Protein AF-A0A2V8MZS9-F1 (afdb_monomer_lite)

Secondary structure (DSSP, 8-state):
-HHHHHHTT-----------STTS---TT--S-HHHHHHHHHHHHHHHHHHHTT-SEEEEE-TTEEE-TTHHHHHHHHHTTS-TT-SEEESS-EESS--EE-SSSEEE-SSEE--SEEEEEHHHHHHHHHHHHT-SS-HHHHHHHHHHHS-EEEESS-SEEEPSEEETTTTEEE--HHHHTT---SSHHHHHHHHTEEEEEEE---SHHHHHHHHHHHHHHHHHHTTTSEEEEEEEESS--S-GGGS-TTEEEEEEE--SSP-HHHHHHHHHHHS-TT--EEEEEETTEE--HHHHHHHHHHTTTSSEEES-SEEEEPPHHHHHHHHHHSS-TT--TTTS----SS-----EEEEETTGGGGHHHHHHHHHT--TTS--TT-SEE----EEEE---

pLDDT: mean 91.71, std 9.71, range [37.0, 98.69]

Radius of gyration: 23.15 Å; chains: 1; bounding box: 59×46×67 Å

Sequence (396 aa):
MQRKFERHGIHSVRRFSAVDGENTKIPADWSHTPGAFGCLLSHVQIVGEARRLSLPNILIFEDDTVFDQDFANKFRRGIQQLPSDWDMLFFGALHKDEPVRISENISRITKANSTYACVVRDTVFGEFIELNRAATDVLDINSFRLQARFNCYCFTPNLAWVEAGHSDAQKRFEDYWYLKESLVLFGSEADRLLSDTTIILAHSHRGDRSNRNLRFLVDYFHEFFSPLIRIVIVEQGPEQTVDSSGLPGDCKYVFRQDGRPFNRALCFKEGISAADPSRRLFILSDDDIYLETLDIRANLLMCERYGGAAGFNRIIDLSNENSRALHATKTTRGIDIARDPATTGASREGVCCFLNRESTRNLEAALEEIGQLSSSQANEGRRMFASPNHALRLCS

Foldseek 3Di:
DCVQCVLQVNDDDDDDDFAQLVPDDDDPLAPFDSLLLSNLVSVLVVLVVCVVVVPQKDKAADPQKHFDNCLNVLCVVQVVQDDPQAFKEALFWQAQEDFDDRDPWKTWHQATFDPRIMMGGPVCSVVSNVQRVPDSDGSRVSCNVVSNPGRYMYTVLRGMDGHQAQDPRQRATDDPVLRVVSDHLHYDVLLQLLLLEEEQEQAEDPDPVLLVLLQLVQVLCCVQRPPRYAYEYEYEACDDDHPPVPGDPRYHYHYDNDHDPRDLLVSVVVRCVVDDPSRFKYKRWYSFKDDDPSLVSSQSVCVVVAQWEFSEQFEFEDDQVQLVVCSVPVDCRPPHSVPGDGPPDDDPDTGIMMGTNVCVVCVVVSVVLSVPDHPVDDCPPPRYHYDHHYIYGRDD

Structure (mmCIF, N/CA/C/O backbone):
data_AF-A0A2V8MZS9-F1
#
_entry.id   AF-A0A2V8MZS9-F1
#
loop_
_atom_site.group_PDB
_atom_site.id
_atom_site.type_symbol
_atom_site.label_atom_id
_atom_site.label_alt_id
_atom_site.label_comp_id
_atom_site.label_asym_id
_atom_site.label_entity_id
_atom_site.label_seq_id
_atom_site.pdbx_PDB_ins_code
_atom_site.Cartn_x
_atom_site.Cartn_y
_atom_site.Cartn_z
_atom_site.occupancy
_atom_site.B_iso_or_equiv
_atom_site.auth_seq_id
_atom_site.auth_comp_id
_atom_site.auth_asym_id
_atom_site.auth_atom_id
_atom_site.pdbx_PDB_model_num
ATOM 1 N N . MET A 1 1 ? -20.517 13.758 5.743 1.00 82.31 1 MET A N 1
ATOM 2 C CA . MET A 1 1 ? -20.712 12.649 6.706 1.00 82.31 1 MET A CA 1
ATOM 3 C C . MET A 1 1 ? -22.160 12.242 6.960 1.00 82.31 1 MET A C 1
ATOM 5 O O . MET A 1 1 ? -22.459 11.089 6.706 1.00 82.31 1 MET A O 1
ATOM 9 N N . GLN A 1 2 ? -23.083 13.116 7.381 1.00 84.44 2 GLN A N 1
ATOM 10 C CA . GLN A 1 2 ? -24.458 12.697 7.741 1.00 84.44 2 GLN A CA 1
ATOM 11 C C . GLN A 1 2 ? -25.184 11.868 6.659 1.00 84.44 2 GLN A C 1
ATOM 13 O O . GLN A 1 2 ? -25.655 10.773 6.941 1.00 84.44 2 GLN A O 1
ATOM 18 N N . ARG A 1 3 ? -25.145 12.308 5.392 1.00 84.75 3 ARG A N 1
ATOM 19 C CA . ARG A 1 3 ? -25.678 11.525 4.258 1.00 84.75 3 ARG A CA 1
ATOM 20 C C . ARG A 1 3 ? -24.990 10.163 4.067 1.00 84.75 3 ARG A C 1
ATOM 22 O O . ARG A 1 3 ? -25.634 9.235 3.592 1.00 84.75 3 ARG A O 1
ATOM 29 N N . LYS A 1 4 ? -23.690 10.039 4.390 1.00 85.69 4 LYS A N 1
ATOM 30 C CA . LYS A 1 4 ? -22.960 8.754 4.336 1.00 85.69 4 LYS A CA 1
ATOM 31 C C . LYS A 1 4 ? -23.539 7.804 5.397 1.00 85.69 4 LYS A C 1
ATOM 33 O O . LYS A 1 4 ? -23.883 6.680 5.065 1.00 85.69 4 LYS A O 1
ATOM 38 N N . PHE A 1 5 ? -23.742 8.278 6.627 1.00 90.44 5 PHE A N 1
ATOM 39 C CA . PHE A 1 5 ? -24.352 7.488 7.704 1.00 90.44 5 PHE A CA 1
ATOM 40 C C . PHE A 1 5 ? -25.793 7.059 7.395 1.00 90.44 5 PHE A C 1
ATOM 42 O O . PHE A 1 5 ? -26.126 5.884 7.535 1.00 90.44 5 PHE A O 1
ATOM 49 N N . GLU A 1 6 ? -26.624 7.979 6.896 1.00 88.12 6 GLU A N 1
ATOM 50 C CA . GLU A 1 6 ? -28.019 7.699 6.529 1.00 88.12 6 GLU A CA 1
ATOM 51 C C . GLU A 1 6 ? -28.138 6.578 5.488 1.00 88.12 6 GLU A C 1
ATOM 53 O O . GLU A 1 6 ? -28.979 5.694 5.642 1.00 88.12 6 GLU A O 1
ATOM 58 N N . ARG A 1 7 ? -27.258 6.557 4.474 1.00 87.56 7 ARG A N 1
ATOM 59 C CA . ARG A 1 7 ? -27.224 5.496 3.447 1.00 87.56 7 ARG A CA 1
ATOM 60 C C . ARG A 1 7 ? -27.000 4.099 4.022 1.00 87.56 7 ARG A C 1
ATOM 62 O O . ARG A 1 7 ? -27.451 3.129 3.424 1.00 87.56 7 ARG A O 1
ATOM 69 N N . HIS A 1 8 ? -26.322 3.998 5.161 1.00 88.50 8 HIS A N 1
ATOM 70 C CA . HIS A 1 8 ? -26.006 2.728 5.813 1.00 88.50 8 HIS A CA 1
ATOM 71 C C . HIS A 1 8 ? -26.860 2.464 7.062 1.00 88.50 8 HIS A C 1
ATOM 73 O O . HIS A 1 8 ? -26.560 1.545 7.821 1.00 88.50 8 HIS A O 1
ATOM 79 N N . GLY A 1 9 ? -27.928 3.240 7.279 1.00 87.31 9 GLY A N 1
ATOM 80 C CA . GLY A 1 9 ? -28.833 3.054 8.417 1.00 87.31 9 GLY A CA 1
ATOM 81 C C . GLY A 1 9 ? -28.227 3.444 9.770 1.00 87.31 9 GLY A C 1
ATOM 82 O O . GLY A 1 9 ? -28.675 2.974 10.815 1.00 87.31 9 GLY A O 1
ATOM 83 N N . ILE A 1 10 ? -27.184 4.278 9.771 1.00 87.69 10 ILE A N 1
ATOM 84 C CA . ILE A 1 10 ? -26.531 4.769 10.984 1.00 87.69 10 ILE A CA 1
ATOM 85 C C . ILE A 1 10 ? -27.190 6.105 11.353 1.00 87.69 10 ILE A C 1
ATOM 87 O O . ILE A 1 10 ? -26.949 7.128 10.717 1.00 87.69 10 ILE A O 1
ATOM 91 N N . HIS A 1 11 ? -28.057 6.099 12.367 1.00 86.00 11 HIS A N 1
ATOM 92 C CA . HIS A 1 11 ? -28.903 7.261 12.692 1.00 86.00 11 HIS A CA 1
ATOM 93 C C . HIS A 1 11 ? -28.524 7.976 13.997 1.00 86.00 11 HIS A C 1
ATOM 95 O O . HIS A 1 11 ? -28.807 9.161 14.153 1.00 86.00 11 HIS A O 1
ATOM 101 N N . SER A 1 12 ? -27.843 7.288 14.915 1.00 86.75 12 SER A N 1
ATOM 102 C CA . SER A 1 12 ? -27.538 7.797 16.260 1.00 86.75 12 SER A CA 1
ATOM 103 C C . SER A 1 12 ? -26.062 8.164 16.396 1.00 86.75 12 SER A C 1
ATOM 105 O O . SER A 1 12 ? -25.313 7.506 17.113 1.00 86.75 12 SER A O 1
ATOM 107 N N . VAL A 1 13 ? -25.634 9.209 15.681 1.00 91.12 13 VAL A N 1
ATOM 108 C CA . VAL A 1 13 ? -24.251 9.713 15.719 1.00 91.12 13 VAL A CA 1
ATOM 109 C C . VAL A 1 13 ? -24.160 11.034 16.473 1.00 91.12 13 VAL A C 1
ATOM 111 O O . VAL A 1 13 ? -24.977 11.935 16.284 1.00 91.12 13 VAL A O 1
ATOM 114 N N . ARG A 1 14 ? -23.128 11.178 17.308 1.00 93.38 14 ARG A N 1
ATOM 115 C CA . ARG A 1 14 ? -22.779 12.445 17.959 1.00 93.38 14 ARG A CA 1
ATOM 116 C C . ARG A 1 14 ? -21.567 13.038 17.253 1.00 93.38 14 ARG A C 1
ATOM 118 O O . ARG A 1 14 ? -20.504 12.429 17.249 1.00 93.38 14 ARG A O 1
ATOM 125 N N . ARG A 1 15 ? -21.706 14.243 16.692 1.00 94.31 15 ARG A N 1
ATOM 126 C CA . ARG A 1 15 ? -20.555 14.984 16.160 1.00 94.31 15 ARG A CA 1
ATOM 127 C C . ARG A 1 15 ? -19.662 15.439 17.315 1.00 94.31 15 ARG A C 1
ATOM 129 O O . ARG A 1 15 ? -20.140 16.084 18.248 1.00 94.31 15 ARG A O 1
ATOM 136 N N . PHE A 1 16 ? -18.373 15.155 17.201 1.00 95.44 16 PHE A N 1
ATOM 137 C CA . PHE A 1 16 ? -17.320 15.728 18.029 1.00 95.44 16 PHE A CA 1
ATOM 138 C C . PHE A 1 16 ? -16.506 16.698 17.164 1.00 95.44 16 PHE A C 1
ATOM 140 O O . PHE A 1 16 ? -16.151 16.360 16.038 1.00 95.44 16 PHE A O 1
ATOM 147 N N . SER A 1 17 ? -16.268 17.921 17.640 1.00 95.38 17 SER A N 1
ATOM 148 C CA . SER A 1 17 ? -15.354 18.839 16.950 1.00 95.38 17 SER A CA 1
ATOM 149 C C . SER A 1 17 ? -13.928 18.420 17.284 1.00 95.38 17 SER A C 1
ATOM 151 O O . SER A 1 17 ? -13.551 18.495 18.451 1.00 95.38 17 SER A O 1
ATOM 153 N N . ALA A 1 18 ? -13.165 17.976 16.285 1.00 94.00 18 ALA A N 1
ATOM 154 C CA . ALA A 1 18 ? -11.768 17.612 16.480 1.00 94.00 18 ALA A CA 1
ATOM 155 C C . ALA A 1 18 ? -10.957 18.790 17.046 1.00 94.00 18 ALA A C 1
ATOM 157 O O . ALA A 1 18 ? -11.233 19.958 16.758 1.00 94.00 18 ALA A O 1
ATOM 158 N N . VAL A 1 19 ? -9.965 18.464 17.868 1.00 94.81 19 VAL A N 1
ATOM 159 C CA . VAL A 1 19 ? -8.968 19.402 18.374 1.00 94.81 19 VAL A CA 1
ATOM 160 C C . VAL A 1 19 ? -8.093 19.843 17.208 1.00 94.81 19 VAL A C 1
ATOM 162 O O . VAL A 1 19 ? -7.451 19.021 16.557 1.00 94.81 19 VAL A O 1
ATOM 165 N N . ASP A 1 20 ? -8.052 21.150 16.973 1.00 94.19 20 ASP A N 1
ATOM 166 C CA . ASP A 1 20 ? -7.166 21.740 15.982 1.00 94.19 20 ASP A CA 1
ATOM 167 C C . ASP A 1 20 ? -5.731 21.771 16.522 1.00 94.19 20 ASP A C 1
ATOM 169 O O . ASP A 1 20 ? -5.402 22.505 17.462 1.00 94.19 20 ASP A O 1
ATOM 173 N N . GLY A 1 21 ? -4.881 20.934 15.933 1.00 91.75 21 GLY A N 1
ATOM 174 C CA . GLY A 1 21 ? -3.487 20.801 16.325 1.00 91.75 21 GLY A CA 1
ATOM 175 C C . GLY A 1 21 ? -2.647 22.049 16.060 1.00 91.75 21 GLY A C 1
ATOM 176 O O . GLY A 1 21 ? -1.726 22.312 16.827 1.00 91.75 21 GLY A O 1
ATOM 177 N N . GLU A 1 22 ? -2.975 22.842 15.035 1.00 91.00 22 GLU A N 1
ATOM 178 C CA . GLU A 1 22 ? -2.255 24.086 14.716 1.00 91.00 22 GLU A CA 1
ATOM 179 C C . GLU A 1 22 ? -2.555 25.183 15.758 1.00 91.00 22 GLU A C 1
ATOM 181 O O . GLU A 1 22 ? -1.728 26.053 16.021 1.00 91.00 22 GLU A O 1
ATOM 186 N N . ASN A 1 23 ? -3.715 25.098 16.419 1.00 92.50 23 ASN A N 1
ATOM 187 C CA . ASN A 1 23 ? -4.154 26.018 17.473 1.00 92.50 23 ASN A CA 1
ATOM 188 C C . ASN A 1 23 ? -3.960 25.463 18.899 1.00 92.50 23 ASN A C 1
ATOM 190 O O . ASN A 1 23 ? -4.510 26.001 19.863 1.00 92.50 23 ASN A O 1
ATOM 194 N N . THR A 1 24 ? -3.172 24.396 19.057 1.00 90.19 24 THR A N 1
ATOM 195 C CA . THR A 1 24 ? -2.914 23.747 20.349 1.00 90.19 24 THR A CA 1
ATOM 196 C C . THR A 1 24 ? -1.443 23.869 20.749 1.00 90.19 24 THR A C 1
ATOM 198 O O . THR A 1 24 ? -0.545 23.848 19.913 1.00 90.19 24 THR A O 1
ATOM 201 N N . LYS A 1 25 ? -1.162 23.964 22.057 1.00 91.75 25 LYS A N 1
ATOM 202 C CA . LYS A 1 25 ? 0.215 23.897 22.566 1.00 91.75 25 LYS A CA 1
ATOM 203 C C . LYS A 1 25 ? 0.759 22.474 22.416 1.00 91.75 25 LYS A C 1
ATOM 205 O O . LYS A 1 25 ? 0.422 21.596 23.208 1.00 91.75 25 LYS A O 1
ATOM 210 N N . ILE A 1 26 ? 1.618 22.280 21.423 1.00 89.88 26 ILE A N 1
ATOM 211 C CA . ILE A 1 26 ? 2.291 21.009 21.158 1.00 89.88 26 ILE A CA 1
ATOM 212 C C . ILE A 1 26 ? 3.498 20.854 22.108 1.00 89.88 26 ILE A C 1
ATOM 214 O O . ILE A 1 26 ? 4.233 21.827 22.318 1.00 89.88 26 ILE A O 1
ATOM 218 N N . PRO A 1 27 ? 3.709 19.671 22.717 1.00 89.88 27 PRO A N 1
ATOM 219 C CA . PRO A 1 27 ? 4.915 19.362 23.482 1.00 89.88 27 PRO A CA 1
ATOM 220 C C . PRO A 1 27 ? 6.199 19.539 22.658 1.00 89.88 27 PRO A C 1
ATOM 222 O O . PRO A 1 27 ? 6.225 19.256 21.465 1.00 89.88 27 PRO A O 1
ATOM 225 N N . ALA A 1 28 ? 7.281 19.997 23.293 1.00 89.06 28 ALA A N 1
ATOM 226 C CA . ALA A 1 28 ? 8.540 20.288 22.595 1.00 89.06 28 ALA A CA 1
ATOM 227 C C . ALA A 1 28 ? 9.225 19.037 22.009 1.00 89.06 28 ALA A C 1
ATOM 229 O O . ALA A 1 28 ? 10.033 19.146 21.093 1.00 89.06 28 ALA A O 1
ATOM 230 N N . ASP A 1 29 ? 8.911 17.864 22.549 1.00 89.50 29 ASP A N 1
ATOM 231 C CA . ASP A 1 29 ? 9.403 16.546 22.153 1.00 89.50 29 ASP A CA 1
ATOM 232 C C . ASP A 1 29 ? 8.510 15.842 21.113 1.00 89.50 29 ASP A C 1
ATOM 234 O O . ASP A 1 29 ? 8.819 14.731 20.682 1.00 89.50 29 ASP A O 1
ATOM 238 N N . TRP A 1 30 ? 7.428 16.484 20.659 1.00 91.38 30 TRP A N 1
ATOM 239 C CA . TRP A 1 30 ? 6.588 15.964 19.583 1.00 91.38 30 TRP A CA 1
ATOM 240 C C . TRP A 1 30 ? 7.257 16.165 18.218 1.00 91.38 30 TRP A C 1
ATOM 242 O O . TRP A 1 30 ? 7.438 17.289 17.752 1.00 91.38 30 TRP A O 1
ATOM 252 N N . SER A 1 31 ? 7.601 15.063 17.551 1.00 90.75 31 SER A N 1
ATOM 253 C CA . SER A 1 31 ? 8.310 15.076 16.259 1.00 90.75 31 SER A CA 1
ATOM 254 C C . SER A 1 31 ? 7.400 14.925 15.031 1.00 90.75 31 SER A C 1
ATOM 256 O O . SER A 1 31 ? 7.875 14.956 13.893 1.00 90.75 31 SER A O 1
ATOM 258 N N . HIS A 1 32 ? 6.091 14.772 15.249 1.00 90.88 32 HIS A N 1
ATOM 259 C CA . HIS A 1 32 ? 5.092 14.582 14.195 1.00 90.88 32 HIS A CA 1
ATOM 260 C C . HIS A 1 32 ? 4.365 15.896 13.874 1.00 90.88 32 HIS A C 1
ATOM 262 O O . HIS A 1 32 ? 4.661 16.955 14.427 1.00 90.88 32 HIS A O 1
ATOM 268 N N . THR A 1 33 ? 3.404 15.864 12.954 1.00 90.50 33 THR A N 1
ATOM 269 C CA . THR A 1 33 ? 2.676 17.079 12.564 1.00 90.50 33 THR A CA 1
ATOM 270 C C . THR A 1 33 ? 1.742 17.578 13.680 1.00 90.50 33 THR A C 1
ATOM 272 O O . THR A 1 33 ? 1.286 16.783 14.513 1.00 90.50 33 THR A O 1
ATOM 275 N N . PRO A 1 34 ? 1.388 18.877 13.671 1.00 91.75 34 PRO A N 1
ATOM 276 C CA . PRO A 1 34 ? 0.308 19.416 14.496 1.00 91.75 34 PRO A CA 1
ATOM 277 C C . PRO A 1 34 ? -1.007 18.649 14.327 1.00 91.75 34 PRO A C 1
ATOM 279 O O . PRO A 1 34 ? -1.617 18.248 15.316 1.00 91.75 34 PRO A O 1
ATOM 282 N N . GLY A 1 35 ? -1.409 18.361 13.083 1.00 91.19 35 GLY A N 1
ATOM 283 C CA . GLY A 1 35 ? -2.635 17.613 12.787 1.00 91.19 35 GLY A CA 1
ATOM 284 C C . GLY A 1 35 ? -2.672 16.227 13.439 1.00 91.19 35 GLY A C 1
ATOM 285 O O . GLY A 1 35 ? -3.690 15.848 14.017 1.00 91.19 35 GLY A O 1
ATOM 286 N N . ALA A 1 36 ? -1.549 15.500 13.449 1.00 91.75 36 ALA A N 1
ATOM 287 C CA . ALA A 1 36 ? -1.462 14.208 14.129 1.00 91.75 36 ALA A CA 1
ATOM 288 C C . ALA A 1 36 ? -1.646 14.328 15.655 1.00 91.75 36 ALA A C 1
ATOM 290 O O . ALA A 1 36 ? -2.282 13.470 16.270 1.00 91.75 36 ALA A O 1
ATOM 291 N N . PHE A 1 37 ? -1.141 15.406 16.265 1.00 94.38 37 PHE A N 1
ATOM 292 C CA . PHE A 1 37 ? -1.357 15.683 17.688 1.00 94.38 37 PHE A CA 1
ATOM 293 C C . PHE A 1 37 ? -2.824 16.022 17.983 1.00 94.38 37 PHE A C 1
ATOM 295 O O . PHE A 1 37 ? -3.404 15.498 18.934 1.00 94.38 37 PHE A O 1
ATOM 302 N N . GLY A 1 38 ? -3.451 16.842 17.133 1.00 94.88 38 GLY A N 1
ATOM 303 C CA . GLY A 1 38 ? -4.879 17.159 17.213 1.00 94.88 38 GLY A CA 1
ATOM 304 C C . GLY A 1 38 ? -5.768 15.914 17.119 1.00 94.88 38 GLY A C 1
ATOM 305 O O . GLY A 1 38 ? -6.678 15.736 17.935 1.00 94.88 38 GLY A O 1
ATOM 306 N N . CYS A 1 39 ? -5.461 14.994 16.199 1.00 94.25 39 CYS A N 1
ATOM 307 C CA . CYS A 1 39 ? -6.150 13.705 16.091 1.00 94.25 39 CYS A CA 1
ATOM 308 C C . CYS A 1 39 ? -6.018 12.872 17.382 1.00 94.25 39 CYS A C 1
ATOM 310 O O . CYS A 1 39 ? -7.027 12.419 17.936 1.00 94.25 39 CYS A O 1
ATOM 312 N N . LEU A 1 40 ? -4.799 12.738 17.919 1.00 95.62 40 LEU A N 1
ATOM 313 C CA . LEU A 1 40 ? -4.548 12.017 19.169 1.00 95.62 40 LEU A CA 1
ATOM 314 C C . LEU A 1 40 ? -5.338 12.621 20.341 1.00 95.62 40 LEU A C 1
ATOM 316 O O . LEU A 1 40 ? -6.019 11.896 21.071 1.00 95.62 40 LEU A O 1
ATOM 320 N N . LEU A 1 41 ? -5.298 13.946 20.512 1.00 95.88 41 LEU A N 1
ATOM 321 C CA . LEU A 1 41 ? -6.020 14.624 21.591 1.00 95.88 41 LEU A CA 1
ATOM 322 C C . LEU A 1 41 ? -7.536 14.476 21.461 1.00 95.88 41 LEU A C 1
ATOM 324 O O . LEU A 1 41 ? -8.216 14.282 22.469 1.00 95.88 41 LEU A O 1
ATOM 328 N N . SER A 1 42 ? -8.060 14.527 20.236 1.00 96.88 42 SER A N 1
ATOM 329 C CA . SER A 1 42 ? -9.485 14.316 19.965 1.00 96.88 42 SER A CA 1
ATOM 330 C C . SER A 1 42 ? -9.937 12.945 20.458 1.00 96.88 42 SER A C 1
ATOM 332 O O . SER A 1 42 ? -10.909 12.847 21.206 1.00 96.88 42 SER A O 1
ATOM 334 N N . HIS A 1 43 ? -9.186 11.892 20.132 1.00 97.25 43 HIS A N 1
ATOM 335 C CA . HIS A 1 43 ? -9.480 10.540 20.599 1.00 97.25 43 HIS A CA 1
ATOM 336 C C . HIS A 1 43 ? -9.391 10.412 22.123 1.00 97.25 43 HIS A C 1
ATOM 338 O O . HIS A 1 43 ? -10.283 9.833 22.743 1.00 97.25 43 HIS A O 1
ATOM 344 N N . VAL A 1 44 ? -8.368 10.999 22.756 1.00 97.44 44 VAL A N 1
ATOM 345 C CA . VAL A 1 44 ? -8.244 11.012 24.226 1.00 97.44 44 VAL A CA 1
ATOM 346 C C . VAL A 1 44 ? -9.443 11.699 24.883 1.00 97.44 44 VAL A C 1
ATOM 348 O O . VAL A 1 44 ? -9.946 11.209 25.896 1.00 97.44 44 VAL A O 1
ATOM 351 N N . GLN A 1 45 ? -9.930 12.807 24.320 1.00 97.94 45 GLN A N 1
ATOM 352 C CA . GLN A 1 45 ? -11.107 13.514 24.834 1.00 97.94 45 GLN A CA 1
ATOM 353 C C . GLN A 1 45 ? -12.393 12.700 24.649 1.00 97.94 45 GLN A C 1
ATOM 355 O O . GLN A 1 45 ? -13.186 12.608 25.586 1.00 97.94 45 GLN A O 1
ATOM 360 N N . ILE A 1 46 ? -12.578 12.065 23.488 1.00 98.00 46 ILE A N 1
ATOM 361 C CA . ILE A 1 46 ? -13.733 11.202 23.205 1.00 98.00 46 ILE A CA 1
ATOM 362 C C . ILE A 1 46 ? -13.771 10.009 24.176 1.00 98.00 46 ILE A C 1
ATOM 364 O O . ILE A 1 46 ? -14.790 9.778 24.829 1.00 98.00 46 ILE A O 1
ATOM 368 N N . VAL A 1 47 ? -12.656 9.284 24.326 1.00 98.25 47 VAL A N 1
ATOM 369 C CA . VAL A 1 47 ? -12.550 8.131 25.240 1.00 98.25 47 VAL A CA 1
ATOM 370 C C . VAL A 1 47 ? -12.668 8.577 26.704 1.00 98.25 47 VAL A C 1
ATOM 372 O O . VAL A 1 47 ? -13.321 7.917 27.513 1.00 98.25 47 VAL A O 1
ATOM 375 N N . GLY A 1 48 ? -12.100 9.734 27.055 1.00 98.44 48 GLY A N 1
ATOM 376 C CA . GLY A 1 48 ? -12.227 10.338 28.382 1.00 98.44 48 GLY A CA 1
ATOM 377 C C . GLY A 1 48 ? -13.670 10.666 28.761 1.00 98.44 48 GLY A C 1
ATOM 378 O O . GLY A 1 48 ? -14.099 10.353 29.874 1.00 98.44 48 GLY A O 1
ATOM 379 N N . GLU A 1 49 ? -14.428 11.249 27.834 1.00 98.12 49 GLU A N 1
ATOM 380 C CA . GLU A 1 49 ? -15.851 11.537 28.013 1.00 98.12 49 GLU A CA 1
ATOM 381 C C . GLU A 1 49 ? -16.672 10.246 28.126 1.00 98.12 49 GLU A C 1
ATOM 383 O O . GLU A 1 49 ? -17.515 10.135 29.015 1.00 98.12 49 GLU A O 1
ATOM 388 N N . ALA A 1 50 ? -16.390 9.239 27.293 1.00 98.19 50 ALA A N 1
ATOM 389 C CA . ALA A 1 50 ? -17.046 7.934 27.371 1.00 98.19 50 ALA A CA 1
ATOM 390 C C . ALA A 1 50 ? -16.832 7.255 28.730 1.00 98.19 50 ALA A C 1
ATOM 392 O O . ALA A 1 50 ? -17.790 6.773 29.339 1.00 98.19 50 ALA A O 1
ATOM 393 N N . ARG A 1 51 ? -15.598 7.302 29.249 1.00 98.50 51 ARG A N 1
ATOM 394 C CA . ARG A 1 51 ? -15.262 6.819 30.592 1.00 98.50 51 ARG A CA 1
ATOM 395 C C . ARG A 1 51 ? -16.019 7.585 31.677 1.00 98.50 51 ARG A C 1
ATOM 397 O O . ARG A 1 51 ? -16.571 6.968 32.580 1.00 98.50 51 ARG A O 1
ATOM 404 N N . ARG A 1 52 ? -16.084 8.920 31.592 1.00 98.38 52 ARG A N 1
ATOM 405 C CA . ARG A 1 52 ? -16.822 9.764 32.554 1.00 98.38 52 ARG A CA 1
ATOM 406 C C . ARG A 1 52 ? -18.319 9.447 32.564 1.00 98.38 52 ARG A C 1
ATOM 408 O O . ARG A 1 52 ? -18.946 9.469 33.619 1.00 98.38 52 ARG A O 1
ATOM 415 N N . LEU A 1 53 ? -18.880 9.153 31.395 1.00 98.00 53 LEU A N 1
ATOM 416 C CA . LEU A 1 53 ? -20.279 8.768 31.214 1.00 98.00 53 LEU A CA 1
ATOM 417 C C . LEU A 1 53 ? -20.550 7.286 31.525 1.00 98.00 53 LEU A C 1
ATOM 419 O O . LEU A 1 53 ? -21.698 6.865 31.429 1.00 98.00 53 LEU A O 1
ATOM 423 N N . SER A 1 54 ? -19.529 6.510 31.912 1.00 98.12 54 SER A N 1
ATOM 424 C CA . SER A 1 54 ? -19.631 5.064 32.169 1.00 98.12 54 SER A CA 1
ATOM 425 C C . SER A 1 54 ? -20.258 4.293 30.998 1.00 98.12 54 SER A C 1
ATOM 427 O O . SER A 1 54 ? -21.071 3.391 31.195 1.00 98.12 54 SER A O 1
ATOM 429 N N . LEU A 1 55 ? -19.917 4.679 29.763 1.00 98.06 55 LEU A N 1
ATOM 430 C CA . LEU A 1 55 ? -20.369 3.962 28.572 1.00 98.06 55 LEU A CA 1
ATOM 431 C C . LEU A 1 55 ? -19.615 2.628 28.456 1.00 98.06 55 LEU A C 1
ATOM 433 O O . LEU A 1 55 ? -18.400 2.622 28.634 1.00 98.06 55 LEU A O 1
ATOM 437 N N . PRO A 1 56 ? -20.285 1.520 28.095 1.00 97.88 56 PRO A N 1
ATOM 438 C CA . PRO A 1 56 ? -19.634 0.211 27.993 1.00 97.88 56 PRO A CA 1
ATOM 439 C C . PRO A 1 56 ? -18.690 0.106 26.786 1.00 97.88 56 PRO A C 1
ATOM 441 O O . PRO A 1 56 ? -17.807 -0.744 26.737 1.00 97.88 56 PRO A O 1
ATOM 444 N N . ASN A 1 57 ? -18.921 0.916 25.756 1.00 98.06 57 ASN A N 1
ATOM 445 C CA . ASN A 1 57 ? -18.078 1.040 24.574 1.00 98.06 57 ASN A CA 1
ATOM 446 C C . ASN A 1 57 ? -18.495 2.276 23.773 1.00 98.06 57 ASN A C 1
ATOM 448 O O . ASN A 1 57 ? -19.567 2.847 23.994 1.00 98.06 57 ASN A O 1
ATOM 452 N N . ILE A 1 58 ? -17.643 2.664 22.831 1.00 97.75 58 ILE A N 1
ATOM 453 C CA . ILE A 1 58 ? -17.912 3.713 21.850 1.00 97.75 58 ILE A CA 1
ATOM 454 C C . ILE A 1 58 ? -17.403 3.298 20.477 1.00 97.75 58 ILE A C 1
ATOM 456 O O . ILE A 1 58 ? -16.368 2.648 20.383 1.00 97.75 58 ILE A O 1
ATOM 460 N N . LEU A 1 59 ? -18.113 3.713 19.429 1.00 96.56 59 LEU A N 1
ATOM 461 C CA . LEU A 1 59 ? -17.679 3.624 18.037 1.00 96.56 59 LEU A CA 1
ATOM 462 C C . LEU A 1 59 ? -17.268 5.018 17.563 1.00 96.56 59 LEU A C 1
ATOM 464 O O . LEU A 1 59 ? -18.067 5.955 17.625 1.00 96.56 59 LEU A O 1
ATOM 468 N N . ILE A 1 60 ? -16.024 5.140 17.116 1.00 97.06 60 ILE A N 1
ATOM 469 C CA . ILE A 1 60 ? -15.420 6.377 16.630 1.00 97.06 60 ILE A CA 1
ATOM 470 C C . ILE A 1 60 ? -15.293 6.283 15.111 1.00 97.06 60 ILE A C 1
ATOM 472 O O . ILE A 1 60 ? -14.863 5.254 14.593 1.00 97.06 60 ILE A O 1
ATOM 476 N N . PHE A 1 61 ? -15.674 7.360 14.423 1.00 95.31 61 PHE A N 1
ATOM 477 C CA . PHE A 1 61 ? -15.438 7.564 12.997 1.00 95.31 61 PHE A CA 1
ATOM 478 C C . PHE A 1 61 ? -14.735 8.905 12.790 1.00 95.31 61 PHE A C 1
ATOM 480 O O . PHE A 1 61 ? -15.216 9.924 13.297 1.00 95.31 61 PHE A O 1
ATOM 487 N N . GLU A 1 62 ? -13.655 8.910 12.019 1.00 94.06 62 GLU A N 1
ATOM 488 C CA . GLU A 1 62 ? -13.058 10.121 11.455 1.00 94.06 62 GLU A CA 1
ATOM 489 C C . GLU A 1 62 ? -13.914 10.651 10.287 1.00 94.06 62 GLU A C 1
ATOM 491 O O . GLU A 1 62 ? -14.812 9.974 9.768 1.00 94.06 62 GLU A O 1
ATOM 496 N N . ASP A 1 63 ? -13.714 11.912 9.909 1.00 90.25 63 ASP A N 1
ATOM 497 C CA . ASP A 1 63 ? -14.559 12.617 8.941 1.00 90.25 63 ASP A CA 1
ATOM 498 C C . ASP A 1 63 ? -14.286 12.246 7.476 1.00 90.25 63 ASP A C 1
ATOM 500 O O . ASP A 1 63 ? -15.164 12.427 6.625 1.00 90.25 63 ASP A O 1
ATOM 504 N N . ASP A 1 64 ? -13.128 11.657 7.203 1.00 90.62 64 ASP A N 1
ATOM 505 C CA . ASP A 1 64 ? -12.709 11.102 5.916 1.00 90.62 64 ASP A CA 1
ATOM 506 C C . ASP A 1 64 ? -13.039 9.604 5.764 1.00 90.62 64 ASP A C 1
ATOM 508 O O . ASP A 1 64 ? -12.699 8.981 4.759 1.00 90.62 64 ASP A O 1
ATOM 512 N N . THR A 1 65 ? -13.775 9.011 6.710 1.00 92.94 65 THR A N 1
ATOM 513 C CA . THR A 1 65 ? -14.177 7.604 6.605 1.00 92.94 65 THR A CA 1
ATOM 514 C C . THR A 1 65 ? -15.142 7.377 5.432 1.00 92.94 65 THR A C 1
ATOM 516 O O . THR A 1 65 ? -16.147 8.079 5.230 1.00 92.94 65 THR A O 1
ATOM 519 N N . VAL A 1 66 ? -14.861 6.328 4.664 1.00 93.44 66 VAL A N 1
ATOM 520 C CA . VAL A 1 66 ? -15.691 5.769 3.595 1.00 93.44 66 VAL A CA 1
ATOM 521 C C . VAL A 1 66 ? -16.130 4.372 4.002 1.00 93.44 66 VAL A C 1
ATOM 523 O O . VAL A 1 66 ? -15.365 3.621 4.597 1.00 93.44 66 VAL A O 1
ATOM 526 N N . PHE A 1 67 ? -17.370 4.026 3.671 1.00 95.06 67 PHE A N 1
ATOM 527 C CA . PHE A 1 67 ? -17.960 2.727 3.968 1.00 95.06 67 PHE A CA 1
ATOM 528 C C . PHE A 1 67 ? -18.079 1.880 2.708 1.00 95.06 67 PHE A C 1
ATOM 530 O O . PHE A 1 67 ? -18.315 2.394 1.610 1.00 95.06 67 PHE A O 1
ATOM 537 N N . ASP A 1 68 ? -17.990 0.569 2.894 1.00 94.81 68 ASP A N 1
ATOM 538 C CA . ASP A 1 68 ? -18.341 -0.401 1.872 1.00 94.81 68 ASP A CA 1
ATOM 539 C C . ASP A 1 68 ? -19.791 -0.215 1.401 1.00 94.81 68 ASP A C 1
ATOM 541 O O . ASP A 1 68 ? -20.694 0.057 2.194 1.00 94.81 68 ASP A O 1
ATOM 545 N N . GLN A 1 69 ? -20.047 -0.383 0.103 1.00 92.94 69 GLN A N 1
ATOM 546 C CA . GLN A 1 69 ? -21.404 -0.226 -0.431 1.00 92.94 69 GLN A CA 1
ATOM 547 C C . GLN A 1 69 ? -22.383 -1.242 0.183 1.00 92.94 69 GLN A C 1
ATOM 549 O O . GLN A 1 69 ? -23.545 -0.908 0.405 1.00 92.94 69 GLN A O 1
ATOM 554 N N . ASP A 1 70 ? -21.899 -2.438 0.536 1.00 93.50 70 ASP A N 1
ATOM 555 C CA . ASP A 1 70 ? -22.649 -3.509 1.199 1.00 93.50 70 ASP A CA 1
ATOM 556 C C . ASP A 1 70 ? -22.403 -3.551 2.726 1.00 93.50 70 ASP A C 1
ATOM 558 O O . ASP A 1 70 ? -22.592 -4.582 3.381 1.00 93.50 70 ASP A O 1
ATOM 562 N N . PHE A 1 71 ? -21.986 -2.423 3.323 1.00 95.12 71 PHE A N 1
ATOM 563 C CA . PHE A 1 71 ? -21.610 -2.312 4.740 1.00 95.12 71 PHE A CA 1
ATOM 564 C C . PHE A 1 71 ? -22.594 -3.001 5.690 1.00 95.12 71 PHE A C 1
ATOM 566 O O . PHE A 1 71 ? -22.188 -3.811 6.517 1.00 95.12 71 PHE A O 1
ATOM 573 N N . ALA A 1 72 ? -23.896 -2.719 5.569 1.00 92.75 72 ALA A N 1
ATOM 574 C CA . ALA A 1 72 ? -24.898 -3.211 6.514 1.00 92.75 72 ALA A CA 1
ATOM 575 C C . ALA A 1 72 ? -25.014 -4.746 6.508 1.00 92.75 72 ALA A C 1
ATOM 577 O O . ALA A 1 72 ? -25.180 -5.365 7.563 1.00 92.75 72 ALA A O 1
ATOM 578 N N . ASN A 1 73 ? -24.908 -5.377 5.336 1.00 93.56 73 ASN A N 1
ATOM 579 C CA . ASN A 1 73 ? -24.988 -6.831 5.221 1.00 93.56 73 ASN A CA 1
ATOM 580 C C . ASN A 1 73 ? -23.687 -7.500 5.659 1.00 93.56 73 ASN A C 1
ATOM 582 O O . ASN A 1 73 ? -23.729 -8.511 6.364 1.00 93.56 73 ASN A O 1
ATOM 586 N N . LYS A 1 74 ? -22.534 -6.935 5.285 1.00 96.06 74 LYS A N 1
ATOM 587 C CA . LYS A 1 74 ? -21.228 -7.420 5.745 1.00 96.06 74 LYS A CA 1
ATOM 588 C C . LYS A 1 74 ? -21.082 -7.291 7.265 1.00 96.06 74 LYS A C 1
ATOM 590 O O . LYS A 1 74 ? -20.729 -8.272 7.913 1.00 96.06 74 LYS A O 1
ATOM 595 N N . PHE A 1 75 ? -21.475 -6.157 7.848 1.00 96.44 75 PHE A N 1
ATOM 596 C CA . PHE A 1 75 ? -21.501 -5.956 9.299 1.00 96.44 75 PHE A CA 1
ATOM 597 C C . PHE A 1 75 ? -22.385 -6.992 9.997 1.00 96.44 75 PHE A C 1
ATOM 599 O O . PHE A 1 75 ? -21.923 -7.660 10.917 1.00 96.44 75 PHE A O 1
ATOM 606 N N . ARG A 1 76 ? -23.632 -7.187 9.534 1.00 95.12 76 ARG A N 1
ATOM 607 C CA . ARG A 1 76 ? -24.566 -8.157 10.134 1.00 95.12 76 ARG A CA 1
ATOM 608 C C . ARG A 1 76 ? -24.002 -9.579 10.146 1.00 95.12 76 ARG A C 1
ATOM 610 O O . ARG A 1 76 ? -24.207 -10.291 11.123 1.00 95.12 76 ARG A O 1
ATOM 617 N N . ARG A 1 77 ? -23.303 -9.981 9.079 1.00 95.50 77 ARG A N 1
ATOM 618 C CA . ARG A 1 77 ? -22.633 -11.288 8.993 1.00 95.50 77 ARG A CA 1
ATOM 619 C C . ARG A 1 77 ? -21.419 -11.368 9.915 1.00 95.50 77 ARG A C 1
ATOM 621 O O . ARG A 1 77 ? -21.291 -12.329 10.665 1.00 95.50 77 ARG A O 1
ATOM 628 N N . GLY A 1 78 ? -20.546 -10.363 9.876 1.00 97.12 78 GLY A N 1
ATOM 629 C CA . GLY A 1 78 ? -19.279 -10.396 10.601 1.00 97.12 78 GLY A CA 1
ATOM 630 C C . GLY A 1 78 ? -19.421 -10.229 12.109 1.00 97.12 78 GLY A C 1
ATOM 631 O O . GLY A 1 78 ? -18.742 -10.922 12.859 1.00 97.12 78 GLY A O 1
ATOM 632 N N . ILE A 1 79 ? -20.338 -9.378 12.578 1.00 97.62 79 ILE A N 1
ATOM 633 C CA . ILE A 1 79 ? -20.458 -9.071 14.011 1.00 97.62 79 ILE A CA 1
ATOM 634 C C . ILE A 1 79 ? -20.872 -10.290 14.843 1.00 97.62 79 ILE A C 1
ATOM 636 O O . ILE A 1 79 ? -20.475 -10.415 15.996 1.00 97.62 79 ILE A O 1
ATOM 640 N N . GLN A 1 80 ? -21.617 -11.225 14.246 1.00 97.38 80 GLN A N 1
ATOM 641 C CA . GLN A 1 80 ? -22.003 -12.490 14.882 1.00 97.38 80 GLN A CA 1
ATOM 642 C C . GLN A 1 80 ? -20.808 -13.427 15.113 1.00 97.38 80 GLN A C 1
ATOM 644 O O . GLN A 1 80 ? -20.910 -14.364 15.897 1.00 97.38 80 GLN A O 1
ATOM 649 N N . GLN A 1 81 ? -19.690 -13.183 14.427 1.00 98.31 81 GLN A N 1
ATOM 650 C CA . GLN A 1 81 ? -18.468 -13.981 14.499 1.00 98.31 81 GLN A CA 1
ATOM 651 C C . GLN A 1 81 ? -17.417 -13.355 15.431 1.00 98.31 81 GLN A C 1
ATOM 653 O O . GLN A 1 81 ? -16.328 -13.910 15.569 1.00 98.31 81 GLN A O 1
ATOM 658 N N . LEU A 1 82 ? -17.711 -12.200 16.042 1.00 98.44 82 LEU A N 1
ATOM 659 C CA . LEU A 1 82 ? -16.801 -11.515 16.954 1.00 98.44 82 LEU A CA 1
ATOM 660 C C . LEU A 1 82 ? -16.696 -12.285 18.285 1.00 98.44 82 LEU A C 1
ATOM 662 O O . LEU A 1 82 ? -17.724 -12.490 18.939 1.00 98.44 82 LEU A O 1
ATOM 666 N N . PRO A 1 83 ? -15.488 -12.679 18.730 1.00 98.31 83 PRO A N 1
ATOM 667 C CA . PRO A 1 83 ? -15.304 -13.328 20.028 1.00 98.31 83 PRO A CA 1
ATOM 668 C C . PRO A 1 83 ? -15.788 -12.457 21.188 1.00 98.31 83 PRO A C 1
ATOM 670 O O . PRO A 1 83 ? -15.583 -11.251 21.172 1.00 98.31 83 PRO A O 1
ATOM 673 N N . SER A 1 84 ? -16.399 -13.044 22.221 1.00 97.31 84 SER A N 1
ATOM 674 C CA . SER A 1 84 ? -16.999 -12.294 23.343 1.00 97.31 84 SER A CA 1
ATOM 675 C C . SER A 1 84 ? -15.996 -11.497 24.189 1.00 97.31 84 SER A C 1
ATOM 677 O O . SER A 1 84 ? -16.380 -10.531 24.856 1.00 97.31 84 SER A O 1
ATOM 679 N N . ASP A 1 85 ? -14.728 -11.904 24.157 1.00 97.62 85 ASP A N 1
ATOM 680 C CA . ASP A 1 85 ? -13.604 -11.323 24.894 1.00 97.62 85 ASP A CA 1
ATOM 681 C C . ASP A 1 85 ? -12.951 -10.128 24.178 1.00 97.62 85 ASP A C 1
ATOM 683 O O . ASP A 1 85 ? -11.854 -9.723 24.550 1.00 97.62 85 ASP A O 1
ATOM 687 N N . TRP A 1 86 ? -13.605 -9.573 23.151 1.00 98.25 86 TRP A N 1
ATOM 688 C CA . TRP A 1 86 ? -13.121 -8.408 22.416 1.00 98.25 86 TRP A CA 1
ATOM 689 C C . TRP A 1 86 ? -12.911 -7.182 23.307 1.00 98.25 86 TRP A C 1
ATOM 691 O O . TRP A 1 86 ? -13.698 -6.904 24.207 1.00 98.25 86 TRP A O 1
ATOM 701 N N . ASP A 1 87 ? -11.876 -6.414 22.991 1.00 98.38 87 ASP A N 1
ATOM 702 C CA . ASP A 1 87 ? -11.522 -5.163 23.664 1.00 98.38 87 ASP A CA 1
ATOM 703 C C . ASP A 1 87 ? -11.596 -3.975 22.697 1.00 98.38 87 ASP A C 1
ATOM 705 O O . ASP A 1 87 ? -12.100 -2.898 23.026 1.00 98.38 87 ASP A O 1
ATOM 709 N N . MET A 1 88 ? -11.143 -4.191 21.461 1.00 98.38 88 MET A N 1
ATOM 710 C CA . MET A 1 88 ? -11.259 -3.232 20.366 1.00 98.38 88 MET A CA 1
ATOM 711 C C . MET A 1 88 ? -11.702 -3.940 19.086 1.00 98.38 88 MET A C 1
ATOM 713 O O . MET A 1 88 ? -11.305 -5.079 18.831 1.00 98.38 88 MET A O 1
ATOM 717 N N . LEU A 1 89 ? -12.493 -3.251 18.263 1.00 98.44 89 LEU A N 1
ATOM 718 C CA . LEU A 1 89 ? -12.932 -3.745 16.957 1.00 98.44 89 LEU A CA 1
ATOM 719 C C . LEU A 1 89 ? -12.708 -2.687 15.878 1.00 98.44 89 LEU A C 1
ATOM 721 O O . LEU A 1 89 ? -13.276 -1.603 15.945 1.00 98.44 89 LEU A O 1
ATOM 725 N N . PHE A 1 90 ? -11.934 -3.019 14.855 1.00 98.25 90 PHE A N 1
ATOM 726 C CA . PHE A 1 90 ? -11.607 -2.136 13.740 1.00 98.25 90 PHE A CA 1
ATOM 727 C C . PHE A 1 90 ? -12.467 -2.468 12.518 1.00 98.25 90 PHE A C 1
ATOM 729 O O . PHE A 1 90 ? -12.612 -3.633 12.140 1.00 98.25 90 PHE A O 1
ATOM 736 N N . PHE A 1 91 ? -13.030 -1.441 11.880 1.00 97.88 91 PHE A N 1
ATOM 737 C CA . PHE A 1 91 ? -13.827 -1.589 10.655 1.00 97.88 91 PHE A CA 1
ATOM 738 C C . PHE A 1 91 ? -12.967 -1.685 9.398 1.00 97.88 91 PHE A C 1
ATOM 740 O O . PHE A 1 91 ? -13.432 -2.178 8.377 1.00 97.88 91 PHE A O 1
ATOM 747 N N . GLY A 1 92 ? -11.711 -1.287 9.497 1.00 96.62 92 GLY A N 1
ATOM 748 C CA . GLY A 1 92 ? -10.646 -1.631 8.579 1.00 96.62 92 GLY A CA 1
ATOM 749 C C . GLY A 1 92 ? -9.319 -1.260 9.222 1.00 96.62 92 GLY A C 1
ATOM 750 O O . GLY A 1 92 ? -9.287 -0.482 10.177 1.00 96.62 92 GLY A O 1
ATOM 751 N N . ALA A 1 93 ? -8.228 -1.848 8.745 1.00 95.06 93 ALA A N 1
ATOM 752 C CA . ALA A 1 93 ? -6.915 -1.611 9.330 1.00 95.06 93 ALA A CA 1
ATOM 753 C C . ALA A 1 93 ? -5.806 -1.726 8.283 1.00 95.06 93 ALA A C 1
ATOM 755 O O . ALA A 1 93 ? -5.859 -2.581 7.395 1.00 95.06 93 ALA A O 1
ATOM 756 N N . LEU A 1 94 ? -4.772 -0.889 8.412 1.00 95.94 94 LEU A N 1
ATOM 757 C CA . LEU A 1 94 ? -3.534 -1.065 7.656 1.00 95.94 94 LEU A CA 1
ATOM 758 C C . LEU A 1 94 ? -2.616 -2.004 8.434 1.00 95.94 94 LEU A C 1
ATOM 760 O O . LEU A 1 94 ? -1.800 -1.569 9.251 1.00 95.94 94 LEU A O 1
ATOM 764 N N . HIS A 1 95 ? -2.768 -3.299 8.179 1.00 96.62 95 HIS A N 1
ATOM 765 C CA . HIS A 1 95 ? -1.956 -4.344 8.789 1.00 96.62 95 HIS A CA 1
ATOM 766 C C . HIS A 1 95 ? -0.461 -4.112 8.528 1.00 96.62 95 HIS A C 1
ATOM 768 O O . HIS A 1 95 ? -0.044 -3.915 7.389 1.00 96.62 95 HIS A O 1
ATOM 774 N N . LYS A 1 96 ? 0.333 -4.098 9.603 1.00 95.44 96 LYS A N 1
ATOM 775 C CA . LYS A 1 96 ? 1.806 -4.012 9.594 1.00 95.44 96 LYS A CA 1
ATOM 776 C C . LYS A 1 96 ? 2.468 -5.359 9.875 1.00 95.44 96 LYS A C 1
ATOM 778 O O . LYS A 1 96 ? 3.690 -5.447 9.848 1.00 95.44 96 LYS A O 1
ATOM 783 N N . ASP A 1 97 ? 1.651 -6.360 10.158 1.00 94.06 97 ASP A N 1
ATOM 784 C CA . ASP A 1 97 ? 1.992 -7.768 10.243 1.00 94.06 97 ASP A CA 1
ATOM 785 C C . ASP A 1 97 ? 0.734 -8.587 9.917 1.00 94.06 97 ASP 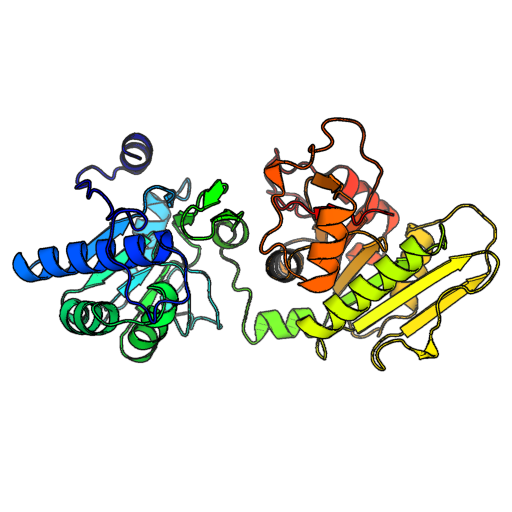A C 1
ATOM 787 O O . ASP A 1 97 ? -0.382 -8.050 9.907 1.00 94.06 97 ASP A O 1
ATOM 791 N N . GLU A 1 98 ? 0.911 -9.872 9.644 1.00 94.88 98 GLU A N 1
ATOM 792 C CA . GLU A 1 98 ? -0.167 -10.771 9.254 1.00 94.88 98 GLU A CA 1
ATOM 793 C C . GLU A 1 98 ? -1.168 -10.945 10.410 1.00 94.88 98 GLU A C 1
ATOM 795 O O . GLU A 1 98 ? -0.771 -11.307 11.525 1.00 94.88 98 GLU A O 1
ATOM 800 N N . PRO A 1 99 ? -2.467 -10.654 10.206 1.00 97.00 99 PRO A N 1
ATOM 801 C CA . PRO A 1 99 ? -3.464 -10.873 11.241 1.00 97.00 99 PRO A CA 1
ATOM 802 C C . PRO A 1 99 ? -3.768 -12.366 11.389 1.00 97.00 99 PRO A C 1
ATOM 804 O O . PRO A 1 99 ? -3.709 -13.138 10.434 1.00 97.00 99 PRO A O 1
ATOM 807 N N . VAL A 1 100 ? -4.176 -12.781 12.587 1.00 97.31 100 VAL A N 1
ATOM 808 C CA . VAL A 1 100 ? -4.588 -14.170 12.823 1.00 97.31 100 VAL A CA 1
ATOM 809 C C . VAL A 1 100 ? -6.058 -14.309 12.460 1.00 97.31 100 VAL A C 1
ATOM 811 O O . VAL A 1 100 ? -6.921 -13.729 13.119 1.00 97.31 100 VAL A O 1
ATOM 814 N N . ARG A 1 101 ? -6.369 -15.086 11.423 1.00 97.25 101 ARG A N 1
ATOM 815 C CA . ARG A 1 101 ? -7.759 -15.346 11.031 1.00 97.25 101 ARG A CA 1
ATOM 816 C C . ARG A 1 101 ? -8.503 -16.086 12.147 1.00 97.25 101 ARG A C 1
ATOM 818 O O . ARG A 1 101 ? -8.074 -17.155 12.571 1.00 97.25 101 ARG A O 1
ATOM 825 N N . ILE A 1 102 ? -9.630 -15.533 12.593 1.00 98.06 102 ILE A N 1
ATOM 826 C CA . ILE A 1 102 ? -10.482 -16.133 13.634 1.00 98.06 102 ILE A CA 1
ATOM 827 C C . ILE A 1 102 ? -11.692 -16.818 13.009 1.00 98.06 102 ILE A C 1
ATOM 829 O O . ILE A 1 102 ? -12.095 -17.900 13.429 1.00 98.06 102 ILE A O 1
ATOM 833 N N . SER A 1 103 ? -12.270 -16.191 11.989 1.00 97.62 103 SER A N 1
ATOM 834 C CA . SER A 1 103 ? -13.447 -16.688 11.290 1.00 97.62 103 SER A CA 1
ATOM 835 C C . SER A 1 103 ? -13.428 -16.260 9.824 1.00 97.62 103 SER A C 1
ATOM 837 O O . SER A 1 103 ? -12.405 -15.827 9.284 1.00 97.62 103 SER A O 1
ATOM 839 N N . GLU A 1 104 ? -14.556 -16.424 9.137 1.00 96.69 104 GLU A N 1
ATOM 840 C CA . GLU A 1 104 ? -14.681 -15.964 7.761 1.00 96.69 104 GLU A CA 1
ATOM 841 C C . GLU A 1 104 ? -14.530 -14.443 7.665 1.00 96.69 104 GLU A C 1
ATOM 843 O O . GLU A 1 104 ? -13.826 -13.988 6.769 1.00 96.69 104 GLU A O 1
ATOM 848 N N . ASN A 1 105 ? -15.151 -13.703 8.594 1.00 98.12 105 ASN A N 1
ATOM 849 C CA . ASN A 1 105 ? -15.304 -12.251 8.520 1.00 98.12 105 ASN A CA 1
ATOM 850 C C . ASN A 1 105 ? -14.535 -11.470 9.599 1.00 98.12 105 ASN A C 1
ATOM 852 O O . ASN A 1 105 ? -14.610 -10.241 9.617 1.00 98.12 105 ASN A O 1
ATOM 856 N N . ILE A 1 106 ? -13.851 -12.156 10.522 1.00 98.38 106 ILE A N 1
ATOM 857 C CA . ILE A 1 106 ? -13.113 -11.542 11.633 1.00 98.38 106 ILE A CA 1
ATOM 858 C C . ILE A 1 106 ? -11.693 -12.101 11.700 1.00 98.38 106 ILE A C 1
ATOM 860 O O . ILE A 1 106 ? -11.475 -13.318 11.688 1.00 98.38 106 ILE A O 1
ATOM 864 N N . SER A 1 107 ? -10.736 -11.195 11.862 1.00 98.25 107 SER A N 1
ATOM 865 C CA . SER A 1 107 ? -9.343 -11.515 12.163 1.00 98.25 107 SER A CA 1
ATOM 866 C C . SER A 1 107 ? -8.907 -10.812 13.446 1.00 98.25 107 SER A C 1
ATOM 868 O O . SER A 1 107 ? -9.417 -9.750 13.796 1.00 98.25 107 SER A O 1
ATOM 870 N N . ARG A 1 108 ? -7.962 -11.401 14.176 1.00 98.19 108 ARG A N 1
ATOM 871 C CA . ARG A 1 108 ? -7.291 -10.773 15.313 1.00 98.19 108 ARG A CA 1
ATOM 872 C C . ARG A 1 108 ? -6.106 -9.965 14.801 1.00 98.19 108 ARG A C 1
ATOM 874 O O . ARG A 1 108 ? -5.267 -10.481 14.063 1.00 98.19 108 ARG A O 1
ATOM 881 N N . ILE A 1 109 ? -6.034 -8.706 15.212 1.00 97.38 109 ILE A N 1
ATOM 882 C CA . ILE A 1 109 ? -4.920 -7.822 14.888 1.00 97.38 109 ILE A CA 1
ATOM 883 C C . IL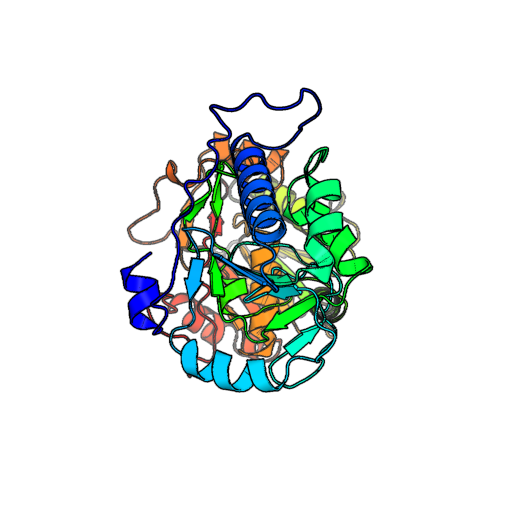E A 1 109 ? -3.695 -8.269 15.685 1.00 97.38 109 ILE A C 1
ATOM 885 O O . ILE A 1 109 ? -3.740 -8.371 16.908 1.00 97.38 109 ILE A O 1
ATOM 889 N N . THR A 1 110 ? -2.598 -8.501 14.975 1.00 95.62 110 THR A N 1
ATOM 890 C CA . THR A 1 110 ? -1.254 -8.688 15.536 1.00 95.62 110 THR A CA 1
ATOM 891 C C . THR A 1 110 ? -0.538 -7.345 15.632 1.00 95.62 110 THR A C 1
ATOM 893 O O . THR A 1 110 ? -0.042 -6.967 16.691 1.00 95.62 110 THR A O 1
ATOM 896 N N . LYS A 1 111 ? -0.545 -6.590 14.528 1.00 96.12 111 LYS A N 1
ATOM 897 C CA . LYS A 1 111 ? -0.022 -5.228 14.438 1.00 96.12 111 LYS A CA 1
ATOM 898 C C . LYS A 1 111 ? -0.671 -4.482 13.276 1.00 96.12 111 LYS A C 1
ATOM 900 O O . LYS A 1 111 ? -0.594 -4.934 12.133 1.00 96.12 111 LYS A O 1
ATOM 905 N N . ALA A 1 112 ? -1.288 -3.333 13.526 1.00 95.69 112 ALA A N 1
ATOM 906 C CA . ALA A 1 112 ? -1.901 -2.526 12.474 1.00 95.69 112 ALA A CA 1
ATOM 907 C C . ALA A 1 112 ? -1.976 -1.037 12.823 1.00 95.69 112 ALA A C 1
ATOM 909 O O . ALA A 1 112 ? -2.093 -0.666 13.988 1.00 95.69 112 ALA A O 1
ATOM 910 N N . ASN A 1 113 ? -1.938 -0.199 11.792 1.00 92.88 113 ASN A N 1
ATOM 911 C CA . ASN A 1 113 ? -2.277 1.217 11.889 1.00 92.88 113 ASN A CA 1
ATOM 912 C C . ASN A 1 113 ? -3.777 1.420 11.622 1.00 92.88 113 ASN A C 1
ATOM 914 O O . ASN A 1 113 ? -4.489 0.478 11.258 1.00 92.88 113 ASN A O 1
ATOM 918 N N . SER A 1 114 ? -4.181 2.688 11.686 1.00 85.88 114 SER A N 1
ATOM 919 C CA . SER A 1 114 ? -5.452 3.237 11.244 1.00 85.88 114 SER A CA 1
ATOM 920 C C . SER A 1 114 ? -6.591 3.127 12.254 1.00 85.88 114 SER A C 1
ATOM 922 O O . SER A 1 114 ? -7.257 2.104 12.385 1.00 85.88 114 SER A O 1
ATOM 924 N N . THR A 1 115 ? -6.840 4.243 12.935 1.00 87.31 115 THR A N 1
ATOM 925 C CA . THR A 1 115 ? -7.903 4.416 13.936 1.00 87.31 115 THR A CA 1
ATOM 926 C C . THR A 1 115 ? -9.160 5.121 13.399 1.00 87.31 115 THR A C 1
ATOM 928 O O . THR A 1 115 ? -10.097 5.342 14.164 1.00 87.31 115 THR A O 1
ATOM 931 N N . TYR A 1 116 ? -9.245 5.347 12.076 1.00 93.31 116 TYR A N 1
ATOM 932 C CA . TYR A 1 116 ? -10.341 6.067 11.403 1.00 93.31 116 TYR A CA 1
ATOM 933 C C . TYR A 1 116 ? -11.746 5.519 11.684 1.00 93.31 116 TYR A C 1
ATOM 935 O O . TYR A 1 116 ? -12.715 6.270 11.659 1.00 93.31 116 TYR A O 1
ATOM 943 N N . ALA A 1 117 ? -11.889 4.215 11.939 1.00 96.06 117 ALA A N 1
ATOM 944 C CA . ALA A 1 117 ? -13.169 3.593 12.262 1.00 96.06 117 ALA A CA 1
ATOM 945 C C . ALA A 1 117 ? -12.975 2.418 13.226 1.00 96.06 117 ALA A C 1
ATOM 947 O O . ALA A 1 117 ? -12.677 1.292 12.809 1.00 96.06 117 ALA A O 1
ATOM 948 N N . CYS A 1 118 ? -13.149 2.667 14.525 1.00 97.06 118 CYS A N 1
ATOM 949 C CA . CYS A 1 118 ? -12.928 1.650 15.551 1.00 97.06 118 CYS A CA 1
ATOM 950 C C . CYS A 1 118 ? -13.896 1.743 16.736 1.00 97.06 118 CYS A C 1
ATOM 952 O O . CYS A 1 118 ? -14.390 2.811 17.099 1.00 97.06 118 CYS A O 1
ATOM 954 N N . VAL A 1 119 ? -14.155 0.591 17.354 1.00 97.81 119 VAL A N 1
ATOM 955 C CA . VAL A 1 119 ? -14.832 0.467 18.644 1.00 97.81 119 VAL A CA 1
ATOM 956 C C . VAL A 1 119 ? -13.786 0.318 19.732 1.00 97.81 119 VAL A C 1
ATOM 958 O O . VAL A 1 119 ? -12.882 -0.509 19.609 1.00 97.81 119 VAL A O 1
ATOM 961 N N . VAL A 1 120 ? -13.962 1.059 20.820 1.00 98.12 120 VAL A N 1
ATOM 962 C CA . VAL A 1 120 ? -13.181 0.921 22.050 1.00 98.12 120 VAL A CA 1
ATOM 963 C C . VAL A 1 120 ? -14.129 0.494 23.169 1.00 98.12 120 VAL A C 1
ATOM 965 O O . VAL A 1 120 ? -15.136 1.169 23.404 1.00 98.12 120 VAL A O 1
ATOM 968 N N . ARG A 1 121 ? -13.839 -0.626 23.841 1.00 98.38 121 ARG A N 1
ATOM 969 C CA . ARG A 1 121 ? -14.567 -1.089 25.032 1.00 98.38 121 ARG A CA 1
ATOM 970 C C . ARG A 1 121 ? -14.053 -0.395 26.292 1.00 98.38 121 ARG A C 1
ATOM 972 O O . ARG A 1 121 ? -12.896 0.025 26.357 1.00 98.38 121 ARG A O 1
ATOM 979 N N . ASP A 1 122 ? -14.911 -0.293 27.300 1.00 98.38 122 ASP A N 1
ATOM 980 C CA . ASP A 1 122 ? -14.566 0.259 28.612 1.00 98.38 122 ASP A CA 1
ATOM 981 C C . ASP A 1 122 ? -13.348 -0.412 29.270 1.00 98.38 122 ASP A C 1
ATOM 983 O O . ASP A 1 122 ? -12.560 0.274 29.926 1.00 98.38 122 ASP A O 1
ATOM 987 N N . THR A 1 123 ? -13.127 -1.702 28.996 1.00 98.31 123 THR A N 1
ATOM 988 C CA . THR A 1 123 ? -11.937 -2.480 29.387 1.00 98.31 123 THR A CA 1
ATOM 989 C C . THR A 1 123 ? -10.612 -1.830 28.975 1.00 98.31 123 THR A C 1
ATOM 991 O O . THR A 1 123 ? -9.604 -2.026 29.652 1.00 98.31 123 THR A O 1
ATOM 994 N N . VAL A 1 124 ? -10.604 -1.013 27.915 1.00 98.06 124 VAL A N 1
ATOM 995 C CA . VAL A 1 124 ? -9.397 -0.371 27.365 1.00 98.06 124 VAL A CA 1
ATOM 996 C C . VAL A 1 124 ? -9.314 1.118 27.708 1.00 98.06 124 VAL A C 1
ATOM 998 O O . VAL A 1 124 ? -8.236 1.701 27.625 1.00 98.06 124 VAL A O 1
ATOM 1001 N N . PHE A 1 125 ? -10.409 1.769 28.123 1.00 98.50 125 PHE A N 1
ATOM 1002 C CA . PHE A 1 125 ? -10.459 3.233 28.275 1.00 98.50 125 PHE A CA 1
ATOM 1003 C C . PHE A 1 125 ? -9.359 3.798 29.178 1.00 98.50 125 PHE A C 1
ATOM 1005 O O . PHE A 1 125 ? -8.786 4.840 28.864 1.00 98.50 125 PHE A O 1
ATOM 1012 N N . GLY A 1 126 ? -9.075 3.133 30.303 1.00 97.75 126 GLY A N 1
ATOM 1013 C CA . GLY A 1 126 ? -8.025 3.548 31.237 1.00 97.75 126 GLY A CA 1
ATOM 1014 C C . GLY A 1 126 ? -6.657 3.604 30.564 1.00 97.75 126 GLY A C 1
ATOM 1015 O O . GLY A 1 126 ? -6.082 4.686 30.436 1.00 97.75 126 GLY A O 1
ATOM 1016 N N . GLU A 1 127 ? -6.202 2.455 30.065 1.00 97.06 127 GLU A N 1
ATOM 1017 C CA . GLU A 1 127 ? -4.901 2.317 29.408 1.00 97.06 127 GLU A CA 1
ATOM 1018 C C . GLU A 1 127 ? -4.806 3.190 28.149 1.00 97.06 127 GLU A C 1
ATOM 1020 O O . GLU A 1 127 ? -3.783 3.825 27.919 1.00 97.06 127 GLU A O 1
ATOM 1025 N N . PHE A 1 128 ? -5.881 3.293 27.358 1.00 97.50 128 PHE A N 1
ATOM 1026 C CA . PHE A 1 128 ? -5.919 4.153 26.175 1.00 97.50 128 PHE A CA 1
ATOM 1027 C C . PHE A 1 128 ? -5.624 5.617 26.527 1.00 97.50 128 PHE A C 1
ATOM 1029 O O . PHE A 1 128 ? -4.819 6.272 25.861 1.00 97.50 128 PHE A O 1
ATOM 1036 N N . ILE A 1 129 ? -6.283 6.146 27.564 1.00 97.75 129 ILE A N 1
ATOM 1037 C CA . ILE A 1 129 ? -6.114 7.539 27.993 1.00 97.75 129 ILE A CA 1
ATOM 1038 C C . ILE A 1 129 ? -4.715 7.752 28.570 1.00 97.75 129 ILE A C 1
ATOM 1040 O O . ILE A 1 129 ? -4.087 8.764 28.262 1.00 97.75 129 ILE A O 1
ATOM 1044 N N . GLU A 1 130 ? -4.243 6.838 29.417 1.00 96.06 130 GLU A N 1
ATOM 1045 C CA . GLU A 1 130 ? -2.927 6.936 30.057 1.00 96.06 130 GLU A CA 1
ATOM 1046 C C . GLU A 1 130 ? -1.800 6.895 29.031 1.00 96.06 130 GLU A C 1
ATOM 1048 O O . GLU A 1 130 ? -0.936 7.772 29.038 1.00 96.06 130 GLU A O 1
ATOM 1053 N N . LEU A 1 131 ? -1.866 5.945 28.097 1.00 95.25 131 LEU A N 1
ATOM 1054 C CA . LEU A 1 131 ? -0.883 5.786 27.038 1.00 95.25 131 LEU A CA 1
ATOM 1055 C C . LEU A 1 131 ? -0.766 7.042 26.169 1.00 95.25 131 LEU A C 1
ATOM 1057 O O . LEU A 1 131 ? 0.342 7.466 25.851 1.00 95.25 131 LEU A O 1
ATOM 1061 N N . ASN A 1 132 ? -1.896 7.633 25.778 1.00 95.19 132 ASN A N 1
ATOM 1062 C CA . ASN A 1 132 ? -1.896 8.723 24.807 1.00 95.19 132 ASN A CA 1
ATOM 1063 C C . ASN A 1 132 ? -1.730 10.115 25.442 1.00 95.19 132 ASN A C 1
ATOM 1065 O O . ASN A 1 132 ? -1.218 11.014 24.787 1.00 95.19 132 ASN A O 1
ATOM 1069 N N . ARG A 1 133 ? -2.096 10.335 26.714 1.00 90.25 133 ARG A N 1
ATOM 1070 C CA . ARG A 1 133 ? -2.030 11.677 27.341 1.00 90.25 133 ARG A CA 1
ATOM 1071 C C . ARG A 1 133 ? -0.619 12.280 27.377 1.00 90.25 133 ARG A C 1
ATOM 1073 O O . ARG A 1 133 ? -0.493 13.500 27.335 1.00 90.25 133 ARG A O 1
ATOM 1080 N N . ALA A 1 134 ? 0.407 11.442 27.488 1.00 82.38 134 ALA A N 1
ATOM 1081 C CA . ALA A 1 134 ? 1.813 11.847 27.527 1.00 82.38 134 ALA A CA 1
ATOM 1082 C C . ALA A 1 134 ? 2.625 11.197 26.394 1.00 82.38 134 ALA A C 1
ATOM 1084 O O . ALA A 1 134 ? 3.818 10.945 26.546 1.00 82.38 134 ALA A O 1
ATOM 1085 N N . ALA A 1 135 ? 1.966 10.861 25.283 1.00 87.06 135 ALA A N 1
ATOM 1086 C CA . ALA A 1 135 ? 2.629 10.206 24.172 1.00 87.06 135 ALA A CA 1
ATOM 1087 C C . ALA A 1 135 ? 3.549 11.161 23.407 1.00 87.06 135 ALA A C 1
ATOM 1089 O O . ALA A 1 135 ? 3.186 12.296 23.104 1.00 87.06 135 ALA A O 1
ATOM 1090 N N . THR A 1 136 ? 4.710 10.638 23.025 1.00 88.25 136 THR A N 1
ATOM 1091 C CA . THR A 1 136 ? 5.661 11.274 22.103 1.00 88.25 136 THR A CA 1
ATOM 1092 C C . THR A 1 136 ? 5.438 10.850 20.648 1.00 88.25 136 THR A C 1
ATOM 1094 O O . THR A 1 136 ? 6.084 11.373 19.744 1.00 88.25 136 THR A O 1
ATOM 1097 N N . ASP A 1 137 ? 4.530 9.896 20.423 1.00 91.75 137 ASP A N 1
ATOM 1098 C CA . ASP A 1 137 ? 4.210 9.314 19.123 1.00 91.75 137 ASP A CA 1
ATOM 1099 C C . ASP A 1 137 ? 2.724 9.444 18.781 1.00 91.75 137 ASP A C 1
ATOM 1101 O O . ASP A 1 137 ? 1.868 9.630 19.651 1.00 91.75 137 ASP A O 1
ATOM 1105 N N . VAL A 1 138 ? 2.419 9.318 17.487 1.00 92.38 138 VAL A N 1
ATOM 1106 C CA . VAL A 1 138 ? 1.049 9.365 16.961 1.00 92.38 138 VAL A CA 1
ATOM 1107 C C . VAL A 1 138 ? 0.182 8.214 17.472 1.00 92.38 138 VAL A C 1
ATOM 1109 O O . VAL A 1 138 ? 0.671 7.128 17.792 1.00 92.38 138 VAL A O 1
ATOM 1112 N N . LEU A 1 139 ? -1.134 8.447 17.479 1.00 91.56 139 LEU A N 1
ATOM 1113 C CA . LEU A 1 139 ? -2.150 7.515 17.974 1.00 91.56 139 LEU A CA 1
ATOM 1114 C C . LEU A 1 139 ? -2.004 6.098 17.393 1.00 91.56 139 LEU A C 1
ATOM 1116 O O . LEU A 1 139 ? -2.081 5.110 18.126 1.00 91.56 139 LEU A O 1
ATOM 1120 N N . ASP A 1 140 ? -1.743 5.997 16.092 1.00 87.81 140 ASP A N 1
ATOM 1121 C CA . ASP A 1 140 ? -1.579 4.718 15.400 1.00 87.81 140 ASP A CA 1
ATOM 1122 C C . ASP A 1 140 ? -0.369 3.918 15.908 1.00 87.81 140 ASP A C 1
ATOM 1124 O O . ASP A 1 140 ? -0.478 2.713 16.125 1.00 87.81 140 ASP A O 1
ATOM 1128 N N . ILE A 1 141 ? 0.768 4.576 16.162 1.00 90.25 141 ILE A N 1
ATOM 1129 C CA . ILE A 1 141 ? 1.973 3.910 16.684 1.00 90.25 141 ILE A CA 1
ATOM 1130 C C . ILE A 1 141 ? 1.737 3.467 18.128 1.00 90.25 141 ILE A C 1
ATOM 1132 O O . ILE A 1 141 ? 2.064 2.337 18.499 1.00 90.25 141 ILE A O 1
ATOM 1136 N N . ASN A 1 142 ? 1.123 4.326 18.943 1.00 91.62 142 ASN A N 1
ATOM 1137 C CA . ASN A 1 142 ? 0.786 3.983 20.323 1.00 91.62 142 ASN A CA 1
ATOM 1138 C C . ASN A 1 142 ? -0.155 2.774 20.377 1.00 91.62 142 ASN A C 1
ATOM 1140 O O . ASN A 1 142 ? 0.012 1.897 21.227 1.00 91.62 142 ASN A O 1
ATOM 1144 N N . SER A 1 143 ? -1.093 2.678 19.432 1.00 91.94 143 SER A N 1
ATOM 1145 C CA . SER A 1 143 ? -2.066 1.585 19.359 1.00 91.94 143 SER A CA 1
ATOM 1146 C C . SER A 1 143 ? -1.420 0.201 19.253 1.00 91.94 143 SER A C 1
ATOM 1148 O O . SER A 1 143 ? -2.021 -0.765 19.719 1.00 91.94 143 SER A O 1
ATOM 1150 N N . PHE A 1 144 ? -0.174 0.075 18.776 1.00 94.94 144 PHE A N 1
ATOM 1151 C CA . PHE A 1 144 ? 0.561 -1.198 18.817 1.00 94.94 144 PHE A CA 1
ATOM 1152 C C . PHE A 1 144 ? 0.707 -1.755 20.239 1.00 94.94 144 PHE A C 1
ATOM 1154 O O . PHE A 1 144 ? 0.632 -2.965 20.443 1.00 94.94 144 PHE A O 1
ATOM 1161 N N . ARG A 1 145 ? 0.887 -0.886 21.243 1.00 94.44 145 ARG A N 1
ATOM 1162 C CA . ARG A 1 145 ? 1.004 -1.309 22.649 1.00 94.44 145 ARG A CA 1
ATOM 1163 C C . ARG A 1 145 ? -0.318 -1.847 23.187 1.00 94.44 145 ARG A C 1
ATOM 1165 O O . ARG A 1 145 ? -0.312 -2.775 23.991 1.00 94.44 145 ARG A O 1
ATOM 1172 N N . LEU A 1 146 ? -1.437 -1.285 22.728 1.00 95.38 146 LEU A N 1
ATOM 1173 C CA . LEU A 1 146 ? -2.769 -1.786 23.058 1.00 95.38 146 LEU A CA 1
ATOM 1174 C C . LEU A 1 146 ? -3.025 -3.125 22.354 1.00 95.38 146 LEU A C 1
ATOM 1176 O O . LEU A 1 146 ? -3.415 -4.084 23.006 1.00 95.38 146 LEU A O 1
ATOM 1180 N N . GLN A 1 147 ? -2.709 -3.229 21.061 1.00 96.38 147 GLN A N 1
ATOM 1181 C CA . GLN A 1 147 ? -2.860 -4.460 20.269 1.00 96.38 147 GLN A CA 1
ATOM 1182 C C . GLN A 1 147 ? -2.057 -5.643 20.828 1.00 96.38 147 GLN A C 1
ATOM 1184 O O . GLN A 1 147 ? -2.512 -6.779 20.756 1.00 96.38 147 GLN A O 1
ATOM 1189 N N . ALA A 1 148 ? -0.894 -5.386 21.432 1.00 95.62 148 ALA A N 1
ATOM 1190 C CA . ALA A 1 148 ? -0.087 -6.422 22.075 1.00 95.62 148 ALA A CA 1
ATOM 1191 C C . ALA A 1 148 ? -0.670 -6.933 23.408 1.00 95.62 148 ALA A C 1
ATOM 1193 O O . ALA A 1 148 ? -0.320 -8.028 23.846 1.00 95.62 148 ALA A O 1
ATOM 1194 N N . ARG A 1 149 ? -1.512 -6.140 24.083 1.00 95.81 149 ARG A N 1
ATOM 1195 C CA . ARG A 1 149 ? -2.019 -6.431 25.438 1.00 95.81 149 ARG A CA 1
ATOM 1196 C C . ARG A 1 149 ? -3.491 -6.828 25.472 1.00 95.81 149 ARG A C 1
ATOM 1198 O O . ARG A 1 149 ? -3.886 -7.556 26.375 1.00 95.81 149 ARG A O 1
ATOM 1205 N N . PHE A 1 150 ? -4.276 -6.345 24.519 1.00 97.81 150 PHE A N 1
ATOM 1206 C CA . PHE A 1 150 ? -5.724 -6.507 24.470 1.00 97.81 150 PHE A CA 1
ATOM 1207 C C . PHE A 1 150 ? -6.160 -7.344 23.266 1.00 97.81 150 PHE A C 1
ATOM 1209 O O . PHE A 1 150 ? -5.433 -7.526 22.287 1.00 97.81 150 PHE A O 1
ATOM 1216 N N . ASN A 1 151 ? -7.383 -7.858 23.330 1.00 98.25 151 ASN A N 1
ATOM 1217 C CA . ASN A 1 151 ? -8.007 -8.602 22.249 1.00 98.25 151 ASN A CA 1
ATOM 1218 C C . ASN A 1 151 ? -8.575 -7.640 21.193 1.00 98.25 151 ASN A C 1
ATOM 1220 O O . ASN A 1 151 ? -9.758 -7.286 21.197 1.00 98.25 151 ASN A O 1
ATOM 1224 N N . CYS A 1 152 ? -7.705 -7.210 20.280 1.00 98.31 152 CYS A N 1
ATOM 1225 C CA . CYS A 1 152 ? -8.060 -6.345 19.161 1.00 98.31 152 CYS A CA 1
ATOM 1226 C C . CYS A 1 152 ? -8.427 -7.174 17.924 1.00 98.31 152 CYS A C 1
ATOM 1228 O O . CYS A 1 152 ? -7.621 -7.969 17.438 1.00 98.31 152 CYS A O 1
ATOM 1230 N N . TYR A 1 153 ? -9.619 -6.952 17.379 1.00 98.50 153 TYR A N 1
ATOM 1231 C CA . TYR A 1 153 ? -10.115 -7.637 16.185 1.00 98.50 153 TYR A CA 1
ATOM 1232 C C . TYR A 1 153 ? -10.387 -6.643 15.051 1.00 98.50 153 TYR A C 1
ATOM 1234 O O . TYR A 1 153 ? -10.610 -5.459 15.294 1.00 98.50 153 TYR A O 1
ATOM 1242 N N . CYS A 1 154 ? -10.396 -7.112 13.809 1.00 98.00 154 CYS A N 1
ATOM 1243 C CA . CYS A 1 154 ? -10.830 -6.351 12.642 1.00 98.00 154 CYS A CA 1
ATOM 1244 C C . CYS A 1 154 ? -11.808 -7.162 11.792 1.00 98.00 154 CYS A C 1
ATOM 1246 O O . CYS A 1 154 ? -11.777 -8.396 11.785 1.00 98.00 154 CYS A O 1
ATOM 1248 N N . PHE A 1 155 ? -12.663 -6.459 11.053 1.00 98.38 155 PHE A N 1
ATOM 1249 C CA . PHE A 1 155 ? -13.420 -7.078 9.973 1.00 98.38 155 PHE A CA 1
ATOM 1250 C C . PHE A 1 155 ? -12.501 -7.427 8.796 1.00 98.38 155 PHE A C 1
ATOM 1252 O O . PHE A 1 155 ? -11.598 -6.670 8.448 1.00 98.38 155 PHE A O 1
ATOM 1259 N N . THR A 1 156 ? -12.735 -8.577 8.170 1.00 95.06 156 THR A N 1
ATOM 1260 C CA . THR A 1 156 ? -12.037 -9.016 6.955 1.00 95.06 156 THR A CA 1
ATOM 1261 C C . THR A 1 156 ? -13.063 -9.644 6.007 1.00 95.06 156 THR A C 1
ATOM 1263 O O . THR A 1 156 ? -13.564 -10.712 6.327 1.00 95.06 156 THR A O 1
ATOM 1266 N N . PRO A 1 157 ? -13.412 -9.043 4.856 1.00 96.00 157 PRO A N 1
ATOM 1267 C CA . PRO A 1 157 ? -12.869 -7.803 4.307 1.00 96.00 157 PRO A CA 1
ATOM 1268 C C . PRO A 1 157 ? -13.209 -6.571 5.160 1.00 96.00 157 PRO A C 1
ATOM 1270 O O . PRO A 1 157 ? -14.166 -6.577 5.936 1.00 96.00 157 PRO A O 1
ATOM 1273 N N . ASN A 1 158 ? -12.420 -5.512 4.985 1.00 97.50 158 ASN A N 1
ATOM 1274 C CA . ASN A 1 158 ? -12.644 -4.208 5.592 1.00 97.50 158 ASN A CA 1
ATOM 1275 C C . ASN A 1 158 ? -14.035 -3.681 5.204 1.00 97.50 158 ASN A C 1
ATOM 1277 O O . ASN A 1 158 ? -14.471 -3.771 4.055 1.00 97.50 158 ASN A O 1
ATOM 1281 N N . LEU A 1 159 ? -14.733 -3.114 6.180 1.00 97.44 159 LEU A N 1
ATOM 1282 C CA . LEU A 1 159 ? -16.032 -2.463 6.021 1.00 97.44 159 LEU A CA 1
ATOM 1283 C C . LEU A 1 159 ? -15.907 -0.952 5.838 1.00 97.44 159 LEU A C 1
ATOM 1285 O O . LEU A 1 159 ? -16.848 -0.315 5.366 1.00 97.44 159 LEU A O 1
ATOM 1289 N N . ALA A 1 160 ? -14.781 -0.378 6.247 1.00 96.50 160 ALA A N 1
ATOM 1290 C CA . ALA A 1 160 ? -14.496 1.036 6.103 1.00 96.50 160 ALA A CA 1
ATOM 1291 C C . ALA A 1 160 ? -13.022 1.267 5.756 1.00 96.50 160 ALA A C 1
ATOM 1293 O O . ALA A 1 160 ? -12.176 0.420 6.038 1.00 96.50 160 ALA A O 1
ATOM 1294 N N . TRP A 1 161 ? -12.734 2.409 5.142 1.00 95.38 161 TRP A N 1
ATOM 1295 C CA . TRP A 1 161 ? -11.390 2.874 4.796 1.00 95.38 161 TRP A CA 1
ATOM 1296 C C . TRP A 1 161 ? -11.362 4.405 4.712 1.00 95.38 161 TRP A C 1
ATOM 1298 O O . TRP A 1 161 ? -12.392 5.058 4.873 1.00 95.38 161 TRP A O 1
ATOM 1308 N N . VAL A 1 162 ? -10.187 4.974 4.456 1.00 91.56 162 VAL A N 1
ATOM 1309 C CA . VAL A 1 162 ? -9.973 6.426 4.353 1.00 91.56 162 VAL A CA 1
ATOM 1310 C C . VAL A 1 162 ? -10.231 6.899 2.921 1.00 91.56 162 VAL A C 1
ATOM 1312 O O . VAL A 1 162 ? -9.793 6.257 1.964 1.00 91.56 162 VAL A O 1
ATOM 1315 N N . GLU A 1 163 ? -10.956 8.004 2.757 1.00 88.12 163 GLU A N 1
ATOM 1316 C CA . GLU A 1 163 ? -11.174 8.664 1.466 1.00 88.12 163 GLU A CA 1
ATOM 1317 C C . GLU A 1 163 ? -9.840 9.123 0.860 1.00 88.12 163 GLU A C 1
ATOM 1319 O O . GLU A 1 163 ? -9.005 9.701 1.549 1.00 88.12 163 GLU A O 1
ATOM 1324 N N . ALA A 1 164 ? -9.634 8.888 -0.440 1.00 84.50 164 ALA A N 1
ATOM 1325 C CA . ALA A 1 164 ? -8.459 9.419 -1.123 1.00 84.50 164 ALA A CA 1
ATOM 1326 C C . ALA A 1 164 ? -8.527 10.953 -1.141 1.00 84.50 164 ALA A C 1
ATOM 1328 O O . ALA A 1 164 ? -9.536 11.532 -1.555 1.00 84.50 164 ALA A O 1
ATOM 1329 N N . GLY A 1 165 ? -7.464 11.622 -0.703 1.00 76.94 165 GLY A N 1
ATOM 1330 C CA . GLY A 1 165 ? -7.501 13.066 -0.504 1.00 76.94 165 GLY A CA 1
ATOM 1331 C C . GLY A 1 165 ? -6.242 13.635 0.134 1.00 76.94 165 GLY A C 1
ATOM 1332 O O . GLY A 1 165 ? -5.289 12.921 0.433 1.00 76.94 165 GLY A O 1
ATOM 1333 N N . HIS A 1 166 ? -6.228 14.955 0.322 1.00 69.50 166 HIS A N 1
ATOM 1334 C CA . HIS A 1 166 ? -5.168 15.613 1.078 1.00 69.50 166 HIS A CA 1
ATOM 1335 C C . HIS A 1 166 ? -5.379 15.367 2.574 1.00 69.50 166 HIS A C 1
ATOM 1337 O O . HIS A 1 166 ? -6.405 15.757 3.123 1.00 69.50 166 HIS A O 1
ATOM 1343 N N . SER A 1 167 ? -4.403 14.740 3.226 1.00 68.06 167 SER A N 1
ATOM 1344 C CA . SER A 1 167 ? -4.418 14.532 4.670 1.00 68.06 167 SER A CA 1
ATOM 1345 C C . SER A 1 167 ? -3.735 15.704 5.365 1.00 68.06 167 SER A C 1
ATOM 1347 O O . SER A 1 167 ? -2.541 15.924 5.171 1.00 68.06 167 SER A O 1
ATOM 1349 N N . ASP A 1 168 ? -4.450 16.422 6.229 1.00 63.84 168 ASP A N 1
ATOM 1350 C CA . ASP A 1 168 ? -3.863 17.503 7.037 1.00 63.84 168 ASP A CA 1
ATOM 1351 C C . ASP A 1 168 ? -2.884 16.963 8.090 1.00 63.84 168 ASP A C 1
ATOM 1353 O O . ASP A 1 168 ? -1.872 17.595 8.407 1.00 63.84 168 ASP A O 1
ATOM 1357 N N . ALA A 1 169 ? -3.135 15.747 8.585 1.00 59.25 169 ALA A N 1
ATOM 1358 C CA . ALA A 1 169 ? -2.236 15.053 9.498 1.00 59.25 169 ALA A CA 1
ATOM 1359 C C . ALA A 1 169 ? -0.929 14.628 8.809 1.00 59.25 169 ALA A C 1
ATOM 1361 O O . ALA A 1 169 ? 0.127 14.705 9.431 1.00 59.25 169 ALA A O 1
ATOM 1362 N N . GLN A 1 170 ? -0.961 14.218 7.539 1.00 63.69 170 GLN A N 1
ATOM 1363 C CA . GLN A 1 170 ? 0.250 13.815 6.802 1.00 63.69 170 GLN A CA 1
ATOM 1364 C C . GLN A 1 170 ? 0.845 14.942 5.938 1.00 63.69 170 GLN A C 1
ATOM 1366 O O . GLN A 1 170 ? 1.976 14.823 5.470 1.00 63.69 170 GLN A O 1
ATOM 1371 N N . LYS A 1 171 ? 0.105 16.043 5.743 1.00 65.88 171 LYS A N 1
ATOM 1372 C CA . LYS A 1 171 ? 0.417 17.181 4.858 1.00 65.88 171 LYS A CA 1
ATOM 1373 C C . LYS A 1 171 ? 0.757 16.757 3.419 1.00 65.88 171 LYS A C 1
ATOM 1375 O O . LYS A 1 171 ? 1.673 17.309 2.811 1.00 65.88 171 LYS A O 1
ATOM 1380 N N . ARG A 1 172 ? 0.053 15.745 2.897 1.00 68.31 172 ARG A N 1
ATOM 1381 C CA . ARG A 1 172 ? 0.209 15.233 1.523 1.00 68.31 172 ARG A CA 1
ATOM 1382 C C . ARG A 1 172 ? -1.070 14.573 1.011 1.00 68.31 172 ARG A C 1
ATOM 1384 O O . ARG A 1 172 ? -1.954 14.236 1.796 1.00 68.31 172 ARG A O 1
ATOM 1391 N N . PHE A 1 173 ? -1.155 14.383 -0.306 1.00 72.56 173 PHE A N 1
ATOM 1392 C CA . PHE A 1 173 ? -2.191 13.551 -0.919 1.00 72.56 173 PHE A CA 1
ATOM 1393 C C . PHE A 1 173 ? -1.931 12.076 -0.599 1.00 72.56 173 PHE A C 1
ATOM 1395 O O . PHE A 1 173 ? -0.822 11.588 -0.807 1.00 72.56 173 PHE A O 1
ATOM 1402 N N . GLU A 1 174 ? -2.949 11.383 -0.105 1.00 76.12 174 GLU A N 1
ATOM 1403 C CA . GLU A 1 174 ? -2.901 9.971 0.259 1.00 76.12 174 GLU A CA 1
ATOM 1404 C C . GLU A 1 174 ? -4.010 9.216 -0.476 1.00 76.12 174 GLU A C 1
ATOM 1406 O O . GLU A 1 174 ? -5.158 9.663 -0.533 1.00 76.12 174 GLU A O 1
ATOM 1411 N N . ASP A 1 175 ? -3.665 8.053 -1.022 1.00 86.38 175 ASP A N 1
ATOM 1412 C CA . ASP A 1 175 ? -4.614 7.122 -1.626 1.00 86.38 175 ASP A CA 1
ATOM 1413 C C . ASP A 1 175 ? -4.338 5.712 -1.100 1.00 86.38 175 ASP A C 1
ATOM 1415 O O . ASP A 1 175 ? -3.453 4.996 -1.566 1.00 86.38 175 ASP A O 1
ATOM 1419 N N . TYR A 1 176 ? -5.101 5.322 -0.082 1.00 90.88 176 TYR A N 1
ATOM 1420 C CA . TYR A 1 176 ? -4.989 4.023 0.575 1.00 90.88 176 TYR A CA 1
ATOM 1421 C C . TYR A 1 176 ? -5.889 2.967 -0.086 1.00 90.88 176 TYR A C 1
ATOM 1423 O O . TYR A 1 176 ? -6.564 2.204 0.608 1.00 90.88 176 TYR A O 1
ATOM 1431 N N . TRP A 1 177 ? -5.943 2.911 -1.421 1.00 93.81 177 TRP A N 1
ATOM 1432 C CA . TRP A 1 177 ? -6.857 2.034 -2.171 1.00 93.81 177 TRP A CA 1
ATOM 1433 C C . TRP A 1 177 ? -6.798 0.554 -1.760 1.00 93.81 177 TRP A C 1
ATOM 1435 O O . TRP A 1 177 ? -7.806 -0.152 -1.788 1.00 93.81 177 TRP A O 1
ATOM 1445 N N . TYR A 1 178 ? -5.639 0.078 -1.316 1.00 95.81 178 TYR A N 1
ATOM 1446 C CA . TYR A 1 178 ? -5.447 -1.281 -0.817 1.00 95.81 178 TYR A CA 1
ATOM 1447 C C . TYR A 1 178 ? -6.247 -1.593 0.457 1.00 95.81 178 TYR A C 1
ATOM 1449 O O . TYR A 1 178 ? -6.544 -2.760 0.713 1.00 95.81 178 TYR A O 1
ATOM 1457 N N . LEU A 1 179 ? -6.655 -0.583 1.237 1.00 96.12 179 LEU A N 1
ATOM 1458 C CA . LEU A 1 179 ? -7.581 -0.771 2.358 1.00 96.12 179 LEU A CA 1
ATOM 1459 C C . LEU A 1 179 ? -8.969 -1.182 1.870 1.00 96.12 179 LEU A C 1
ATOM 1461 O O . LEU A 1 179 ? -9.577 -2.069 2.466 1.00 96.12 179 LEU A O 1
ATOM 1465 N N . LYS A 1 180 ? -9.446 -0.593 0.769 1.00 94.69 180 LYS A N 1
ATOM 1466 C CA . LYS A 1 180 ? -10.717 -0.975 0.140 1.00 94.69 180 LYS A CA 1
ATOM 1467 C C . LYS A 1 180 ? -10.673 -2.422 -0.357 1.00 94.69 180 LYS A C 1
ATOM 1469 O O . LYS A 1 180 ? -11.612 -3.180 -0.144 1.00 94.69 180 LYS A O 1
ATOM 1474 N N . GLU A 1 181 ? -9.549 -2.828 -0.941 1.00 95.25 181 GLU A N 1
ATOM 1475 C CA . GLU A 1 181 ? -9.320 -4.204 -1.409 1.00 95.25 181 GLU A CA 1
ATOM 1476 C C . GLU A 1 181 ? -8.958 -5.193 -0.281 1.00 95.25 181 GLU A C 1
ATOM 1478 O O . GLU A 1 181 ? -8.763 -6.389 -0.538 1.00 95.25 181 GLU A O 1
ATOM 1483 N N . SER A 1 182 ? -8.906 -4.708 0.969 1.00 95.94 182 SER A N 1
ATOM 1484 C CA . SER A 1 182 ? -8.592 -5.472 2.185 1.00 95.94 182 SER A CA 1
ATOM 1485 C C . SER A 1 182 ? -7.260 -6.222 2.102 1.00 95.94 182 SER A C 1
ATOM 1487 O O . SER A 1 182 ? -7.168 -7.391 2.477 1.00 95.94 182 SER A O 1
ATOM 1489 N N . LEU A 1 183 ? -6.234 -5.569 1.553 1.00 97.00 183 LEU A N 1
ATOM 1490 C CA . LEU A 1 183 ? -4.917 -6.170 1.353 1.00 97.00 183 LEU A CA 1
ATOM 1491 C C . LEU A 1 183 ? -4.049 -6.060 2.613 1.00 97.00 183 LEU A C 1
ATOM 1493 O O . LEU A 1 183 ? -3.958 -5.004 3.239 1.00 97.00 183 LEU A O 1
ATOM 1497 N N . VAL A 1 184 ? -3.356 -7.152 2.939 1.00 97.12 184 VAL A N 1
ATOM 1498 C CA . VAL A 1 184 ? -2.342 -7.219 3.998 1.00 97.12 184 VAL A CA 1
ATOM 1499 C C . VAL A 1 184 ? -0.968 -7.098 3.339 1.00 97.12 184 VAL A C 1
ATOM 1501 O O . VAL A 1 184 ? -0.494 -8.030 2.701 1.00 97.12 184 VAL A O 1
ATOM 1504 N N . LEU A 1 185 ? -0.348 -5.919 3.442 1.00 97.19 185 LEU A N 1
ATOM 1505 C CA . LEU A 1 185 ? 0.853 -5.568 2.662 1.00 97.19 185 LEU A CA 1
ATOM 1506 C C . LEU A 1 185 ? 2.182 -6.026 3.294 1.00 97.19 185 LEU A C 1
ATOM 1508 O O . LEU A 1 185 ? 3.251 -5.850 2.700 1.00 97.19 185 LEU A O 1
ATOM 1512 N N . PHE A 1 186 ? 2.126 -6.567 4.508 1.00 97.25 186 PHE A N 1
ATOM 1513 C CA . PHE A 1 186 ? 3.277 -6.952 5.322 1.00 97.25 186 PHE A CA 1
ATOM 1514 C C . PHE A 1 186 ? 3.024 -8.307 5.978 1.00 97.25 186 PHE A C 1
ATOM 1516 O O . PHE A 1 186 ? 1.875 -8.665 6.221 1.00 97.25 186 PHE A O 1
ATOM 1523 N N . GLY A 1 187 ? 4.097 -9.025 6.301 1.00 95.88 187 GLY A N 1
ATOM 1524 C CA . GLY A 1 187 ? 4.028 -10.366 6.873 1.00 95.88 187 GLY A CA 1
ATOM 1525 C C . GLY A 1 187 ? 4.466 -11.435 5.877 1.00 95.88 187 GLY A C 1
ATOM 1526 O O . GLY A 1 187 ? 4.882 -11.139 4.753 1.00 95.88 187 GLY A O 1
ATOM 1527 N N . SER A 1 188 ? 4.376 -12.690 6.311 1.00 95.06 188 SER A N 1
ATOM 1528 C CA . SER A 1 188 ? 5.015 -13.822 5.636 1.00 95.06 188 SER A CA 1
ATOM 1529 C C . SER A 1 188 ? 4.523 -14.030 4.202 1.00 95.06 188 SER A C 1
ATOM 1531 O O . SER A 1 188 ? 5.320 -14.274 3.297 1.00 95.06 188 SER A O 1
ATOM 1533 N N . GLU A 1 189 ? 3.223 -13.850 3.974 1.00 93.06 189 GLU A N 1
ATOM 1534 C CA . GLU A 1 189 ? 2.612 -14.002 2.657 1.00 93.06 189 GLU A CA 1
ATOM 1535 C C . GLU A 1 189 ? 3.026 -12.887 1.684 1.00 93.06 189 GLU A C 1
ATOM 1537 O O . GLU A 1 189 ? 3.356 -13.152 0.526 1.00 93.06 189 GLU A O 1
ATOM 1542 N N . ALA A 1 190 ? 3.095 -11.636 2.149 1.00 96.06 190 ALA A N 1
ATOM 1543 C CA . ALA A 1 190 ? 3.590 -10.531 1.329 1.00 96.06 190 ALA A CA 1
ATOM 1544 C C . ALA A 1 190 ? 5.074 -10.734 0.972 1.00 96.06 190 ALA A C 1
ATOM 1546 O O . ALA A 1 190 ? 5.469 -10.561 -0.182 1.00 96.06 190 ALA A O 1
ATOM 1547 N N . ASP A 1 191 ? 5.888 -11.172 1.936 1.00 97.44 191 ASP A N 1
ATOM 1548 C CA . ASP A 1 191 ? 7.310 -11.446 1.722 1.00 97.44 191 ASP A CA 1
ATOM 1549 C C . ASP A 1 191 ? 7.540 -12.653 0.797 1.00 97.44 191 ASP A C 1
ATOM 1551 O O . ASP A 1 191 ? 8.495 -12.658 0.010 1.00 97.44 191 ASP A O 1
ATOM 1555 N N . ARG A 1 192 ? 6.635 -13.643 0.809 1.00 97.12 192 ARG A N 1
ATOM 1556 C CA . ARG A 1 192 ? 6.612 -14.746 -0.163 1.00 97.12 192 ARG A CA 1
ATOM 1557 C C . ARG A 1 192 ? 6.436 -14.217 -1.585 1.00 97.12 192 ARG A C 1
ATOM 1559 O O . ARG A 1 192 ? 7.196 -14.618 -2.465 1.00 97.12 192 ARG A O 1
ATOM 1566 N N . LEU A 1 193 ? 5.479 -13.317 -1.820 1.00 97.06 193 LEU A N 1
ATOM 1567 C CA . LEU A 1 193 ? 5.262 -12.729 -3.149 1.00 97.06 193 LEU A CA 1
ATOM 1568 C C . LEU A 1 193 ? 6.466 -11.902 -3.603 1.00 97.06 193 LEU A C 1
ATOM 1570 O O . LEU A 1 193 ? 6.913 -12.047 -4.740 1.00 97.06 193 LEU A O 1
ATOM 1574 N N . LEU A 1 194 ? 7.051 -11.096 -2.712 1.00 98.00 194 LEU A N 1
ATOM 1575 C CA . LEU A 1 194 ? 8.281 -10.354 -3.010 1.00 98.00 194 LEU A CA 1
ATOM 1576 C C . LEU A 1 194 ? 9.434 -11.298 -3.387 1.00 98.00 194 LEU A C 1
ATOM 1578 O O . LEU A 1 194 ? 10.134 -11.065 -4.372 1.00 98.00 194 LEU A O 1
ATOM 1582 N N . SER A 1 195 ? 9.589 -12.404 -2.657 1.00 97.88 195 SER A N 1
ATOM 1583 C CA . SER A 1 195 ? 10.602 -13.434 -2.934 1.00 97.88 195 SER A CA 1
ATOM 1584 C C . SER A 1 195 ? 10.399 -14.141 -4.275 1.00 97.88 195 SER A C 1
ATOM 1586 O O . SER A 1 195 ? 11.362 -14.606 -4.882 1.00 97.88 195 SER A O 1
ATOM 1588 N N . ASP A 1 196 ? 9.158 -14.202 -4.751 1.00 97.75 196 ASP A N 1
ATOM 1589 C CA . ASP A 1 196 ? 8.764 -14.806 -6.025 1.00 97.75 196 ASP A CA 1
ATOM 1590 C C . ASP A 1 196 ? 8.820 -13.806 -7.202 1.00 97.75 196 ASP A C 1
ATOM 1592 O O . ASP A 1 196 ? 8.488 -14.151 -8.337 1.00 97.75 196 ASP A O 1
ATOM 1596 N N . THR A 1 197 ? 9.238 -12.556 -6.951 1.00 98.44 197 THR A N 1
ATOM 1597 C CA . THR A 1 197 ? 9.146 -11.443 -7.909 1.00 98.44 197 THR A CA 1
ATOM 1598 C C . THR A 1 197 ? 10.488 -11.070 -8.534 1.00 98.44 197 THR A C 1
ATOM 1600 O O . THR A 1 197 ? 11.494 -10.924 -7.842 1.00 98.44 197 THR A O 1
ATOM 1603 N N . THR A 1 198 ? 10.513 -10.842 -9.848 1.00 98.62 198 THR A N 1
ATOM 1604 C CA . THR A 1 198 ? 11.647 -10.207 -10.541 1.00 98.62 198 THR A CA 1
ATOM 1605 C C . THR A 1 198 ? 11.216 -8.889 -11.177 1.00 98.62 198 THR A C 1
ATOM 1607 O O . THR A 1 198 ? 10.250 -8.856 -11.934 1.00 98.62 198 THR A O 1
ATOM 1610 N N . ILE A 1 199 ? 11.941 -7.807 -10.907 1.00 98.50 199 ILE A N 1
ATOM 1611 C CA . ILE A 1 199 ? 11.766 -6.525 -11.597 1.00 98.50 199 ILE A CA 1
ATOM 1612 C C . ILE A 1 199 ? 12.604 -6.539 -12.868 1.00 98.50 199 ILE A C 1
ATOM 1614 O O . ILE A 1 199 ? 13.797 -6.823 -12.814 1.00 98.50 199 ILE A O 1
ATOM 1618 N N . ILE A 1 200 ? 11.987 -6.205 -13.995 1.00 98.69 200 ILE A N 1
ATOM 1619 C CA . ILE A 1 200 ? 12.642 -6.007 -15.280 1.00 98.69 200 ILE A CA 1
ATOM 1620 C C . ILE A 1 200 ? 12.591 -4.519 -15.625 1.00 98.69 200 ILE A C 1
ATOM 1622 O O . ILE A 1 200 ? 11.512 -3.980 -15.878 1.00 98.69 200 ILE A O 1
ATOM 1626 N N . LEU A 1 201 ? 13.757 -3.874 -15.653 1.00 98.44 201 LEU A N 1
ATOM 1627 C CA . LEU A 1 201 ? 13.916 -2.480 -16.065 1.00 98.44 201 LEU A CA 1
ATOM 1628 C C . LEU A 1 201 ? 14.371 -2.435 -17.524 1.00 98.44 201 LEU A C 1
ATOM 1630 O O . LEU A 1 201 ? 15.486 -2.853 -17.845 1.00 98.44 201 LEU A O 1
ATOM 1634 N N . ALA A 1 202 ? 13.499 -1.948 -18.406 1.00 97.88 202 ALA A N 1
ATOM 1635 C CA . ALA A 1 202 ? 13.829 -1.728 -19.808 1.00 97.88 202 ALA A CA 1
ATOM 1636 C C . ALA A 1 202 ? 14.489 -0.353 -19.967 1.00 97.88 202 ALA A C 1
ATOM 1638 O O . ALA A 1 202 ? 13.884 0.671 -19.656 1.00 97.88 202 ALA A O 1
ATOM 1639 N N . HIS A 1 203 ? 15.726 -0.336 -20.458 1.00 97.12 203 HIS A N 1
ATOM 1640 C CA . HIS A 1 203 ? 16.549 0.863 -20.539 1.00 97.12 203 HIS A CA 1
ATOM 1641 C C . HIS A 1 203 ? 17.033 1.123 -21.967 1.00 97.12 203 HIS A C 1
ATOM 1643 O O . HIS A 1 203 ? 17.390 0.209 -22.711 1.00 97.12 203 HIS A O 1
ATOM 1649 N N . SER A 1 204 ? 17.084 2.398 -22.334 1.00 94.62 204 SER A N 1
ATOM 1650 C CA . SER A 1 204 ? 17.756 2.889 -23.534 1.00 94.62 204 SER A CA 1
ATOM 1651 C C . SER A 1 204 ? 18.420 4.208 -23.175 1.00 94.62 204 SER A C 1
ATOM 1653 O O . SER A 1 204 ? 17.792 5.068 -22.551 1.00 94.62 204 SER A O 1
ATOM 1655 N N . HIS A 1 205 ? 19.669 4.389 -23.595 1.00 91.88 205 HIS A N 1
ATOM 1656 C CA . HIS A 1 205 ? 20.375 5.634 -23.343 1.00 91.88 205 HIS A CA 1
ATOM 1657 C C . HIS A 1 205 ? 19.735 6.793 -24.118 1.00 91.88 205 HIS A C 1
ATOM 1659 O O . HIS A 1 205 ? 19.705 6.793 -25.351 1.00 91.88 205 HIS A O 1
ATOM 1665 N N . ARG A 1 206 ? 19.228 7.791 -23.387 1.00 89.12 206 ARG A N 1
ATOM 1666 C CA . ARG A 1 206 ? 18.626 9.026 -23.928 1.00 89.12 206 ARG A CA 1
ATOM 1667 C C . ARG A 1 206 ? 19.369 10.285 -23.451 1.00 89.12 206 ARG A C 1
ATOM 1669 O O . ARG A 1 206 ? 18.866 11.394 -23.607 1.00 89.12 206 ARG A O 1
ATOM 1676 N N . GLY A 1 207 ? 20.560 10.104 -22.874 1.00 87.31 207 GLY A N 1
ATOM 1677 C CA . GLY A 1 207 ? 21.396 11.123 -22.233 1.00 87.31 207 GLY A CA 1
ATOM 1678 C C . GLY A 1 207 ? 21.689 10.792 -20.763 1.00 87.31 207 GLY A C 1
ATOM 1679 O O . GLY A 1 207 ? 21.076 9.902 -20.182 1.00 87.31 207 GLY A O 1
ATOM 1680 N N . ASP A 1 208 ? 22.594 11.529 -20.115 1.00 85.06 208 ASP A N 1
ATOM 1681 C CA . ASP A 1 208 ? 23.062 11.237 -18.740 1.00 85.06 208 ASP A CA 1
ATOM 1682 C C . ASP A 1 208 ? 21.941 11.096 -17.699 1.00 85.06 208 ASP A C 1
ATOM 1684 O O . ASP A 1 208 ? 22.068 10.414 -16.680 1.00 85.06 208 ASP A O 1
ATOM 1688 N N . ARG A 1 209 ? 20.818 11.774 -17.930 1.00 87.75 209 ARG A N 1
ATOM 1689 C CA . ARG A 1 209 ? 19.646 11.723 -17.059 1.00 87.75 209 ARG A CA 1
ATOM 1690 C C . ARG A 1 209 ? 18.951 10.359 -17.073 1.00 87.75 209 ARG A C 1
ATOM 1692 O O . ARG A 1 209 ? 18.553 9.924 -15.997 1.00 87.75 209 ARG A O 1
ATOM 1699 N N . SER A 1 210 ? 18.879 9.647 -18.206 1.00 92.12 210 SER A N 1
ATOM 1700 C CA . SER A 1 210 ? 18.281 8.300 -18.237 1.00 92.12 210 SER A CA 1
ATOM 1701 C C . SER A 1 210 ? 19.077 7.319 -17.379 1.00 92.12 210 SER A C 1
ATOM 1703 O O . SER A 1 210 ? 18.494 6.540 -16.632 1.00 92.12 210 SER A O 1
ATOM 1705 N N . ASN A 1 211 ? 20.410 7.407 -17.407 1.00 93.00 211 ASN A N 1
ATOM 1706 C CA . ASN A 1 211 ? 21.274 6.518 -16.624 1.00 93.00 211 ASN A CA 1
ATOM 1707 C C . ASN A 1 211 ? 21.185 6.850 -15.125 1.00 93.00 211 ASN A C 1
ATOM 1709 O O . ASN A 1 211 ? 21.185 5.947 -14.291 1.00 93.00 211 ASN A O 1
ATOM 1713 N N . ARG A 1 212 ? 21.034 8.136 -14.769 1.00 93.25 212 ARG A N 1
ATOM 1714 C CA . ARG A 1 212 ? 20.765 8.549 -13.380 1.00 93.25 212 ARG A CA 1
ATOM 1715 C C . ARG A 1 212 ? 19.405 8.074 -12.872 1.00 93.25 212 ARG A C 1
ATOM 1717 O O . ARG A 1 212 ? 19.334 7.619 -11.736 1.00 93.25 212 ARG A O 1
ATOM 1724 N N . ASN A 1 213 ? 18.352 8.161 -13.684 1.00 95.12 213 ASN A N 1
ATOM 1725 C CA . ASN A 1 213 ? 17.018 7.682 -13.308 1.00 95.12 213 ASN A CA 1
ATOM 1726 C C . ASN A 1 213 ? 17.009 6.162 -13.120 1.00 95.12 213 ASN A C 1
ATOM 1728 O O . ASN A 1 213 ? 16.573 5.692 -12.070 1.00 95.12 213 ASN A O 1
ATOM 1732 N N . LEU A 1 214 ? 17.608 5.417 -14.058 1.00 96.31 214 LEU A N 1
ATOM 1733 C CA . LEU A 1 214 ? 17.815 3.977 -13.913 1.00 96.31 214 LEU A CA 1
ATOM 1734 C C . LEU A 1 214 ? 18.548 3.661 -12.606 1.00 96.31 214 LEU A C 1
ATOM 1736 O O . LEU A 1 214 ? 18.098 2.815 -11.835 1.00 96.31 214 LEU A O 1
ATOM 1740 N N . ARG A 1 215 ? 19.668 4.348 -12.344 1.00 95.50 215 ARG A N 1
ATOM 1741 C CA . ARG A 1 215 ? 20.468 4.111 -11.141 1.00 95.50 215 ARG A CA 1
ATOM 1742 C C . ARG A 1 215 ? 19.661 4.340 -9.868 1.00 95.50 215 ARG A C 1
ATOM 1744 O O . ARG A 1 215 ? 19.687 3.499 -8.976 1.00 95.50 215 ARG A O 1
ATOM 1751 N N . PHE A 1 216 ? 18.927 5.445 -9.813 1.00 96.25 216 PHE A N 1
ATOM 1752 C CA . PHE A 1 216 ? 18.049 5.751 -8.693 1.00 96.25 216 PHE A CA 1
ATOM 1753 C C . PHE A 1 216 ? 16.992 4.667 -8.476 1.00 96.25 216 PHE A C 1
ATOM 1755 O O . PHE A 1 216 ? 16.828 4.222 -7.344 1.00 96.25 216 PHE A O 1
ATOM 1762 N N . LEU A 1 217 ? 16.310 4.206 -9.531 1.00 97.62 217 LEU A N 1
ATOM 1763 C CA . LEU A 1 217 ? 15.302 3.150 -9.403 1.00 97.62 217 LEU A CA 1
ATOM 1764 C C . LEU A 1 217 ? 15.921 1.835 -8.917 1.00 97.62 217 LEU A C 1
ATOM 1766 O O . LEU A 1 217 ? 15.347 1.177 -8.055 1.00 97.62 217 LEU A O 1
ATOM 1770 N N . VAL A 1 218 ? 17.111 1.472 -9.402 1.00 97.19 218 VAL A N 1
ATOM 1771 C CA . VAL A 1 218 ? 17.849 0.297 -8.910 1.00 97.19 218 VAL A CA 1
ATOM 1772 C C . VAL A 1 218 ? 18.169 0.434 -7.419 1.00 97.19 218 VAL A C 1
ATOM 1774 O O . VAL A 1 218 ? 17.876 -0.479 -6.650 1.00 97.19 218 VAL A O 1
ATOM 1777 N N . ASP A 1 219 ? 18.710 1.578 -6.991 1.00 95.94 219 ASP A N 1
ATOM 1778 C CA . ASP A 1 219 ? 19.043 1.838 -5.584 1.00 95.94 219 ASP A CA 1
ATOM 1779 C C . ASP A 1 219 ? 17.792 1.933 -4.690 1.00 95.94 219 ASP A C 1
ATOM 1781 O O . ASP A 1 219 ? 17.846 1.605 -3.504 1.00 95.94 219 ASP A O 1
ATOM 1785 N N . TYR A 1 220 ? 16.666 2.394 -5.235 1.00 97.25 220 TYR A N 1
ATOM 1786 C CA . TYR A 1 220 ? 15.362 2.407 -4.575 1.00 97.25 220 TYR A CA 1
ATOM 1787 C C . TYR A 1 220 ? 14.848 0.981 -4.356 1.00 97.25 220 TYR A C 1
ATOM 1789 O O . TYR A 1 220 ? 14.565 0.590 -3.223 1.00 97.25 220 TYR A O 1
ATOM 1797 N N . PHE A 1 221 ? 14.779 0.171 -5.416 1.00 97.19 221 PHE A N 1
ATOM 1798 C CA . PHE A 1 221 ? 14.288 -1.199 -5.303 1.00 97.19 221 PHE A CA 1
ATOM 1799 C C . PHE A 1 221 ? 15.192 -2.063 -4.421 1.00 97.19 221 PHE A C 1
ATOM 1801 O O . PHE A 1 221 ? 14.691 -2.874 -3.641 1.00 97.19 221 PHE A O 1
ATOM 1808 N N . HIS A 1 222 ? 16.509 -1.868 -4.503 1.00 95.75 222 HIS A N 1
ATOM 1809 C CA . HIS A 1 222 ? 17.457 -2.566 -3.645 1.00 95.75 222 HIS A CA 1
ATOM 1810 C C . HIS A 1 222 ? 17.257 -2.198 -2.166 1.00 95.75 222 HIS A C 1
ATOM 1812 O O . HIS A 1 222 ? 17.152 -3.097 -1.337 1.00 95.75 222 HIS A O 1
ATOM 1818 N N . GLU A 1 223 ? 17.119 -0.910 -1.827 1.00 95.56 223 GLU A N 1
ATOM 1819 C CA . GLU A 1 223 ? 16.925 -0.477 -0.434 1.00 95.56 223 GLU A CA 1
ATOM 1820 C C . GLU A 1 223 ? 15.644 -1.038 0.197 1.00 95.56 223 GLU A C 1
ATOM 1822 O O . GLU A 1 223 ? 15.671 -1.490 1.341 1.00 95.56 223 GLU A O 1
ATOM 1827 N N . PHE A 1 224 ? 14.525 -1.026 -0.533 1.00 96.12 224 PHE A N 1
ATOM 1828 C CA . PHE A 1 224 ? 13.221 -1.369 0.048 1.00 96.12 224 PHE A CA 1
ATOM 1829 C C . PHE A 1 224 ? 12.807 -2.834 -0.105 1.00 96.12 224 PHE A C 1
ATOM 1831 O O . PHE A 1 224 ? 11.888 -3.273 0.594 1.00 96.12 224 PHE A O 1
ATOM 1838 N N . PHE A 1 225 ? 13.435 -3.590 -1.010 1.00 96.75 225 PHE A N 1
ATOM 1839 C CA . PHE A 1 225 ? 12.991 -4.948 -1.334 1.00 96.75 225 PHE A CA 1
ATOM 1840 C C . PHE A 1 225 ? 14.100 -6.003 -1.375 1.00 96.75 225 PHE A C 1
ATOM 1842 O O . PHE A 1 225 ? 13.777 -7.189 -1.491 1.00 96.75 225 PHE A O 1
ATOM 1849 N N . SER A 1 226 ? 15.381 -5.634 -1.259 1.00 94.06 226 SER A N 1
ATOM 1850 C CA . SER A 1 226 ? 16.445 -6.628 -1.073 1.00 94.06 226 SER A CA 1
ATOM 1851 C C . SER A 1 226 ? 16.334 -7.265 0.326 1.00 94.06 226 SER A C 1
ATOM 1853 O O . SER A 1 226 ? 15.996 -6.575 1.290 1.00 94.06 226 SER A O 1
ATOM 1855 N N . PRO A 1 227 ? 16.569 -8.583 0.477 1.00 94.69 227 PRO A N 1
ATOM 1856 C CA . PRO A 1 227 ? 17.021 -9.543 -0.538 1.00 94.69 227 PRO A CA 1
ATOM 1857 C C . PRO A 1 227 ? 15.891 -10.287 -1.269 1.00 94.69 227 PRO A C 1
ATOM 1859 O O . PRO A 1 227 ? 16.170 -11.250 -1.988 1.00 94.69 227 PRO A O 1
ATOM 1862 N N . LEU A 1 228 ? 14.629 -9.906 -1.055 1.00 96.62 228 LEU A N 1
ATOM 1863 C CA . LEU A 1 228 ? 13.465 -10.660 -1.525 1.00 96.62 228 LEU A CA 1
ATOM 1864 C C . LEU A 1 228 ? 13.307 -10.542 -3.048 1.00 96.62 228 LEU A C 1
ATOM 1866 O O . LEU A 1 228 ? 13.281 -11.555 -3.755 1.00 96.62 228 LEU A O 1
ATOM 1870 N N . ILE A 1 229 ? 13.273 -9.316 -3.571 1.00 96.94 229 ILE A N 1
ATOM 1871 C CA . ILE A 1 229 ? 13.139 -9.051 -5.008 1.00 96.94 229 ILE A CA 1
ATOM 1872 C C . ILE A 1 229 ? 14.495 -9.159 -5.721 1.00 96.94 229 ILE A C 1
ATOM 1874 O O . ILE A 1 229 ? 15.532 -8.766 -5.191 1.00 96.94 229 ILE A O 1
ATOM 1878 N N . ARG A 1 230 ? 14.479 -9.657 -6.965 1.00 97.44 230 ARG A N 1
ATOM 1879 C CA . ARG A 1 230 ? 15.624 -9.588 -7.891 1.00 97.44 230 ARG A CA 1
ATOM 1880 C C . ARG A 1 230 ? 15.378 -8.563 -8.981 1.00 97.44 230 ARG A C 1
ATOM 1882 O O . ARG A 1 230 ? 14.244 -8.389 -9.418 1.00 97.44 230 ARG A O 1
ATOM 1889 N N . ILE A 1 231 ? 16.449 -7.929 -9.441 1.00 98.12 231 ILE A N 1
ATOM 1890 C CA . ILE A 1 231 ? 16.397 -6.894 -10.472 1.00 98.12 231 ILE A CA 1
ATOM 1891 C C . ILE A 1 231 ? 17.154 -7.395 -11.700 1.00 98.12 231 ILE A C 1
ATOM 1893 O O . ILE A 1 231 ? 18.283 -7.873 -11.593 1.00 98.12 231 ILE A O 1
ATOM 1897 N N . VAL A 1 232 ? 16.534 -7.276 -12.870 1.00 98.50 232 VAL A N 1
ATOM 1898 C CA . VAL A 1 232 ? 17.162 -7.477 -14.174 1.00 98.50 232 VAL A CA 1
ATOM 1899 C C . VAL A 1 232 ? 17.052 -6.176 -14.956 1.00 98.50 232 VAL A C 1
ATOM 1901 O O . VAL A 1 232 ? 15.960 -5.659 -15.175 1.00 98.50 232 VAL A O 1
ATOM 1904 N N . ILE A 1 233 ? 18.187 -5.654 -15.396 1.00 98.56 233 ILE A N 1
ATOM 1905 C CA . ILE A 1 233 ? 18.275 -4.467 -16.242 1.00 98.56 233 ILE A CA 1
ATOM 1906 C C . ILE A 1 233 ? 18.561 -4.939 -17.659 1.00 98.56 233 ILE A C 1
ATOM 1908 O O . ILE A 1 233 ? 19.500 -5.710 -17.868 1.00 98.56 233 ILE A O 1
ATOM 1912 N N . VAL A 1 234 ? 17.772 -4.468 -18.621 1.00 98.50 234 VAL A N 1
ATOM 1913 C CA . VAL A 1 234 ? 17.977 -4.761 -20.041 1.00 98.50 234 VAL A CA 1
ATOM 1914 C C . VAL A 1 234 ? 18.176 -3.457 -20.795 1.00 98.50 234 VAL A C 1
ATOM 1916 O O . VAL A 1 234 ? 17.223 -2.711 -21.021 1.00 98.50 234 VAL A O 1
ATOM 1919 N N . GLU A 1 235 ? 19.423 -3.185 -21.169 1.00 98.00 235 GLU A N 1
ATOM 1920 C CA . GLU A 1 235 ? 19.790 -2.028 -21.981 1.00 98.00 235 GLU A CA 1
ATOM 1921 C C . GLU A 1 235 ? 19.759 -2.393 -23.465 1.00 98.00 235 GLU A C 1
ATOM 1923 O O . GLU A 1 235 ? 20.437 -3.327 -23.890 1.00 98.00 235 GLU A O 1
ATOM 1928 N N . GLN A 1 236 ? 19.007 -1.631 -24.259 1.00 97.88 236 GLN A N 1
ATOM 1929 C CA . GLN A 1 236 ? 19.056 -1.678 -25.717 1.00 97.88 236 GLN A CA 1
ATOM 1930 C C . GLN A 1 236 ? 19.778 -0.436 -26.247 1.00 97.88 236 GLN A C 1
ATOM 1932 O O . GLN A 1 236 ? 19.354 0.694 -25.991 1.00 97.88 236 GLN A O 1
ATOM 1937 N N . GLY A 1 237 ? 20.821 -0.643 -27.049 1.00 96.81 237 GLY A N 1
ATOM 1938 C CA . GLY A 1 237 ? 21.524 0.450 -27.714 1.00 96.81 237 GLY A CA 1
ATOM 1939 C C . GLY A 1 237 ? 22.625 -0.020 -28.663 1.00 96.81 237 GLY A C 1
ATOM 1940 O O . GLY A 1 237 ? 22.925 -1.211 -28.723 1.00 96.81 237 GLY A O 1
ATOM 1941 N N . PRO A 1 238 ? 23.244 0.898 -29.425 1.00 95.31 238 PRO A N 1
ATOM 1942 C CA . PRO A 1 238 ? 24.379 0.568 -30.289 1.00 95.31 238 PRO A CA 1
ATOM 1943 C C . PRO A 1 238 ? 25.639 0.188 -29.491 1.00 95.31 238 PRO A C 1
ATOM 1945 O O . PRO A 1 238 ? 26.448 -0.608 -29.969 1.00 95.31 238 PRO A O 1
ATOM 1948 N N . GLU A 1 239 ? 25.778 0.733 -28.280 1.00 95.12 239 GLU A N 1
ATOM 1949 C CA . GLU A 1 239 ? 26.887 0.528 -27.346 1.00 95.12 239 GLU A CA 1
ATOM 1950 C C . GLU A 1 239 ? 26.357 0.528 -25.905 1.00 95.12 239 GLU A C 1
ATOM 1952 O O . GLU A 1 239 ? 25.295 1.092 -25.633 1.00 95.12 239 GLU A O 1
ATOM 1957 N N . GLN A 1 240 ? 27.089 -0.121 -24.998 1.00 95.25 240 GLN A N 1
ATOM 1958 C CA . GLN A 1 240 ? 26.757 -0.169 -23.576 1.00 95.25 240 GLN A CA 1
ATOM 1959 C C . GLN A 1 240 ? 27.071 1.180 -22.922 1.00 95.25 240 GLN A C 1
ATOM 1961 O O . GLN A 1 240 ? 28.195 1.671 -23.020 1.00 95.25 240 GLN A O 1
ATOM 1966 N N . THR A 1 241 ? 26.102 1.742 -22.200 1.00 94.44 241 THR A N 1
ATOM 1967 C CA . THR A 1 241 ? 26.266 3.011 -21.472 1.00 94.44 241 THR A CA 1
ATOM 1968 C C . THR A 1 241 ? 26.093 2.868 -19.962 1.00 94.44 241 THR A C 1
ATOM 1970 O O . THR A 1 241 ? 26.517 3.744 -19.204 1.00 94.44 241 THR A O 1
ATOM 1973 N N . VAL A 1 242 ? 25.481 1.776 -19.499 1.00 93.88 242 VAL A N 1
ATOM 1974 C CA . VAL A 1 242 ? 25.340 1.486 -18.071 1.00 93.88 242 VAL A CA 1
ATOM 1975 C C . VAL A 1 242 ? 26.644 0.906 -17.525 1.00 93.88 242 VAL A C 1
ATOM 1977 O O . VAL A 1 242 ? 27.148 -0.111 -18.008 1.00 93.88 242 VAL A O 1
ATOM 1980 N N . ASP A 1 243 ? 27.173 1.524 -16.467 1.00 91.19 243 ASP A N 1
ATOM 1981 C CA . ASP A 1 243 ? 28.264 0.948 -15.679 1.00 91.19 243 ASP A CA 1
ATOM 1982 C C . ASP A 1 243 ? 27.728 -0.196 -14.809 1.00 91.19 243 ASP A C 1
ATOM 1984 O O . ASP A 1 243 ? 27.167 0.011 -13.729 1.00 91.19 243 ASP A O 1
ATOM 1988 N N . SER A 1 244 ? 27.901 -1.426 -15.292 1.00 89.44 244 SER A N 1
ATOM 1989 C CA . SER A 1 244 ? 27.446 -2.623 -14.591 1.00 89.44 244 SER A CA 1
ATOM 1990 C C . SER A 1 244 ? 28.266 -2.940 -13.337 1.00 89.44 244 SER A C 1
ATOM 1992 O O . SER A 1 244 ? 27.792 -3.697 -12.496 1.00 89.44 244 SER A O 1
ATOM 1994 N N . SER A 1 245 ? 29.478 -2.389 -13.191 1.00 88.62 245 SER A N 1
ATOM 1995 C CA . SER A 1 245 ? 30.360 -2.683 -12.052 1.00 88.62 245 SER A CA 1
ATOM 1996 C C . SER A 1 245 ? 29.892 -2.025 -10.753 1.00 88.62 245 SER A C 1
ATOM 1998 O O . SER A 1 245 ? 30.137 -2.555 -9.671 1.00 88.62 245 SER A O 1
ATOM 2000 N N . GLY A 1 246 ? 29.174 -0.902 -10.856 1.00 88.50 246 GLY A N 1
ATOM 2001 C CA . GLY A 1 246 ? 28.600 -0.209 -9.707 1.00 88.50 246 GLY A CA 1
ATOM 2002 C C . GLY A 1 246 ? 27.257 -0.772 -9.237 1.00 88.50 246 GLY A C 1
ATOM 2003 O O . GLY A 1 246 ? 26.759 -0.336 -8.197 1.00 88.50 246 GLY A O 1
ATOM 2004 N N . LEU A 1 247 ? 26.610 -1.665 -9.995 1.00 93.25 247 LEU A N 1
ATOM 2005 C CA . LEU A 1 247 ? 25.277 -2.187 -9.662 1.00 93.25 247 LEU A CA 1
ATOM 2006 C C . LEU A 1 247 ? 25.304 -3.063 -8.392 1.00 93.25 247 LEU A C 1
ATOM 2008 O O . LEU A 1 247 ? 26.306 -3.733 -8.140 1.00 93.25 247 LEU A O 1
ATOM 2012 N N . PRO A 1 248 ? 24.215 -3.096 -7.598 1.00 92.31 248 PRO A N 1
ATOM 2013 C CA . PRO A 1 248 ? 24.104 -4.025 -6.475 1.00 92.31 248 PRO A CA 1
ATOM 2014 C C . PRO A 1 248 ? 24.334 -5.481 -6.911 1.00 92.31 248 PRO A C 1
ATOM 2016 O O . PRO A 1 248 ? 23.909 -5.886 -7.991 1.00 92.31 248 PRO A O 1
ATOM 2019 N N . GLY A 1 249 ? 24.998 -6.285 -6.071 1.00 84.69 249 GLY A N 1
ATOM 2020 C CA . GLY A 1 249 ? 25.446 -7.639 -6.441 1.00 84.69 249 GLY A CA 1
ATOM 2021 C C . GLY A 1 249 ? 24.326 -8.650 -6.726 1.00 84.69 249 GLY A C 1
ATOM 2022 O O . GLY A 1 249 ? 24.577 -9.705 -7.300 1.00 84.69 249 GLY A O 1
ATOM 2023 N N . ASP A 1 250 ? 23.091 -8.338 -6.337 1.00 83.00 250 ASP A N 1
ATOM 2024 C CA . ASP A 1 250 ? 21.880 -9.103 -6.632 1.00 83.00 250 ASP A CA 1
ATOM 2025 C C . ASP A 1 250 ? 21.151 -8.655 -7.914 1.00 83.00 250 ASP A C 1
ATOM 2027 O O . ASP A 1 250 ? 20.107 -9.222 -8.257 1.00 83.00 250 ASP A O 1
ATOM 2031 N N . CYS A 1 251 ? 21.700 -7.673 -8.636 1.00 93.88 251 CYS A N 1
ATOM 2032 C CA . CYS A 1 251 ? 21.205 -7.222 -9.932 1.00 93.88 251 CYS A CA 1
ATOM 2033 C C . CYS A 1 251 ? 21.850 -8.007 -11.078 1.00 93.88 251 CYS A C 1
ATOM 2035 O O . CYS A 1 251 ? 23.060 -8.230 -11.115 1.00 93.88 251 CYS A O 1
ATOM 2037 N N . LYS A 1 252 ? 21.044 -8.366 -12.076 1.00 96.31 252 LYS A N 1
ATOM 2038 C CA . LYS A 1 252 ? 21.519 -8.911 -13.348 1.00 96.31 252 LYS A CA 1
ATOM 2039 C C . LYS A 1 252 ? 21.439 -7.836 -14.423 1.00 96.31 252 LYS A C 1
ATOM 2041 O O . LYS A 1 252 ? 20.406 -7.195 -14.579 1.00 96.31 252 LYS A O 1
ATOM 2046 N N . TYR A 1 253 ? 22.506 -7.671 -15.189 1.00 97.81 253 TYR A N 1
ATOM 2047 C CA . TYR A 1 253 ? 22.556 -6.736 -16.308 1.00 97.81 253 TYR A CA 1
ATOM 2048 C C . TYR A 1 253 ? 22.660 -7.495 -17.633 1.00 97.81 253 TYR A C 1
ATOM 2050 O O . TYR A 1 253 ? 23.423 -8.457 -17.748 1.00 97.81 253 TYR A O 1
ATOM 2058 N N . VAL A 1 254 ? 21.868 -7.075 -18.617 1.00 97.94 254 VAL A N 1
ATOM 2059 C CA . VAL A 1 254 ? 21.841 -7.616 -19.977 1.00 97.94 254 VAL A CA 1
ATOM 2060 C C . VAL A 1 254 ? 21.976 -6.452 -20.950 1.00 97.94 254 VAL A C 1
ATOM 2062 O O . VAL A 1 254 ? 21.122 -5.568 -20.983 1.00 97.94 254 VAL A O 1
ATOM 2065 N N . PHE A 1 255 ? 23.033 -6.470 -21.759 1.00 97.69 255 PHE A N 1
ATOM 2066 C CA . PHE A 1 255 ? 23.199 -5.530 -22.860 1.00 97.69 255 PHE A CA 1
ATOM 2067 C C . PHE A 1 255 ? 22.770 -6.173 -24.176 1.00 97.69 255 PHE A C 1
ATOM 2069 O O . PHE A 1 255 ? 23.281 -7.226 -24.566 1.00 97.69 255 PHE A O 1
ATOM 2076 N N . ARG A 1 256 ? 21.856 -5.510 -24.879 1.00 95.94 256 ARG A N 1
ATOM 2077 C CA . ARG A 1 256 ? 21.434 -5.855 -26.229 1.00 95.94 256 ARG A CA 1
ATOM 2078 C C . ARG A 1 256 ? 21.999 -4.830 -27.204 1.00 95.94 256 ARG A C 1
ATOM 2080 O O . ARG A 1 256 ? 21.488 -3.714 -27.313 1.00 95.94 256 ARG A O 1
ATOM 2087 N N . GLN A 1 257 ? 22.992 -5.257 -27.978 1.00 96.38 257 GLN A N 1
ATOM 2088 C CA . GLN A 1 257 ? 23.512 -4.446 -29.069 1.00 96.38 257 GLN A CA 1
ATOM 2089 C C . GLN A 1 257 ? 22.498 -4.387 -30.222 1.00 96.38 257 GLN A C 1
ATOM 2091 O O . GLN A 1 257 ? 22.355 -5.336 -30.995 1.00 96.38 257 GLN A O 1
ATOM 2096 N N . ASP A 1 258 ? 21.759 -3.285 -30.320 1.00 94.31 258 ASP A N 1
ATOM 2097 C CA . ASP A 1 258 ? 20.704 -3.077 -31.310 1.00 94.31 258 ASP A CA 1
ATOM 2098 C C . ASP A 1 258 ? 20.496 -1.576 -31.564 1.00 94.31 258 ASP A C 1
ATOM 2100 O O . ASP A 1 258 ? 20.017 -0.842 -30.701 1.00 94.31 258 ASP A O 1
ATOM 2104 N N . GLY A 1 259 ? 20.857 -1.114 -32.764 1.00 90.62 259 GLY A N 1
ATOM 2105 C CA . GLY A 1 259 ? 20.724 0.291 -33.171 1.00 90.62 259 GLY A CA 1
ATOM 2106 C C . GLY A 1 259 ? 19.325 0.687 -33.664 1.00 90.62 259 GLY A C 1
ATOM 2107 O O . GLY A 1 259 ? 19.139 1.817 -34.114 1.00 90.62 259 GLY A O 1
ATOM 2108 N N . ARG A 1 260 ? 18.343 -0.225 -33.643 1.00 95.12 260 ARG A N 1
ATOM 2109 C CA . ARG A 1 260 ? 16.948 0.081 -34.008 1.00 95.12 260 ARG A CA 1
ATOM 2110 C C . ARG A 1 260 ? 16.263 0.912 -32.912 1.00 95.12 260 ARG A C 1
ATOM 2112 O O . ARG A 1 260 ? 16.759 0.952 -31.786 1.00 95.12 260 ARG A O 1
ATOM 2119 N N . PRO A 1 261 ? 15.106 1.545 -33.203 1.00 95.00 261 PRO A N 1
ATOM 2120 C CA . PRO A 1 261 ? 14.319 2.230 -32.182 1.00 95.00 261 PRO A CA 1
ATOM 2121 C C . PRO A 1 261 ? 14.072 1.349 -30.953 1.00 95.00 261 PRO A C 1
ATOM 2123 O O . PRO A 1 261 ? 13.899 0.131 -31.078 1.00 95.00 261 PRO A O 1
ATOM 2126 N N . PHE A 1 262 ? 14.064 1.973 -29.774 1.00 94.81 262 PHE A N 1
ATOM 2127 C CA . PHE A 1 262 ? 13.878 1.284 -28.501 1.00 94.81 262 PHE A CA 1
ATOM 2128 C C . PHE A 1 262 ? 12.611 0.425 -28.522 1.00 94.81 262 PHE A C 1
ATOM 2130 O O . PHE A 1 262 ? 11.515 0.922 -28.783 1.00 94.81 262 PHE A O 1
ATOM 2137 N N . ASN A 1 263 ? 12.766 -0.870 -28.252 1.00 94.69 263 ASN A N 1
ATOM 2138 C CA . ASN A 1 263 ? 11.671 -1.821 -28.206 1.00 94.69 263 ASN A CA 1
ATOM 2139 C C . ASN A 1 263 ? 11.518 -2.345 -26.777 1.00 94.69 263 ASN A C 1
ATOM 2141 O O . ASN A 1 263 ? 12.097 -3.360 -26.388 1.00 94.69 263 ASN A O 1
ATOM 2145 N N . ARG A 1 264 ? 10.678 -1.656 -26.003 1.00 94.00 264 ARG A N 1
ATOM 2146 C CA . ARG A 1 264 ? 10.403 -1.987 -24.600 1.00 94.00 264 ARG A CA 1
ATOM 2147 C C . ARG A 1 264 ? 9.961 -3.444 -24.410 1.00 94.00 264 ARG A C 1
ATOM 2149 O O . ARG A 1 264 ? 10.458 -4.134 -23.525 1.00 94.00 264 ARG A O 1
ATOM 2156 N N . ALA A 1 265 ? 9.052 -3.932 -25.258 1.00 94.38 265 ALA A N 1
ATOM 2157 C CA . ALA A 1 265 ? 8.534 -5.298 -25.167 1.00 94.38 265 ALA A CA 1
ATOM 2158 C C . ALA A 1 265 ? 9.631 -6.347 -25.410 1.00 94.38 265 ALA A C 1
ATOM 2160 O O . ALA A 1 265 ? 9.624 -7.407 -24.786 1.00 94.38 265 ALA A O 1
ATOM 2161 N N . LEU A 1 266 ? 10.592 -6.046 -26.285 1.00 95.75 266 LEU A N 1
ATOM 2162 C CA . LEU A 1 266 ? 11.756 -6.894 -26.519 1.00 95.75 266 LEU A CA 1
ATOM 2163 C C . LEU A 1 266 ? 12.672 -6.939 -25.293 1.00 95.75 266 LEU A C 1
ATOM 2165 O O . LEU A 1 266 ? 13.027 -8.035 -24.860 1.00 95.75 266 LEU A O 1
ATOM 2169 N N . CYS A 1 267 ? 12.963 -5.786 -24.682 1.00 97.81 267 CYS A N 1
ATOM 2170 C CA . CYS A 1 267 ? 13.711 -5.728 -23.425 1.00 97.81 267 CYS A CA 1
ATOM 2171 C C . CYS A 1 267 ? 13.024 -6.540 -22.318 1.00 97.81 267 CYS A C 1
ATOM 2173 O O . CYS A 1 267 ? 13.674 -7.316 -21.621 1.00 97.81 267 CYS A O 1
ATOM 2175 N N . PHE A 1 268 ? 11.699 -6.437 -22.190 1.00 98.19 268 PHE A N 1
ATOM 2176 C CA . PHE A 1 268 ? 10.946 -7.238 -21.225 1.00 98.19 268 PHE A CA 1
ATOM 2177 C C . PHE A 1 268 ? 11.053 -8.745 -21.491 1.00 98.19 268 PHE A C 1
ATOM 2179 O O . PHE A 1 268 ? 11.305 -9.502 -20.553 1.00 98.19 268 PHE A O 1
ATOM 2186 N N . LYS A 1 269 ? 10.927 -9.198 -22.748 1.00 97.69 269 LYS A N 1
ATOM 2187 C CA . LYS A 1 269 ? 11.092 -10.621 -23.110 1.00 97.69 269 LYS A CA 1
ATOM 2188 C C . LYS A 1 269 ? 12.483 -11.146 -22.747 1.00 97.69 269 LYS A C 1
ATOM 2190 O O . LYS A 1 269 ? 12.601 -12.248 -22.205 1.00 97.69 269 LYS A O 1
ATOM 2195 N N . GLU A 1 270 ? 13.529 -10.370 -23.016 1.00 98.06 270 GLU A N 1
ATOM 2196 C CA . GLU A 1 270 ? 14.902 -10.743 -22.661 1.00 98.06 270 GLU A CA 1
ATOM 2197 C C . GLU A 1 270 ? 15.119 -10.766 -21.153 1.00 98.06 270 GLU A C 1
ATOM 2199 O O . GLU A 1 270 ? 15.705 -11.715 -20.636 1.00 98.06 270 GLU A O 1
ATOM 2204 N N . GLY A 1 271 ? 14.581 -9.784 -20.432 1.00 98.25 271 GLY A N 1
ATOM 2205 C CA . GLY A 1 271 ? 14.681 -9.735 -18.980 1.00 98.25 271 GLY A CA 1
ATOM 2206 C C . GLY A 1 271 ? 13.973 -10.909 -18.306 1.00 98.25 271 GLY A C 1
ATOM 2207 O O . GLY A 1 271 ? 14.553 -11.550 -17.433 1.00 98.25 271 GLY A O 1
ATOM 2208 N N . ILE A 1 272 ? 12.764 -11.258 -18.760 1.00 98.00 272 ILE A N 1
ATOM 2209 C CA . ILE A 1 272 ? 12.027 -12.444 -18.291 1.00 98.00 272 ILE A CA 1
ATOM 2210 C C . ILE A 1 272 ? 12.818 -13.727 -18.574 1.00 98.00 272 ILE A C 1
ATOM 2212 O O . ILE A 1 272 ? 12.871 -14.615 -17.726 1.00 98.00 272 ILE A O 1
ATOM 2216 N N . SER A 1 273 ? 13.455 -13.823 -19.744 1.00 97.19 273 SER A N 1
ATOM 2217 C CA . SER A 1 273 ? 14.282 -14.983 -20.115 1.00 97.19 273 SER A CA 1
ATOM 2218 C C . SER A 1 273 ? 15.566 -15.073 -19.285 1.00 97.19 273 SER A C 1
ATOM 2220 O O . SER A 1 273 ? 16.057 -16.164 -19.010 1.00 97.19 273 SER A O 1
ATOM 2222 N N . ALA A 1 274 ? 16.112 -13.928 -18.877 1.00 97.12 274 ALA A N 1
ATOM 2223 C CA . ALA A 1 274 ? 17.294 -13.835 -18.034 1.00 97.12 274 ALA A CA 1
ATOM 2224 C C . ALA A 1 274 ? 16.989 -14.020 -16.536 1.00 97.12 274 ALA A C 1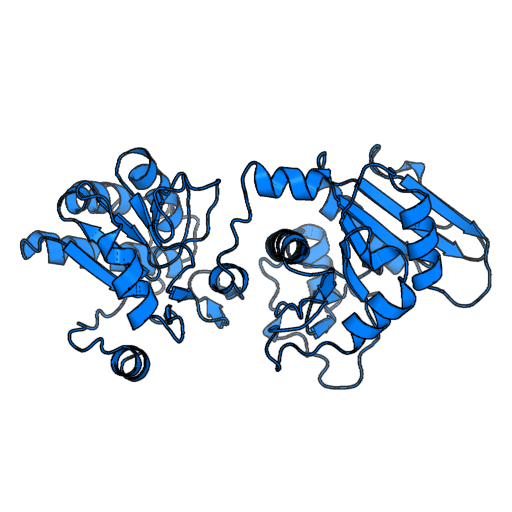
ATOM 2226 O O . ALA A 1 274 ? 17.924 -14.280 -15.772 1.00 97.12 274 ALA A O 1
ATOM 2227 N N . ALA A 1 275 ? 15.732 -13.872 -16.116 1.00 96.88 275 ALA A N 1
ATOM 2228 C CA . ALA A 1 275 ? 15.297 -14.034 -14.735 1.00 96.88 275 ALA A CA 1
ATOM 2229 C C . ALA A 1 275 ? 15.415 -15.488 -14.249 1.00 96.88 275 ALA A C 1
ATOM 2231 O O . ALA A 1 275 ? 15.468 -16.435 -15.034 1.00 96.88 275 ALA A O 1
ATOM 2232 N N . ASP A 1 276 ? 15.414 -15.665 -12.928 1.00 94.31 276 ASP A N 1
ATOM 2233 C CA . ASP A 1 276 ? 15.353 -16.990 -12.311 1.00 94.31 276 ASP A CA 1
ATOM 2234 C C . ASP A 1 276 ? 14.058 -17.714 -12.749 1.00 94.31 276 ASP A C 1
ATOM 2236 O O . ASP A 1 276 ? 12.960 -17.171 -12.569 1.00 94.31 276 ASP A O 1
ATOM 2240 N N . PRO A 1 277 ? 14.142 -18.926 -13.334 1.00 94.25 277 PRO A N 1
ATOM 2241 C CA . PRO A 1 277 ? 12.969 -19.655 -13.809 1.00 94.25 277 PRO A CA 1
ATOM 2242 C C . PRO A 1 277 ? 11.998 -20.054 -12.688 1.00 94.25 277 PRO A C 1
ATOM 2244 O O . PRO A 1 277 ? 10.828 -20.301 -12.982 1.00 94.25 277 PRO A O 1
ATOM 2247 N N . SER A 1 278 ? 12.448 -20.099 -11.429 1.00 95.12 278 SER A N 1
ATOM 2248 C CA . SER A 1 278 ? 11.599 -20.407 -10.272 1.00 95.12 278 SER A CA 1
ATOM 2249 C C . SER A 1 278 ? 10.678 -19.254 -9.865 1.00 95.12 278 SER A C 1
ATOM 2251 O O . SER A 1 278 ? 9.633 -19.513 -9.275 1.00 95.12 278 SER A O 1
ATOM 2253 N N . ARG A 1 279 ? 11.017 -18.006 -10.224 1.00 95.50 279 ARG A N 1
ATOM 2254 C CA . ARG A 1 279 ? 10.238 -16.809 -9.872 1.00 95.50 279 ARG A CA 1
ATOM 2255 C C . ARG A 1 279 ? 9.006 -16.668 -10.753 1.00 95.50 279 ARG A C 1
ATOM 2257 O O . ARG A 1 279 ? 9.108 -16.727 -11.978 1.00 95.50 279 ARG A O 1
ATOM 2264 N N . ARG A 1 280 ? 7.828 -16.493 -10.171 1.00 97.06 280 ARG A N 1
ATOM 2265 C CA . ARG A 1 280 ? 6.538 -16.543 -10.878 1.00 97.06 280 ARG A CA 1
ATOM 2266 C C . ARG A 1 280 ? 5.886 -15.181 -11.059 1.00 97.06 280 ARG A C 1
ATOM 2268 O O . ARG A 1 280 ? 4.899 -15.110 -11.787 1.00 97.06 280 ARG A O 1
ATOM 2275 N N . LEU A 1 281 ? 6.427 -14.127 -10.459 1.00 98.38 281 LEU A N 1
ATOM 2276 C CA . LEU A 1 281 ? 5.915 -12.766 -10.575 1.00 98.38 281 LEU A CA 1
ATOM 2277 C C . LEU A 1 281 ? 6.946 -11.852 -11.236 1.00 98.38 281 LEU A C 1
ATOM 2279 O O . LEU A 1 281 ? 8.156 -11.986 -11.037 1.00 98.38 281 LEU A O 1
ATOM 2283 N N . PHE A 1 282 ? 6.452 -10.908 -12.029 1.00 98.62 282 PHE A N 1
ATOM 2284 C CA . PHE A 1 282 ? 7.267 -9.952 -12.760 1.00 98.62 282 PHE A CA 1
ATOM 2285 C C . PHE A 1 282 ? 6.715 -8.546 -12.603 1.00 98.62 282 PHE A C 1
ATOM 2287 O O . PHE A 1 282 ? 5.519 -8.331 -12.782 1.00 98.62 282 PHE A O 1
ATOM 2294 N N . ILE A 1 283 ? 7.603 -7.592 -12.336 1.00 98.62 283 ILE A N 1
ATOM 2295 C CA . ILE A 1 283 ? 7.317 -6.164 -12.478 1.00 98.62 283 ILE A CA 1
ATOM 2296 C C . ILE A 1 283 ? 8.049 -5.705 -13.730 1.00 98.62 283 ILE A C 1
ATOM 2298 O O . ILE A 1 283 ? 9.272 -5.777 -13.783 1.00 98.62 283 ILE A O 1
ATOM 2302 N N . LEU A 1 284 ? 7.321 -5.272 -14.750 1.00 98.56 284 LEU A N 1
ATOM 2303 C CA . LEU A 1 284 ? 7.892 -4.781 -16.001 1.00 98.56 284 LEU A CA 1
ATOM 2304 C C . LEU A 1 284 ? 7.775 -3.267 -16.010 1.00 98.56 284 LEU A C 1
ATOM 2306 O O . LEU A 1 284 ? 6.654 -2.758 -16.017 1.00 98.56 284 LEU A O 1
ATOM 2310 N N . SER A 1 285 ? 8.903 -2.562 -15.991 1.00 97.88 285 SER A N 1
ATOM 2311 C CA . SER A 1 285 ? 8.915 -1.106 -15.873 1.00 97.88 285 SER A CA 1
ATOM 2312 C C . SER A 1 285 ? 9.892 -0.448 -16.840 1.00 97.88 285 SER A C 1
ATOM 2314 O O . SER A 1 285 ? 10.981 -0.965 -17.098 1.00 97.88 285 SER A O 1
ATOM 2316 N N . ASP A 1 286 ? 9.503 0.722 -17.336 1.00 95.88 286 ASP A N 1
ATOM 2317 C CA . ASP A 1 286 ? 10.438 1.700 -17.882 1.00 95.88 286 ASP A CA 1
ATOM 2318 C C . ASP A 1 286 ? 11.392 2.200 -16.774 1.00 95.88 286 ASP A C 1
ATOM 2320 O O . ASP A 1 286 ? 11.131 2.061 -15.573 1.00 95.88 286 ASP A O 1
ATOM 2324 N N . ASP A 1 287 ? 12.511 2.781 -17.198 1.00 94.75 287 ASP A N 1
ATOM 2325 C CA . ASP A 1 287 ? 13.642 3.249 -16.385 1.00 94.75 287 ASP A CA 1
ATOM 2326 C C . ASP A 1 287 ? 13.451 4.641 -15.746 1.00 94.75 287 ASP A C 1
ATOM 2328 O O . ASP A 1 287 ? 14.381 5.181 -15.142 1.00 94.75 287 ASP A O 1
ATOM 2332 N N . ASP A 1 288 ? 12.262 5.230 -15.870 1.00 95.31 288 ASP A N 1
ATOM 2333 C CA . ASP A 1 288 ? 11.925 6.549 -15.331 1.00 95.31 288 ASP A CA 1
ATOM 2334 C C . ASP A 1 288 ? 10.587 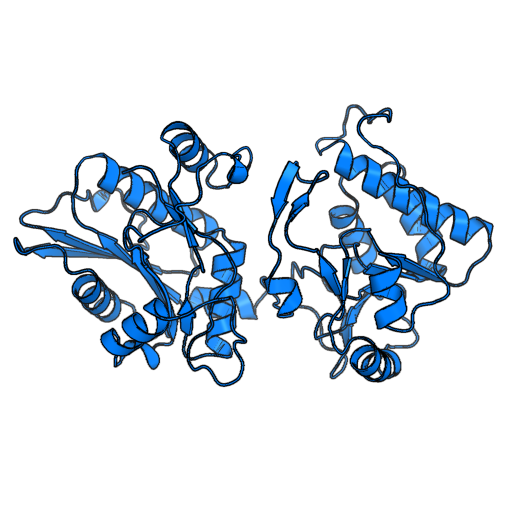6.597 -14.574 1.00 95.31 288 ASP A C 1
ATOM 2336 O O . ASP A 1 288 ? 10.147 7.680 -14.186 1.00 95.31 288 ASP A O 1
ATOM 2340 N N . ILE A 1 289 ? 9.963 5.442 -14.318 1.00 96.12 289 ILE A N 1
ATOM 2341 C CA . ILE A 1 289 ? 8.676 5.343 -13.621 1.00 96.12 289 ILE A CA 1
ATOM 2342 C C . ILE A 1 289 ? 8.881 4.923 -12.162 1.00 96.12 289 ILE A C 1
ATOM 2344 O O . ILE A 1 289 ? 9.394 3.845 -11.870 1.00 96.12 289 ILE A O 1
ATOM 2348 N N . TYR A 1 290 ? 8.433 5.775 -11.242 1.00 96.75 290 TYR A N 1
ATOM 2349 C CA . TYR A 1 290 ? 8.419 5.538 -9.802 1.00 96.75 290 TYR A CA 1
ATOM 2350 C C . TYR A 1 290 ? 7.003 5.197 -9.315 1.00 96.75 290 TYR A C 1
ATOM 2352 O O . TYR A 1 290 ? 6.026 5.862 -9.676 1.00 96.75 290 TYR A O 1
ATOM 2360 N N . LEU A 1 291 ? 6.920 4.193 -8.442 1.00 95.94 291 LEU A N 1
ATOM 2361 C CA . LEU A 1 291 ? 5.735 3.815 -7.673 1.00 95.94 291 LEU A CA 1
ATOM 2362 C C . LEU A 1 291 ? 6.082 3.807 -6.188 1.00 95.94 291 LEU A C 1
ATOM 2364 O O . LEU A 1 291 ? 7.202 3.463 -5.824 1.00 95.94 291 LEU A O 1
ATOM 2368 N N . GLU A 1 292 ? 5.119 4.139 -5.331 1.00 95.12 292 GLU A N 1
ATOM 2369 C CA . GLU A 1 292 ? 5.298 4.024 -3.885 1.00 95.12 292 GLU A CA 1
ATOM 2370 C C . GLU A 1 292 ? 5.400 2.558 -3.439 1.00 95.12 292 GLU A C 1
ATOM 2372 O O . GLU A 1 292 ? 4.800 1.648 -4.020 1.00 95.12 292 GLU A O 1
ATOM 2377 N N . THR A 1 293 ? 6.133 2.317 -2.348 1.00 96.69 293 THR A N 1
ATOM 2378 C CA . THR A 1 293 ? 6.424 0.947 -1.877 1.00 96.69 293 THR A CA 1
ATOM 2379 C C . THR A 1 293 ? 5.161 0.153 -1.535 1.00 96.69 293 THR A C 1
ATOM 2381 O O . THR A 1 293 ? 5.106 -1.061 -1.748 1.00 96.69 293 THR A O 1
ATOM 2384 N N . LEU A 1 294 ? 4.134 0.829 -1.010 1.00 96.56 294 LEU A N 1
ATOM 2385 C CA . LEU A 1 294 ? 2.856 0.213 -0.656 1.00 96.56 294 LEU A CA 1
ATOM 2386 C C . LEU A 1 294 ? 2.032 -0.139 -1.898 1.00 96.56 294 LEU A C 1
ATOM 2388 O O . LEU A 1 294 ? 1.422 -1.205 -1.919 1.00 96.56 294 LEU A O 1
ATOM 2392 N N . ASP A 1 295 ? 2.087 0.684 -2.948 1.00 97.06 295 ASP A N 1
ATOM 2393 C CA . ASP A 1 295 ? 1.430 0.395 -4.227 1.00 97.06 295 ASP A CA 1
ATOM 2394 C C . ASP A 1 295 ? 2.078 -0.800 -4.927 1.00 97.06 295 ASP A C 1
ATOM 2396 O O . ASP A 1 295 ? 1.378 -1.651 -5.472 1.00 97.06 295 ASP A O 1
ATOM 2400 N N . ILE A 1 296 ? 3.408 -0.925 -4.862 1.00 98.19 296 ILE A N 1
ATOM 2401 C CA . ILE A 1 296 ? 4.129 -2.096 -5.385 1.00 98.19 296 ILE A CA 1
ATOM 2402 C C . ILE A 1 296 ? 3.651 -3.376 -4.687 1.00 98.19 296 ILE A C 1
ATOM 2404 O O . ILE A 1 296 ? 3.283 -4.347 -5.350 1.00 98.19 296 ILE A O 1
ATOM 2408 N N . ARG A 1 297 ? 3.610 -3.375 -3.348 1.00 98.38 297 ARG A N 1
ATOM 2409 C CA . ARG A 1 297 ? 3.135 -4.522 -2.551 1.00 98.38 297 ARG A CA 1
ATOM 2410 C C . ARG A 1 297 ? 1.678 -4.859 -2.866 1.00 98.38 297 ARG A C 1
ATOM 2412 O O . ARG A 1 297 ? 1.341 -6.027 -3.050 1.00 98.38 297 ARG A O 1
ATOM 2419 N N . ALA A 1 298 ? 0.826 -3.844 -2.960 1.00 98.06 298 ALA A N 1
ATOM 2420 C CA . ALA A 1 298 ? -0.591 -4.013 -3.240 1.00 98.06 298 ALA A CA 1
ATOM 2421 C C . ALA A 1 298 ? -0.841 -4.578 -4.649 1.00 98.06 298 ALA A C 1
ATOM 2423 O O . ALA A 1 298 ? -1.591 -5.541 -4.795 1.00 98.06 298 ALA A O 1
ATOM 2424 N N . ASN A 1 299 ? -0.169 -4.055 -5.677 1.00 97.94 299 ASN A N 1
ATOM 2425 C CA . ASN A 1 299 ? -0.302 -4.554 -7.048 1.00 97.94 299 ASN A CA 1
ATOM 2426 C C . ASN A 1 299 ? 0.223 -5.994 -7.208 1.00 97.94 299 ASN A C 1
ATOM 2428 O O . ASN A 1 299 ? -0.381 -6.784 -7.937 1.00 97.94 299 ASN A O 1
ATOM 2432 N N . LEU A 1 300 ? 1.279 -6.380 -6.480 1.00 98.06 300 LEU A N 1
ATOM 2433 C CA . LEU A 1 300 ? 1.723 -7.779 -6.419 1.00 98.06 300 LEU A CA 1
ATOM 2434 C C . LEU A 1 300 ? 0.660 -8.696 -5.803 1.00 98.06 300 LEU A C 1
ATOM 2436 O O . LEU A 1 300 ? 0.379 -9.752 -6.360 1.00 98.06 300 LEU A O 1
ATOM 2440 N N . LEU A 1 301 ? 0.017 -8.282 -4.709 1.00 97.31 301 LEU A N 1
ATOM 2441 C CA . LEU A 1 301 ? -1.082 -9.045 -4.101 1.00 97.31 301 LEU A CA 1
ATOM 2442 C C . LEU A 1 301 ? -2.287 -9.184 -5.039 1.00 97.31 301 LEU A C 1
ATOM 2444 O O . LEU A 1 301 ? -2.961 -10.215 -5.032 1.00 97.31 301 LEU A O 1
ATOM 2448 N N . MET A 1 302 ? -2.547 -8.190 -5.892 1.00 96.88 302 MET A N 1
ATOM 2449 C CA . MET A 1 302 ? -3.601 -8.308 -6.902 1.00 96.88 302 MET A CA 1
ATOM 2450 C C . MET A 1 302 ? -3.286 -9.366 -7.965 1.00 96.88 302 MET A C 1
ATOM 2452 O O . MET A 1 302 ? -4.216 -9.945 -8.519 1.00 96.88 302 MET A O 1
ATOM 2456 N N . CYS A 1 303 ? -2.019 -9.721 -8.187 1.00 96.19 303 CYS A N 1
ATOM 2457 C CA . CYS A 1 303 ? -1.649 -10.815 -9.092 1.00 96.19 303 CYS A CA 1
ATOM 2458 C C . CYS A 1 303 ? -2.024 -12.215 -8.563 1.00 96.19 303 CYS A C 1
ATOM 2460 O O . CYS A 1 303 ? -1.997 -13.170 -9.335 1.00 96.19 303 CYS A O 1
ATOM 2462 N N . GLU A 1 304 ? -2.414 -12.355 -7.290 1.00 94.19 304 GLU A N 1
ATOM 2463 C CA . GLU A 1 304 ? -3.010 -13.603 -6.777 1.00 94.19 304 GLU A CA 1
ATOM 2464 C C . GLU A 1 304 ? -4.504 -13.714 -7.143 1.00 94.19 304 GLU A C 1
ATOM 2466 O O . GLU A 1 304 ? -5.069 -14.806 -7.154 1.00 94.19 304 GLU A O 1
ATOM 2471 N N . ARG A 1 305 ? -5.161 -12.582 -7.438 1.00 94.12 305 ARG A N 1
ATOM 2472 C CA . ARG A 1 305 ? -6.589 -12.503 -7.806 1.00 94.12 305 ARG A CA 1
ATOM 2473 C C . ARG A 1 305 ? -6.806 -12.363 -9.319 1.00 94.12 305 ARG A C 1
ATOM 2475 O O . ARG A 1 305 ? -7.877 -12.701 -9.812 1.00 94.12 305 ARG A O 1
ATOM 2482 N N . TYR A 1 306 ? -5.807 -11.850 -10.034 1.00 95.69 306 TYR A N 1
ATOM 2483 C CA . TYR A 1 306 ? -5.849 -11.495 -11.453 1.00 95.69 306 TYR A CA 1
ATOM 2484 C C . TYR A 1 306 ? -4.639 -12.081 -12.194 1.00 95.69 306 TYR A C 1
ATOM 2486 O O . TYR A 1 306 ? -3.638 -12.452 -11.592 1.00 95.69 306 TYR A O 1
ATOM 2494 N N . GLY A 1 307 ? -4.684 -12.113 -13.528 1.00 94.81 307 GLY A N 1
ATOM 2495 C CA . GLY A 1 307 ? -3.522 -12.463 -14.355 1.00 94.81 307 GLY A CA 1
ATOM 2496 C C . GLY A 1 307 ? -2.345 -11.485 -14.201 1.00 94.81 307 GLY A C 1
ATOM 2497 O O . GLY A 1 307 ? -1.205 -11.822 -14.534 1.00 94.81 307 GLY A O 1
ATOM 2498 N N . GLY A 1 308 ? -2.633 -10.286 -13.704 1.00 96.56 308 GLY A N 1
ATOM 2499 C CA . GLY A 1 308 ? -1.703 -9.191 -13.496 1.00 96.56 308 GLY A CA 1
ATOM 2500 C C . GLY A 1 308 ? -2.432 -7.914 -13.083 1.00 96.56 308 GLY A C 1
ATOM 2501 O O . GLY A 1 308 ? -3.657 -7.902 -12.945 1.00 96.56 308 GLY A O 1
ATOM 2502 N N . ALA A 1 309 ? -1.681 -6.832 -12.916 1.00 96.88 309 ALA A N 1
ATOM 2503 C CA . ALA A 1 309 ? -2.187 -5.503 -12.611 1.00 96.88 309 ALA A CA 1
ATOM 2504 C C . ALA A 1 309 ? -1.482 -4.437 -13.462 1.00 96.88 309 ALA A C 1
ATOM 2506 O O . ALA A 1 309 ? -0.268 -4.499 -13.688 1.00 96.88 309 ALA A O 1
ATOM 2507 N N . ALA A 1 310 ? -2.233 -3.420 -13.890 1.00 94.88 310 ALA A N 1
ATOM 2508 C CA . ALA A 1 310 ? -1.627 -2.143 -14.256 1.00 94.88 310 ALA A CA 1
ATOM 2509 C C . ALA A 1 310 ? -0.890 -1.578 -13.036 1.00 94.88 310 ALA A C 1
ATOM 2511 O O . ALA A 1 310 ? -1.356 -1.743 -11.915 1.00 94.88 310 ALA A O 1
ATOM 2512 N N . GLY A 1 311 ? 0.243 -0.903 -13.225 1.00 93.81 311 GLY A N 1
ATOM 2513 C CA . GLY A 1 311 ? 0.948 -0.286 -12.101 1.00 93.81 311 GLY A CA 1
ATOM 2514 C C . GLY A 1 311 ? 0.350 1.038 -11.635 1.00 93.81 311 GLY A C 1
ATOM 2515 O O . GLY A 1 311 ? 0.711 1.506 -10.562 1.00 93.81 311 GLY A O 1
ATOM 2516 N N . PHE A 1 312 ? -0.519 1.654 -12.440 1.00 92.88 312 PHE A N 1
ATOM 2517 C CA . PHE A 1 312 ? -1.146 2.950 -12.180 1.00 92.88 312 PHE A CA 1
ATOM 2518 C C . PHE A 1 312 ? -2.294 3.212 -13.173 1.00 92.88 312 PHE A C 1
ATOM 2520 O O . PHE A 1 312 ? -2.364 2.569 -14.222 1.00 92.88 312 PHE A O 1
ATOM 2527 N N . ASN A 1 313 ? -3.147 4.205 -12.896 1.00 89.12 313 ASN A N 1
ATOM 2528 C CA . ASN A 1 313 ? -4.158 4.721 -13.835 1.00 89.12 313 ASN A CA 1
ATOM 2529 C C . ASN A 1 313 ? -3.758 6.030 -14.534 1.00 89.12 313 ASN A C 1
ATOM 2531 O O . ASN A 1 313 ? -4.396 6.436 -15.506 1.00 89.12 313 ASN A O 1
ATOM 2535 N N . ARG A 1 314 ? -2.735 6.715 -14.020 1.00 87.25 314 ARG A N 1
ATOM 2536 C CA . ARG A 1 314 ? -2.195 7.959 -14.568 1.00 87.25 314 ARG A CA 1
ATOM 2537 C C . ARG A 1 314 ? -0.735 8.133 -14.177 1.00 87.25 314 ARG A C 1
ATOM 2539 O O . ARG A 1 314 ? -0.299 7.630 -13.142 1.00 87.25 314 ARG A O 1
ATOM 2546 N N . ILE A 1 315 ? -0.017 8.909 -14.978 1.00 87.56 315 ILE A N 1
ATOM 2547 C CA . ILE A 1 315 ? 1.370 9.305 -14.729 1.00 87.56 315 ILE A CA 1
ATOM 2548 C C . ILE A 1 315 ? 1.392 10.804 -14.441 1.00 87.56 315 ILE A C 1
ATOM 2550 O O . ILE A 1 315 ? 0.681 11.568 -15.093 1.00 87.56 315 ILE A O 1
ATOM 2554 N N . ILE A 1 316 ? 2.206 11.218 -13.474 1.00 88.56 316 ILE A N 1
ATOM 2555 C CA . ILE A 1 316 ? 2.474 12.622 -13.163 1.00 88.56 316 ILE A CA 1
ATOM 2556 C C . ILE A 1 316 ? 3.946 12.885 -13.471 1.00 88.56 316 ILE A C 1
ATOM 2558 O O . ILE A 1 316 ? 4.830 12.269 -12.875 1.00 88.56 316 ILE A O 1
ATOM 2562 N N . ASP A 1 317 ? 4.210 13.757 -14.441 1.00 88.94 317 ASP A N 1
ATOM 2563 C CA . ASP A 1 317 ? 5.569 14.131 -14.825 1.00 88.94 317 ASP A CA 1
ATOM 2564 C C . ASP A 1 317 ? 6.144 15.109 -13.793 1.00 88.94 317 ASP A C 1
ATOM 2566 O O . ASP 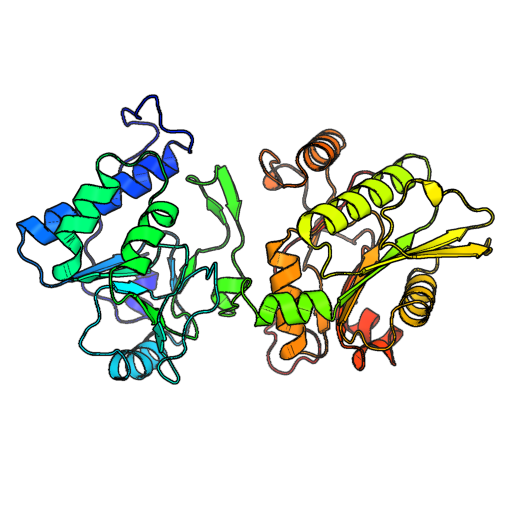A 1 317 ? 5.634 16.217 -13.623 1.00 88.94 317 ASP A O 1
ATOM 2570 N N . LEU A 1 318 ? 7.211 14.706 -13.101 1.00 89.44 318 LEU A N 1
ATOM 2571 C CA . LEU A 1 318 ? 7.818 15.531 -12.063 1.00 89.44 318 LEU A CA 1
ATOM 2572 C C . LEU A 1 318 ? 8.653 16.666 -12.656 1.00 89.44 318 LEU A C 1
ATOM 2574 O O . LEU A 1 318 ? 9.415 16.490 -13.614 1.00 89.44 318 LEU A O 1
ATOM 2578 N N . SER A 1 319 ? 8.614 17.821 -11.993 1.00 87.94 319 SER A N 1
ATOM 2579 C CA . SER A 1 319 ? 9.595 18.884 -12.218 1.00 87.94 319 SER A CA 1
ATOM 2580 C C . SER A 1 319 ? 11.031 18.417 -11.906 1.00 87.94 319 SER A C 1
ATOM 2582 O O . SER A 1 319 ? 11.263 17.429 -11.199 1.00 87.94 319 SER A O 1
ATOM 2584 N N . ASN A 1 320 ? 12.040 19.150 -12.399 1.00 88.44 320 ASN A N 1
ATOM 2585 C CA . ASN A 1 320 ? 13.444 18.872 -12.055 1.00 88.44 320 ASN A CA 1
ATOM 2586 C C . ASN A 1 320 ? 13.698 18.967 -10.537 1.00 88.44 320 ASN A C 1
ATOM 2588 O O . ASN A 1 320 ? 14.538 18.241 -10.011 1.00 88.44 320 ASN A O 1
ATOM 2592 N N . GLU A 1 321 ? 13.009 19.878 -9.844 1.00 89.62 321 GLU A N 1
ATOM 2593 C CA . GLU A 1 321 ? 13.129 20.066 -8.395 1.00 89.62 321 GLU A CA 1
ATOM 2594 C C . GLU A 1 321 ? 12.553 18.868 -7.640 1.00 89.62 321 GLU A C 1
ATOM 2596 O O . GLU A 1 321 ? 13.267 18.245 -6.855 1.00 89.62 321 GLU A O 1
ATOM 2601 N N . ASN A 1 322 ? 11.320 18.473 -7.963 1.00 90.00 322 ASN A N 1
ATOM 2602 C CA . ASN A 1 322 ? 10.659 17.329 -7.335 1.00 90.00 322 ASN A CA 1
ATOM 2603 C C . ASN A 1 322 ? 11.368 16.011 -7.656 1.00 90.00 322 ASN A C 1
ATOM 2605 O O . ASN A 1 322 ? 11.504 15.162 -6.780 1.00 90.00 322 ASN A O 1
ATOM 2609 N N . SER A 1 323 ? 11.908 15.861 -8.870 1.00 91.50 323 SER A N 1
ATOM 2610 C CA . SER A 1 323 ? 12.755 14.712 -9.208 1.00 91.50 323 SER A CA 1
ATOM 2611 C C . SER A 1 323 ? 13.991 14.662 -8.307 1.00 91.50 323 SER A C 1
ATOM 2613 O O . SER A 1 323 ? 14.288 13.618 -7.742 1.00 91.50 323 SER A O 1
ATOM 2615 N N . ARG A 1 324 ? 14.696 15.782 -8.092 1.00 90.44 324 ARG A N 1
ATOM 2616 C CA . ARG A 1 324 ? 15.858 15.815 -7.181 1.00 90.44 324 ARG A CA 1
ATOM 2617 C C . ARG A 1 324 ? 15.475 15.531 -5.732 1.00 90.44 324 ARG A C 1
ATOM 2619 O O . ARG A 1 324 ? 16.220 14.831 -5.052 1.00 90.44 324 ARG A O 1
ATOM 2626 N N . ALA A 1 325 ? 14.341 16.059 -5.273 1.00 91.06 325 ALA A N 1
ATOM 2627 C CA . ALA A 1 325 ? 13.824 15.770 -3.941 1.00 91.06 325 ALA A CA 1
ATOM 2628 C C . ALA A 1 325 ? 13.564 14.266 -3.783 1.00 91.06 325 ALA A C 1
ATOM 2630 O O . ALA A 1 325 ? 14.082 13.663 -2.848 1.00 91.06 325 ALA A O 1
ATOM 2631 N N . LEU A 1 326 ? 12.878 13.648 -4.750 1.00 92.56 326 LEU A N 1
ATOM 2632 C CA . LEU A 1 326 ? 12.603 12.212 -4.753 1.00 92.56 326 LEU A CA 1
ATOM 2633 C C . LEU A 1 326 ? 13.887 11.376 -4.805 1.00 92.56 326 LEU A C 1
ATOM 2635 O O . LEU A 1 326 ? 14.003 10.392 -4.082 1.00 92.56 326 LEU A O 1
ATOM 2639 N N . HIS A 1 327 ? 14.878 11.793 -5.599 1.00 91.44 327 HIS A N 1
ATOM 2640 C CA . HIS A 1 327 ? 16.204 11.164 -5.635 1.00 91.44 327 HIS A CA 1
ATOM 2641 C C . HIS A 1 327 ? 16.891 11.175 -4.262 1.00 91.44 327 HIS A C 1
ATOM 2643 O O . HIS A 1 327 ? 17.530 10.194 -3.888 1.00 91.44 327 HIS A O 1
ATOM 2649 N N . ALA A 1 328 ? 16.749 12.265 -3.504 1.00 90.56 328 ALA A N 1
ATOM 2650 C CA . ALA A 1 328 ? 17.382 12.427 -2.198 1.00 90.56 328 ALA A CA 1
ATOM 2651 C C . ALA A 1 328 ? 16.650 11.689 -1.067 1.00 90.56 328 ALA A C 1
ATOM 2653 O O . ALA A 1 328 ? 17.294 11.189 -0.147 1.00 90.56 328 ALA A O 1
ATOM 2654 N N . THR A 1 329 ? 15.316 11.642 -1.105 1.00 90.25 329 THR A N 1
ATOM 2655 C CA . THR A 1 329 ? 14.490 11.104 -0.009 1.00 90.25 329 THR A CA 1
ATOM 2656 C C . THR A 1 329 ? 13.977 9.693 -0.265 1.00 90.25 329 THR A C 1
ATOM 2658 O O . THR A 1 329 ? 13.489 9.063 0.673 1.00 90.25 329 THR A O 1
ATOM 2661 N N . LYS A 1 330 ? 14.001 9.235 -1.525 1.00 91.75 330 LYS A N 1
ATOM 2662 C CA . LYS A 1 330 ? 13.392 7.986 -2.015 1.00 91.75 330 LYS A CA 1
ATOM 2663 C C . LYS A 1 330 ? 11.902 7.824 -1.682 1.00 91.75 330 LYS A C 1
ATOM 2665 O O . LYS A 1 330 ? 11.355 6.732 -1.785 1.00 91.75 330 LYS A O 1
ATOM 2670 N N . THR A 1 331 ? 11.252 8.907 -1.266 1.00 87.88 331 THR A N 1
ATOM 2671 C CA . THR A 1 331 ? 9.851 8.953 -0.848 1.00 87.88 331 THR A CA 1
ATOM 2672 C C . THR A 1 331 ? 9.230 10.249 -1.339 1.00 87.88 331 THR A C 1
ATOM 2674 O O . THR A 1 331 ? 9.906 11.267 -1.486 1.00 87.88 331 THR A O 1
ATOM 2677 N N . THR A 1 332 ? 7.914 10.272 -1.507 1.00 86.19 332 THR A N 1
ATOM 2678 C CA . THR A 1 332 ? 7.187 11.503 -1.861 1.00 86.19 332 THR A CA 1
ATOM 2679 C C . THR A 1 332 ? 7.083 12.524 -0.724 1.00 86.19 332 THR A C 1
ATOM 2681 O O . THR A 1 332 ? 6.375 13.526 -0.837 1.00 86.19 332 THR A O 1
ATOM 2684 N N . ARG A 1 333 ? 7.778 12.313 0.401 1.00 80.31 333 ARG A N 1
ATOM 2685 C CA . ARG A 1 333 ? 7.730 13.228 1.542 1.00 80.31 333 ARG A CA 1
ATOM 2686 C C . ARG A 1 333 ? 8.281 14.600 1.147 1.00 80.31 333 ARG A C 1
ATOM 2688 O O . ARG A 1 333 ? 9.444 14.727 0.781 1.00 80.31 333 ARG A O 1
ATOM 2695 N N . GLY A 1 334 ? 7.444 15.627 1.289 1.00 76.81 334 GLY A N 1
ATOM 2696 C CA . GLY A 1 334 ? 7.782 17.004 0.922 1.00 76.81 334 GLY A CA 1
ATOM 2697 C C . GLY A 1 334 ? 7.605 17.329 -0.564 1.00 76.81 334 GLY A C 1
ATOM 2698 O O . GLY A 1 334 ? 7.948 18.436 -0.966 1.00 76.81 334 GLY A O 1
ATOM 2699 N N . ILE A 1 335 ? 7.062 16.405 -1.364 1.00 82.00 335 ILE A N 1
ATOM 2700 C CA . ILE A 1 335 ? 6.755 16.625 -2.780 1.00 82.00 335 ILE A CA 1
ATOM 2701 C C . ILE A 1 335 ? 5.266 16.948 -2.916 1.00 82.00 335 ILE A C 1
ATOM 2703 O O . ILE A 1 335 ? 4.410 16.118 -2.612 1.00 82.00 335 ILE A O 1
ATOM 2707 N N . ASP A 1 336 ? 4.952 18.155 -3.386 1.00 74.25 336 ASP A N 1
ATOM 2708 C CA . ASP A 1 336 ? 3.573 18.553 -3.680 1.00 74.25 336 ASP A CA 1
ATOM 2709 C C . ASP A 1 336 ? 3.180 18.097 -5.091 1.00 74.25 336 ASP A C 1
ATOM 2711 O O . ASP A 1 336 ? 3.307 18.826 -6.076 1.00 74.25 336 ASP A O 1
ATOM 2715 N N . ILE A 1 337 ? 2.694 16.859 -5.166 1.00 71.81 337 ILE A N 1
ATOM 2716 C CA . ILE A 1 337 ? 2.259 16.206 -6.406 1.00 71.81 337 ILE A CA 1
ATOM 2717 C C . ILE A 1 337 ? 1.034 16.919 -7.018 1.00 71.81 337 ILE A C 1
ATOM 2719 O O . ILE A 1 337 ? 0.795 16.809 -8.217 1.00 71.81 337 ILE A O 1
ATOM 2723 N N . ALA A 1 338 ? 0.258 17.677 -6.230 1.00 66.75 338 ALA A N 1
ATOM 2724 C CA . ALA A 1 338 ? -0.929 18.377 -6.724 1.00 66.75 338 ALA A CA 1
ATOM 2725 C C . ALA A 1 338 ? -0.590 19.639 -7.538 1.00 66.75 338 ALA A C 1
ATOM 2727 O O . ALA A 1 338 ? -1.423 20.103 -8.319 1.00 66.75 338 ALA A O 1
ATOM 2728 N N . ARG A 1 339 ? 0.614 20.201 -7.357 1.00 62.00 339 ARG A N 1
ATOM 2729 C CA . ARG A 1 339 ? 1.101 21.362 -8.123 1.00 62.00 339 ARG A CA 1
ATOM 2730 C C . ARG A 1 339 ? 1.736 20.993 -9.453 1.00 62.00 339 ARG A C 1
ATOM 2732 O O . ARG A 1 339 ? 1.804 21.853 -10.332 1.00 62.00 339 ARG A O 1
ATOM 2739 N N . ASP A 1 340 ? 2.200 19.756 -9.602 1.00 62.38 340 ASP A N 1
ATOM 2740 C CA . ASP A 1 340 ? 2.672 19.279 -10.893 1.00 62.38 340 ASP A CA 1
ATOM 2741 C C . ASP A 1 340 ? 1.448 19.040 -11.795 1.00 62.38 340 ASP A C 1
ATOM 2743 O O . ASP A 1 340 ? 0.486 18.380 -11.386 1.00 62.38 340 ASP A O 1
ATOM 2747 N N . PRO A 1 341 ? 1.415 19.618 -13.009 1.00 53.88 341 PRO A N 1
ATOM 2748 C CA . PRO A 1 341 ? 0.265 19.483 -13.882 1.00 53.88 341 PRO A CA 1
ATOM 2749 C C . PRO A 1 341 ? 0.071 18.006 -14.225 1.00 53.88 341 PRO A C 1
ATOM 2751 O O . PRO A 1 341 ? 0.888 17.405 -14.921 1.00 53.88 341 PRO A O 1
ATOM 2754 N N . ALA A 1 342 ? -1.041 17.423 -13.771 1.00 54.12 342 ALA A N 1
ATOM 2755 C CA . ALA A 1 342 ? -1.493 16.148 -14.301 1.00 54.12 342 ALA A CA 1
ATOM 2756 C C . ALA A 1 342 ? -1.634 16.307 -15.820 1.00 54.12 342 ALA A C 1
ATOM 2758 O O . ALA A 1 342 ? -2.376 17.180 -16.287 1.00 54.12 342 ALA A O 1
ATOM 2759 N N . THR A 1 343 ? -0.928 15.486 -16.595 1.00 50.69 343 THR A N 1
ATOM 2760 C CA . THR A 1 343 ? -1.078 15.461 -18.049 1.00 50.69 343 THR A CA 1
ATOM 2761 C C . THR A 1 343 ? -2.474 14.932 -18.381 1.00 50.69 343 THR A C 1
ATOM 2763 O O . THR A 1 343 ? -2.729 13.739 -18.510 1.00 50.69 343 THR A O 1
ATOM 2766 N N . THR A 1 344 ? -3.433 15.853 -18.477 1.00 41.16 344 THR A N 1
ATOM 2767 C CA . THR A 1 344 ? -4.788 15.605 -18.969 1.00 41.16 344 THR A CA 1
ATOM 2768 C C . THR A 1 344 ? -4.764 15.723 -20.490 1.00 41.16 344 THR A C 1
ATOM 2770 O O . THR A 1 344 ? -5.092 16.754 -21.065 1.00 41.16 344 THR A O 1
ATOM 2773 N N . GLY A 1 345 ? -4.313 14.658 -21.153 1.00 37.00 345 GLY A N 1
ATOM 2774 C CA . GLY A 1 345 ? -4.305 14.554 -22.615 1.00 37.00 345 GLY A CA 1
ATOM 2775 C C . GLY A 1 345 ? -3.091 13.794 -23.142 1.00 37.00 345 GLY A C 1
ATOM 2776 O O . GLY A 1 345 ? -1.973 14.098 -22.748 1.00 37.00 345 GLY A O 1
ATOM 2777 N N . ALA A 1 346 ? -3.350 12.803 -24.008 1.00 38.16 346 ALA A N 1
ATOM 2778 C CA . ALA A 1 346 ? -2.399 11.991 -24.783 1.00 38.16 346 ALA A CA 1
ATOM 2779 C C . ALA A 1 346 ? -1.042 11.733 -24.091 1.00 38.16 346 ALA A C 1
ATOM 2781 O O . ALA A 1 346 ? -0.074 12.469 -24.278 1.00 38.16 346 ALA A O 1
ATOM 2782 N N . SER A 1 347 ? -0.991 10.662 -23.293 1.00 44.03 347 SER A N 1
ATOM 2783 C CA . SER A 1 347 ? 0.188 10.214 -22.551 1.00 44.03 347 SER A CA 1
ATOM 2784 C C . SER A 1 347 ? 1.461 10.208 -23.404 1.00 44.03 347 SER A C 1
ATOM 2786 O O . SER A 1 347 ? 1.501 9.576 -24.459 1.00 44.03 347 SER A O 1
ATOM 2788 N N . ARG A 1 348 ? 2.564 10.748 -22.876 1.00 51.25 348 ARG A N 1
ATOM 2789 C CA . ARG A 1 348 ? 3.850 10.070 -23.089 1.00 51.25 348 ARG A CA 1
ATOM 2790 C C . ARG A 1 348 ? 3.679 8.658 -22.524 1.00 51.25 348 ARG A C 1
ATOM 2792 O O . ARG A 1 348 ? 3.462 8.522 -21.320 1.00 51.25 348 ARG A O 1
ATOM 2799 N N . GLU A 1 349 ? 3.689 7.644 -23.382 1.00 76.94 349 GLU A N 1
ATOM 2800 C CA . GLU A 1 349 ? 3.509 6.237 -23.007 1.00 76.94 349 GLU A CA 1
ATOM 2801 C C . GLU A 1 349 ? 4.609 5.810 -22.025 1.00 76.94 349 GLU A C 1
ATOM 2803 O O . GLU A 1 349 ? 5.773 5.706 -22.401 1.00 76.94 349 GLU A O 1
ATOM 2808 N N . GLY A 1 350 ? 4.252 5.601 -20.759 1.00 85.62 350 GLY A N 1
ATOM 2809 C CA . GLY A 1 350 ? 5.104 4.935 -19.777 1.00 85.62 350 GLY A CA 1
ATOM 2810 C C . GLY A 1 350 ? 4.469 3.609 -19.394 1.00 85.62 350 GLY A C 1
ATOM 2811 O O . GLY A 1 350 ? 3.243 3.505 -19.370 1.00 85.62 350 GLY A O 1
ATOM 2812 N N . VAL A 1 351 ? 5.279 2.600 -19.099 1.00 93.06 351 VAL A N 1
ATOM 2813 C CA . VAL A 1 351 ? 4.797 1.304 -18.622 1.00 93.06 351 VAL A CA 1
ATOM 2814 C C . VAL A 1 351 ? 5.446 0.963 -17.296 1.00 93.06 351 VAL A C 1
ATOM 2816 O O . VAL A 1 351 ? 6.663 0.933 -17.171 1.00 93.06 351 VAL A O 1
ATOM 2819 N N . CYS A 1 352 ? 4.595 0.649 -16.326 1.00 96.75 352 CYS A N 1
ATOM 2820 C CA . CYS A 1 352 ? 4.922 -0.157 -15.164 1.00 96.75 352 CYS A CA 1
ATOM 2821 C C . CYS A 1 352 ? 3.742 -1.104 -14.952 1.00 96.75 352 CYS A C 1
ATOM 2823 O O . CYS A 1 352 ? 2.599 -0.651 -14.852 1.00 96.75 352 CYS A O 1
ATOM 2825 N N . CYS A 1 353 ? 3.978 -2.410 -14.956 1.00 97.31 353 CYS A N 1
ATOM 2826 C CA . CYS A 1 353 ? 2.923 -3.396 -14.755 1.00 97.31 353 CYS A CA 1
ATOM 2827 C C . CYS A 1 353 ? 3.424 -4.635 -14.027 1.00 97.31 353 CYS A C 1
ATOM 2829 O O . CYS A 1 353 ? 4.621 -4.907 -13.974 1.00 97.31 353 CYS A O 1
ATOM 2831 N N . PHE A 1 354 ? 2.476 -5.382 -13.477 1.00 98.44 354 PHE A N 1
ATOM 2832 C CA . PHE A 1 354 ? 2.703 -6.537 -12.628 1.00 98.44 354 PHE A CA 1
ATOM 2833 C C . PHE A 1 354 ? 2.058 -7.736 -13.305 1.00 98.44 354 PHE A C 1
ATOM 2835 O O . PHE A 1 354 ? 0.877 -7.684 -13.635 1.00 98.44 354 PHE A O 1
ATOM 2842 N N . LEU A 1 355 ? 2.808 -8.803 -13.549 1.00 98.19 355 LEU A N 1
ATOM 2843 C CA . LEU A 1 355 ? 2.312 -9.976 -14.261 1.00 98.19 355 LEU A CA 1
ATOM 2844 C C . LEU A 1 355 ? 2.728 -11.247 -13.538 1.00 98.19 355 LEU A C 1
ATOM 2846 O O . LEU A 1 355 ? 3.878 -11.394 -13.120 1.00 98.19 355 LEU A O 1
ATOM 2850 N N . ASN A 1 356 ? 1.817 -12.213 -13.482 1.00 96.56 356 ASN A N 1
ATOM 2851 C CA . ASN A 1 356 ? 2.210 -13.582 -13.195 1.00 96.56 356 ASN A CA 1
ATOM 2852 C C . ASN A 1 356 ? 2.858 -14.234 -14.434 1.00 96.56 356 ASN A C 1
ATOM 2854 O O . ASN A 1 356 ? 2.683 -13.799 -15.576 1.00 96.56 356 ASN A O 1
ATOM 2858 N N . ARG A 1 357 ? 3.625 -15.303 -14.217 1.00 94.19 357 ARG A N 1
ATOM 2859 C CA . ARG A 1 357 ? 4.375 -16.010 -15.268 1.00 94.19 357 ARG A CA 1
ATOM 2860 C C . ARG A 1 357 ? 3.483 -16.608 -16.356 1.00 94.19 357 ARG A C 1
ATOM 2862 O O . ARG A 1 357 ? 3.941 -16.815 -17.474 1.00 94.19 357 ARG A O 1
ATOM 2869 N N . GLU A 1 358 ? 2.227 -16.917 -16.058 1.00 93.56 358 GLU A N 1
ATOM 2870 C CA . GLU A 1 358 ? 1.300 -17.387 -17.086 1.00 93.56 358 GLU A CA 1
ATOM 2871 C C . GLU A 1 358 ? 0.952 -16.259 -18.062 1.00 93.56 358 GLU A C 1
ATOM 2873 O O . GLU A 1 358 ? 0.999 -16.454 -19.279 1.00 93.56 358 GLU A O 1
ATOM 2878 N N . SER A 1 359 ? 0.693 -15.059 -17.545 1.00 94.69 359 SER A N 1
ATOM 2879 C CA . SER A 1 359 ? 0.401 -13.878 -18.353 1.00 94.69 359 SER A CA 1
ATOM 2880 C C . SER A 1 359 ? 1.587 -13.412 -19.195 1.00 94.69 359 SER A C 1
ATOM 2882 O O . SER A 1 359 ? 1.372 -12.859 -20.271 1.00 94.69 359 SER A O 1
ATOM 2884 N N . THR A 1 360 ? 2.829 -13.705 -18.798 1.00 93.38 360 THR A N 1
ATOM 2885 C CA . THR A 1 360 ? 4.001 -13.374 -19.627 1.00 93.38 360 THR A CA 1
ATOM 2886 C C . THR A 1 360 ? 4.160 -14.256 -20.870 1.00 93.38 360 THR A C 1
ATOM 2888 O O . THR A 1 360 ? 4.881 -13.871 -21.791 1.00 93.38 360 THR A O 1
ATOM 2891 N N . ARG A 1 361 ? 3.460 -15.401 -20.966 1.00 92.00 361 ARG A N 1
ATOM 2892 C CA . ARG A 1 361 ? 3.507 -16.283 -22.155 1.00 92.00 361 ARG A CA 1
ATOM 2893 C C . ARG A 1 361 ? 3.000 -15.598 -23.422 1.00 92.00 361 ARG A C 1
ATOM 2895 O O . ARG A 1 361 ? 3.498 -15.885 -24.506 1.00 92.00 361 ARG A O 1
ATOM 2902 N N . ASN A 1 362 ? 2.029 -14.697 -23.280 1.00 92.56 362 ASN A N 1
ATOM 2903 C CA . ASN A 1 362 ? 1.574 -13.813 -24.349 1.00 92.56 362 ASN A CA 1
ATOM 2904 C C . ASN A 1 362 ? 1.718 -12.356 -23.895 1.00 92.56 362 ASN A C 1
ATOM 2906 O O . ASN A 1 362 ? 0.735 -11.669 -23.619 1.00 92.56 362 ASN A O 1
ATOM 2910 N N . LEU A 1 363 ? 2.975 -11.924 -23.767 1.00 93.69 363 LEU A N 1
ATOM 2911 C CA . LEU A 1 363 ? 3.317 -10.613 -23.224 1.00 93.69 363 LEU A CA 1
ATOM 2912 C C . LEU A 1 363 ? 2.701 -9.454 -24.019 1.00 93.69 363 LEU A C 1
ATOM 2914 O O . LEU A 1 363 ? 2.262 -8.485 -23.417 1.00 93.69 363 LEU A O 1
ATOM 2918 N N . GLU A 1 364 ? 2.657 -9.543 -25.349 1.00 92.44 364 GLU A N 1
ATOM 2919 C CA . GLU A 1 364 ? 2.099 -8.474 -26.190 1.00 92.44 364 GLU A CA 1
ATOM 2920 C C . GLU A 1 364 ? 0.613 -8.262 -25.903 1.00 92.44 364 GLU A C 1
ATOM 2922 O O . GLU A 1 364 ? 0.214 -7.138 -25.613 1.00 92.44 364 GLU A O 1
ATOM 2927 N N . ALA A 1 365 ? -0.173 -9.343 -25.860 1.00 92.00 365 ALA A N 1
ATOM 2928 C CA . ALA A 1 365 ? -1.587 -9.258 -25.505 1.00 92.00 365 ALA A CA 1
ATOM 2929 C C . ALA A 1 365 ? -1.796 -8.753 -24.068 1.00 92.00 365 ALA A C 1
ATOM 2931 O O . ALA A 1 365 ? -2.711 -7.976 -23.817 1.00 92.00 365 ALA A O 1
ATOM 2932 N N . ALA A 1 366 ? -0.943 -9.165 -23.121 1.00 91.94 366 ALA A N 1
ATOM 2933 C CA . ALA A 1 366 ? -1.024 -8.690 -21.741 1.00 91.94 366 ALA A CA 1
ATOM 2934 C C . ALA A 1 366 ? -0.749 -7.178 -21.632 1.00 91.94 366 ALA A C 1
ATOM 2936 O O . ALA A 1 366 ? -1.475 -6.471 -20.937 1.00 91.94 366 ALA A O 1
ATOM 2937 N N . LEU A 1 367 ? 0.277 -6.678 -22.330 1.00 91.69 367 LEU A N 1
ATOM 2938 C CA . LEU A 1 367 ? 0.614 -5.252 -22.360 1.00 91.69 367 LEU A CA 1
ATOM 2939 C C . LEU A 1 367 ? -0.464 -4.424 -23.068 1.00 91.69 367 LEU A C 1
ATOM 2941 O O . LEU A 1 367 ? -0.771 -3.324 -22.613 1.00 91.69 367 LEU A O 1
ATOM 2945 N N . GLU A 1 368 ? -1.050 -4.948 -24.147 1.00 90.75 368 GLU A N 1
ATOM 2946 C CA . GLU A 1 368 ? -2.169 -4.311 -24.843 1.00 90.75 368 GLU A CA 1
ATOM 2947 C C . GLU A 1 368 ? -3.405 -4.211 -23.939 1.00 90.75 368 GLU A C 1
ATOM 2949 O O . GLU A 1 368 ? -3.973 -3.128 -23.806 1.00 90.75 368 GLU A O 1
ATOM 2954 N N . GLU A 1 369 ? -3.779 -5.303 -23.260 1.00 89.88 369 GLU A N 1
ATOM 2955 C CA . GLU A 1 369 ? -4.898 -5.309 -22.312 1.00 89.88 369 GLU A CA 1
ATOM 2956 C C . GLU A 1 369 ? -4.672 -4.283 -21.194 1.00 89.88 369 GLU A C 1
ATOM 2958 O O . GLU A 1 369 ? -5.557 -3.473 -20.922 1.00 89.88 369 GLU A O 1
ATOM 2963 N N . ILE A 1 370 ? -3.472 -4.254 -20.597 1.00 88.94 370 ILE A N 1
ATOM 2964 C CA . ILE A 1 370 ? -3.103 -3.277 -19.559 1.00 88.94 370 ILE A CA 1
ATOM 2965 C C . ILE A 1 370 ? -3.201 -1.838 -20.075 1.00 88.94 370 ILE A C 1
ATOM 2967 O O . ILE A 1 370 ? -3.734 -0.980 -19.373 1.00 88.94 370 ILE A O 1
ATOM 2971 N N . GLY A 1 371 ? -2.726 -1.569 -21.294 1.00 85.44 371 GLY A N 1
ATOM 2972 C CA . GLY A 1 371 ? -2.784 -0.237 -21.903 1.00 85.44 371 GLY A CA 1
ATOM 2973 C C . GLY A 1 371 ? -4.208 0.270 -22.156 1.00 85.44 371 GLY A C 1
ATOM 2974 O O . GLY A 1 371 ? -4.418 1.475 -22.267 1.00 85.44 371 GLY A O 1
ATOM 2975 N N . GLN A 1 372 ? -5.190 -0.633 -22.215 1.00 85.44 372 GLN A N 1
ATOM 2976 C CA . GLN A 1 372 ? -6.608 -0.311 -22.401 1.00 85.44 372 GLN A CA 1
ATOM 2977 C C . GLN A 1 372 ? -7.384 -0.208 -21.078 1.00 85.44 372 GLN A C 1
ATOM 2979 O O . GLN A 1 372 ? -8.563 0.162 -21.081 1.00 85.44 372 GLN A O 1
ATOM 2984 N N . LEU A 1 373 ? -6.760 -0.521 -19.936 1.00 82.62 373 LEU A N 1
ATOM 2985 C CA . LEU A 1 373 ? -7.434 -0.478 -18.644 1.00 82.62 373 LEU A CA 1
ATOM 2986 C C . LEU A 1 373 ? -7.778 0.956 -18.238 1.00 82.62 373 LEU A C 1
ATOM 2988 O O . LEU A 1 373 ? -6.948 1.860 -18.229 1.00 82.62 373 LEU A O 1
ATOM 2992 N N . SER A 1 374 ? -9.021 1.133 -17.798 1.00 72.19 374 SER A N 1
ATOM 2993 C CA . SER A 1 374 ? -9.473 2.340 -17.114 1.00 72.19 374 SER A CA 1
ATOM 2994 C C . SER A 1 374 ? -9.917 1.998 -15.698 1.00 72.19 374 SER A C 1
ATOM 2996 O O . SER A 1 374 ? -10.724 1.082 -15.503 1.00 72.19 374 SER A O 1
ATOM 2998 N N . SER A 1 375 ? -9.445 2.776 -14.720 1.00 67.31 375 SER A N 1
ATOM 2999 C CA . SER A 1 375 ? -9.881 2.681 -13.320 1.00 67.31 375 SER A CA 1
ATOM 3000 C C . SER A 1 375 ? -11.292 3.238 -13.090 1.00 67.31 375 SER A C 1
ATOM 3002 O O . SER A 1 375 ? -11.832 3.100 -11.998 1.00 67.31 375 SER A O 1
ATOM 3004 N N . SER A 1 376 ? -11.900 3.890 -14.093 1.00 62.22 376 SER A N 1
ATOM 3005 C CA . SER A 1 376 ? -13.287 4.383 -14.014 1.00 62.22 376 SER A CA 1
ATOM 3006 C C . SER A 1 376 ? -14.331 3.263 -14.082 1.00 62.22 376 SER A C 1
ATOM 3008 O O . SER A 1 376 ? -15.489 3.460 -13.720 1.00 62.22 376 SER A O 1
ATOM 3010 N N . GLN A 1 377 ? -13.920 2.083 -14.542 1.00 67.31 377 GLN A N 1
ATOM 3011 C CA . GLN A 1 377 ? -14.764 0.911 -14.718 1.00 67.31 377 GLN A CA 1
ATOM 3012 C C . GLN A 1 377 ? -14.441 -0.132 -13.640 1.00 67.31 377 GLN A C 1
ATOM 3014 O O . GLN A 1 377 ? -13.297 -0.249 -13.201 1.00 67.31 377 GLN A O 1
ATOM 3019 N N . ALA A 1 378 ? -15.448 -0.903 -13.225 1.00 76.44 378 ALA A N 1
ATOM 3020 C CA . ALA A 1 378 ? -15.273 -1.958 -12.232 1.00 76.44 378 ALA A CA 1
ATOM 3021 C C . ALA A 1 378 ? -14.308 -3.050 -12.728 1.00 76.44 378 ALA A C 1
ATOM 3023 O O . ALA A 1 378 ? -14.288 -3.384 -13.913 1.00 76.44 378 ALA A O 1
ATOM 3024 N N . ASN A 1 379 ? -13.534 -3.625 -11.803 1.00 84.06 379 ASN A N 1
ATOM 3025 C CA . ASN A 1 379 ? -12.594 -4.709 -12.102 1.00 84.06 379 ASN A CA 1
ATOM 3026 C C . ASN A 1 379 ? -13.253 -6.101 -12.176 1.00 84.06 379 ASN A C 1
ATOM 3028 O O . ASN A 1 379 ? -12.597 -7.070 -12.550 1.00 84.06 379 ASN A O 1
ATOM 3032 N N . GLU A 1 380 ? -14.545 -6.213 -11.857 1.00 79.81 380 GLU A N 1
ATOM 3033 C CA . GLU A 1 380 ? -15.282 -7.479 -11.908 1.00 79.81 380 GLU A CA 1
ATOM 3034 C C . GLU A 1 380 ? -15.247 -8.102 -13.312 1.00 79.81 380 GLU A C 1
ATOM 3036 O O . GLU A 1 380 ? -15.543 -7.450 -14.313 1.00 79.81 380 GLU A O 1
ATOM 3041 N N . GLY A 1 381 ? -14.869 -9.383 -13.382 1.00 79.19 381 GLY A N 1
ATOM 3042 C CA . GLY A 1 381 ? -14.802 -10.147 -14.631 1.00 79.19 381 GLY A CA 1
ATOM 3043 C C . GLY A 1 381 ? -13.592 -9.848 -15.525 1.00 79.19 381 GLY A C 1
ATOM 3044 O O . GLY A 1 381 ? -13.499 -10.426 -16.607 1.00 79.19 381 GLY A O 1
ATOM 3045 N N . ARG A 1 382 ? -12.660 -8.981 -15.104 1.00 85.62 382 ARG A N 1
ATOM 3046 C CA . ARG A 1 382 ? -11.424 -8.700 -15.854 1.00 85.62 382 ARG A CA 1
ATOM 3047 C C . ARG A 1 382 ? -10.346 -9.736 -15.587 1.00 85.62 382 ARG A C 1
ATOM 3049 O O . ARG A 1 382 ? -10.242 -10.268 -14.485 1.00 85.62 382 ARG A O 1
ATOM 3056 N N . ARG A 1 383 ? -9.482 -9.950 -16.580 1.00 92.88 383 ARG A N 1
ATOM 3057 C CA . ARG A 1 383 ? -8.255 -10.728 -16.397 1.00 92.88 383 ARG A CA 1
ATOM 3058 C C . ARG A 1 383 ? -7.165 -9.894 -15.730 1.00 92.88 383 ARG A C 1
ATOM 3060 O O . ARG A 1 383 ? -6.460 -10.435 -14.884 1.00 92.88 383 ARG A O 1
ATOM 3067 N N . MET A 1 384 ? -7.033 -8.616 -16.083 1.00 94.62 384 MET A N 1
ATOM 3068 C CA . MET A 1 384 ? -6.055 -7.699 -15.488 1.00 94.62 384 MET A CA 1
ATOM 3069 C C . MET A 1 384 ? -6.714 -6.696 -14.533 1.00 94.62 384 MET A C 1
ATOM 3071 O O . MET A 1 384 ? -7.780 -6.147 -14.821 1.00 94.62 384 MET A O 1
ATOM 3075 N N . PHE A 1 385 ? -6.063 -6.425 -13.402 1.00 95.62 385 PHE A N 1
ATOM 3076 C CA . PHE A 1 385 ? -6.517 -5.435 -12.429 1.00 95.62 385 PHE A CA 1
ATOM 3077 C C . PHE A 1 385 ? -6.161 -4.012 -12.877 1.00 95.62 385 PHE A C 1
ATOM 3079 O O . PHE A 1 385 ? -4.989 -3.692 -13.085 1.00 95.62 385 PHE A O 1
ATOM 3086 N N . ALA A 1 386 ? -7.159 -3.134 -12.997 1.00 94.00 386 ALA A N 1
ATOM 3087 C CA . ALA A 1 386 ? -6.936 -1.709 -13.223 1.00 94.00 386 ALA A CA 1
ATOM 3088 C C . ALA A 1 386 ? -6.610 -1.025 -11.894 1.00 94.00 386 ALA A C 1
ATOM 3090 O O . ALA A 1 386 ? -7.514 -0.757 -11.094 1.00 94.00 386 ALA A O 1
ATOM 3091 N N . SER A 1 387 ? -5.325 -0.762 -11.667 1.00 93.06 387 SER A N 1
ATOM 3092 C CA . SER A 1 387 ? -4.871 -0.164 -10.420 1.00 93.06 387 SER A CA 1
ATOM 3093 C C . SER A 1 387 ? -5.215 1.323 -10.329 1.00 93.06 387 SER A C 1
ATOM 3095 O O . SER A 1 387 ? -5.028 2.047 -11.309 1.00 93.06 387 SER A O 1
ATOM 3097 N N . PRO A 1 388 ? -5.761 1.796 -9.195 1.00 91.12 388 PRO A N 1
ATOM 3098 C CA . PRO A 1 388 ? -6.242 3.167 -9.068 1.00 91.12 388 PRO A CA 1
ATOM 3099 C C . PRO A 1 388 ? -5.145 4.172 -8.694 1.00 91.12 388 PRO A C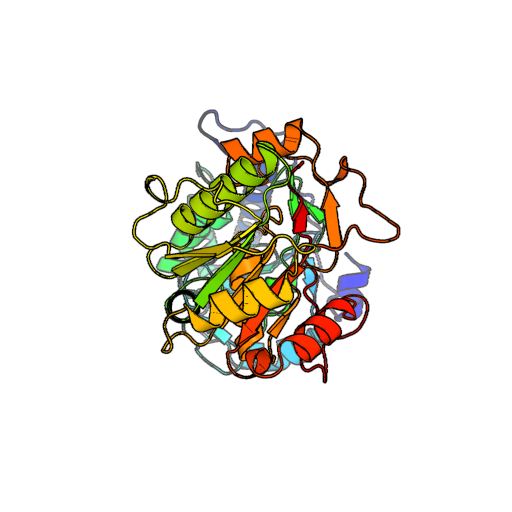 1
ATOM 3101 O O . PRO A 1 388 ? -5.390 5.374 -8.814 1.00 91.12 388 PRO A O 1
ATOM 3104 N N . ASN A 1 389 ? -3.963 3.715 -8.258 1.00 90.50 389 ASN A N 1
ATOM 3105 C CA . ASN A 1 389 ? -2.876 4.609 -7.869 1.00 90.50 389 ASN A CA 1
ATOM 3106 C C . ASN A 1 389 ? -2.297 5.358 -9.079 1.00 90.50 389 ASN A C 1
ATOM 3108 O O . ASN A 1 389 ? -2.495 4.991 -10.238 1.00 90.50 389 ASN A O 1
ATOM 3112 N N . HIS A 1 390 ? -1.544 6.415 -8.798 1.00 89.50 390 HIS A N 1
ATOM 3113 C CA . HIS A 1 390 ? -0.764 7.128 -9.803 1.00 89.50 390 HIS A CA 1
ATOM 3114 C C . HIS A 1 390 ? 0.689 6.640 -9.797 1.00 89.50 390 HIS A C 1
ATOM 3116 O O . HIS A 1 390 ? 1.152 6.054 -8.819 1.00 89.50 390 HIS A O 1
ATOM 3122 N N . ALA A 1 391 ? 1.409 6.922 -10.878 1.00 92.62 391 ALA A N 1
ATOM 3123 C CA . ALA A 1 391 ? 2.862 6.832 -10.928 1.00 92.62 391 ALA A CA 1
ATOM 3124 C C . ALA A 1 391 ? 3.488 8.211 -11.117 1.00 92.62 391 ALA A C 1
ATOM 3126 O O . ALA A 1 391 ? 2.841 9.138 -11.612 1.00 92.62 391 ALA A O 1
ATOM 3127 N N . LEU A 1 392 ? 4.764 8.327 -10.759 1.00 93.12 392 LEU A N 1
ATOM 3128 C CA . LEU A 1 392 ? 5.556 9.533 -10.974 1.00 93.12 392 LEU A CA 1
ATOM 3129 C C . LEU A 1 392 ? 6.600 9.257 -12.052 1.00 93.12 392 LEU A C 1
ATOM 3131 O O . LEU A 1 392 ? 7.357 8.295 -11.935 1.00 93.12 392 LEU A O 1
ATOM 3135 N N . ARG A 1 393 ? 6.660 10.095 -13.089 1.00 93.38 393 ARG A N 1
ATOM 3136 C CA . ARG A 1 393 ? 7.753 10.043 -14.063 1.00 93.38 393 ARG A CA 1
ATOM 3137 C C . ARG A 1 393 ? 8.863 10.991 -13.636 1.00 93.38 393 ARG A C 1
ATOM 3139 O O . ARG A 1 393 ? 8.644 12.192 -13.483 1.00 93.38 393 ARG A O 1
ATOM 3146 N N . LEU A 1 394 ? 10.063 10.445 -13.485 1.00 92.69 394 LEU A N 1
ATOM 3147 C CA . LEU A 1 394 ? 11.277 11.203 -13.215 1.00 92.69 394 LEU A CA 1
ATOM 3148 C C . LEU A 1 394 ? 11.628 12.076 -14.422 1.00 92.69 394 LEU A C 1
ATOM 3150 O O . LEU A 1 394 ? 11.587 11.621 -15.566 1.00 92.69 394 LEU A O 1
ATOM 3154 N N . CYS A 1 395 ? 12.019 13.325 -14.172 1.00 87.69 395 CYS A N 1
ATOM 3155 C CA . CYS A 1 395 ? 12.428 14.227 -15.241 1.00 87.69 395 CYS A CA 1
ATOM 3156 C C . CYS A 1 395 ? 13.652 13.652 -15.974 1.00 87.69 395 CYS A C 1
ATOM 3158 O O . CYS A 1 395 ? 14.717 13.459 -15.376 1.00 87.69 395 CYS A O 1
ATOM 3160 N N . SER A 1 396 ? 13.467 13.335 -17.259 1.00 70.62 396 SER A N 1
ATOM 3161 C CA . SER A 1 396 ? 14.495 12.781 -18.144 1.00 70.62 396 SER A CA 1
ATOM 3162 C C . SER A 1 396 ? 15.455 13.827 -18.682 1.00 70.62 396 SER A C 1
ATOM 3164 O O . SER A 1 396 ? 15.240 15.057 -18.522 1.00 70.62 396 SER A O 1
#